Protein AF-0000000068883631 (afdb_homodimer)

Solvent-accessible surface area (backbone atoms only — not comparable to full-atom values): 21468 Å² total; per-residue (Å²): 57,40,29,24,23,26,37,25,71,42,68,72,72,50,25,39,72,24,76,51,63,51,57,53,36,76,66,10,47,52,36,10,32,51,35,22,53,52,46,44,67,75,34,75,86,62,63,57,90,81,27,34,32,16,14,74,43,48,29,15,42,51,21,35,37,50,30,71,41,68,81,42,45,74,36,71,40,41,39,39,51,38,33,9,38,40,44,74,31,30,58,64,57,46,13,63,74,67,74,45,92,62,43,66,87,82,56,28,26,66,68,52,62,75,84,50,42,49,73,52,75,46,71,43,96,89,63,51,73,37,68,38,71,16,47,62,47,41,50,67,65,57,47,34,53,35,21,42,50,40,51,59,70,48,40,67,50,44,76,72,70,45,57,46,40,40,22,22,31,57,65,30,51,31,25,29,48,17,47,63,55,70,50,61,52,74,56,22,73,34,51,48,60,52,67,25,19,34,29,32,62,46,74,54,98,89,34,44,24,44,46,27,34,40,86,57,39,30,25,21,27,38,25,71,41,69,71,72,49,26,38,73,24,79,52,63,52,56,54,36,75,67,10,47,52,36,10,32,52,34,23,52,52,47,43,68,75,35,75,87,63,61,57,91,80,27,35,32,16,15,72,43,48,28,15,43,49,20,35,36,50,29,71,40,68,81,45,45,75,37,72,41,41,38,38,50,40,33,10,39,39,43,73,31,30,58,65,58,47,13,63,77,66,74,44,92,63,41,66,87,81,54,27,27,66,67,54,62,73,85,51,41,50,73,50,74,45,70,44,96,90,63,51,72,38,67,39,72,17,48,62,47,41,50,68,64,56,47,36,52,37,22,43,49,40,50,58,69,48,41,66,50,44,74,71,70,45,59,47,40,41,21,22,31,58,64,29,51,30,25,30,48,18,47,63,56,70,50,62,54,73,56,21,74,34,50,49,60,52,65,25,20,34,29,32,62,45,76,54,98,89,33,45,23,45,44,27,34,39,85

Structure (mmCIF, N/CA/C/O backbone):
data_AF-0000000068883631-model_v1
#
loop_
_entity.id
_entity.type
_entity.pdbx_description
1 polymer 'Histidine phosphatase family protein'
#
loop_
_atom_site.group_PDB
_atom_site.id
_atom_site.type_symbol
_atom_site.label_atom_id
_atom_site.label_alt_id
_atom_site.label_comp_id
_atom_site.label_asym_id
_atom_site.label_entity_id
_atom_site.label_seq_id
_atom_site.pdbx_PDB_ins_code
_atom_site.Cartn_x
_atom_site.Cartn_y
_atom_site.Cartn_z
_atom_site.occupancy
_atom_site.B_iso_or_equiv
_atom_site.auth_seq_id
_atom_site.auth_comp_id
_atom_site.auth_asym_id
_atom_site.auth_atom_id
_atom_site.pdbx_PDB_model_num
ATOM 1 N N . MET A 1 1 ? -10.055 -8.008 1.669 1 97.94 1 MET A N 1
ATOM 2 C CA . MET A 1 1 ? -8.758 -8.445 2.17 1 97.94 1 MET A CA 1
ATOM 3 C C . MET A 1 1 ? -8.102 -9.422 1.2 1 97.94 1 MET A C 1
ATOM 5 O O . MET A 1 1 ? -8.781 -10.258 0.603 1 97.94 1 MET A O 1
ATOM 9 N N . LEU A 1 2 ? -6.895 -9.258 0.96 1 98.88 2 LEU A N 1
ATOM 10 C CA . LEU A 1 2 ? -6.094 -10.086 0.065 1 98.88 2 LEU A CA 1
ATOM 11 C C . LEU A 1 2 ? -5.035 -10.859 0.843 1 98.88 2 LEU A C 1
ATOM 13 O O . LEU A 1 2 ? -4.355 -10.297 1.705 1 98.88 2 LEU A O 1
ATOM 17 N N . LEU A 1 3 ? -4.91 -12.109 0.578 1 98.94 3 LEU A N 1
ATOM 18 C CA . LEU A 1 3 ? -3.857 -12.938 1.159 1 98.94 3 LEU A CA 1
ATOM 19 C C . LEU A 1 3 ? -3.107 -13.711 0.076 1 98.94 3 LEU A C 1
ATOM 21 O O . LEU A 1 3 ? -3.711 -14.484 -0.668 1 98.94 3 LEU A O 1
ATOM 25 N N . ARG A 1 4 ? -1.843 -13.438 -0.05 1 98.94 4 ARG A N 1
ATOM 26 C CA . ARG A 1 4 ? -1.034 -14.258 -0.945 1 98.94 4 ARG A CA 1
ATOM 27 C C . ARG A 1 4 ? -0.743 -15.617 -0.323 1 98.94 4 ARG A C 1
ATOM 29 O O . ARG A 1 4 ? -0.564 -15.727 0.891 1 98.94 4 ARG A O 1
ATOM 36 N N . HIS A 1 5 ? -0.635 -16.578 -1.104 1 98.94 5 HIS A N 1
ATOM 37 C CA . HIS A 1 5 ? -0.339 -17.922 -0.616 1 98.94 5 HIS A CA 1
ATOM 38 C C . HIS A 1 5 ? 1.03 -17.984 0.052 1 98.94 5 HIS A C 1
ATOM 40 O O . HIS A 1 5 ? 1.845 -17.078 -0.118 1 98.94 5 HIS A O 1
ATOM 46 N N . GLY A 1 6 ? 1.268 -19.062 0.8 1 98.88 6 GLY A N 1
ATOM 47 C CA . GLY A 1 6 ? 2.555 -19.297 1.434 1 98.88 6 GLY A CA 1
ATOM 48 C C . GLY A 1 6 ? 3.631 -19.734 0.457 1 98.88 6 GLY A C 1
ATOM 49 O O . GLY A 1 6 ? 3.367 -19.891 -0.739 1 98.88 6 GLY A O 1
ATOM 50 N N . GLN A 1 7 ? 4.758 -20.031 0.987 1 98.75 7 GLN A N 1
ATOM 51 C CA . GLN A 1 7 ? 5.945 -20.359 0.204 1 98.75 7 GLN A CA 1
ATOM 52 C C . GLN A 1 7 ? 5.766 -21.672 -0.544 1 98.75 7 GLN A C 1
ATOM 54 O O . GLN A 1 7 ? 5.238 -22.641 0.009 1 98.75 7 GLN A O 1
ATOM 59 N N . THR A 1 8 ? 6.133 -21.734 -1.75 1 98.62 8 THR A N 1
ATOM 60 C CA . THR A 1 8 ? 6.305 -22.938 -2.559 1 98.62 8 THR A CA 1
ATOM 61 C C . THR A 1 8 ? 7.766 -23.109 -2.959 1 98.62 8 THR A C 1
ATOM 63 O O . THR A 1 8 ? 8.578 -22.203 -2.773 1 98.62 8 THR A O 1
ATOM 66 N N . VAL A 1 9 ? 8.109 -24.234 -3.521 1 98.25 9 VAL A N 1
ATOM 67 C CA . VAL A 1 9 ? 9.484 -24.453 -3.957 1 98.25 9 VAL A CA 1
ATOM 68 C C . VAL A 1 9 ? 9.844 -23.469 -5.062 1 98.25 9 VAL A C 1
ATOM 70 O O . VAL A 1 9 ? 10.984 -23.016 -5.152 1 98.25 9 VAL A O 1
ATOM 73 N N . TRP A 1 10 ? 8.891 -23.031 -5.859 1 97.75 10 TRP A N 1
ATOM 74 C CA . TRP A 1 10 ? 9.172 -22.141 -6.977 1 97.75 10 TRP A CA 1
ATOM 75 C C . TRP A 1 10 ? 9.148 -20.672 -6.523 1 97.75 10 TRP A C 1
ATOM 77 O O . TRP A 1 10 ? 9.773 -19.812 -7.145 1 97.75 10 TRP A O 1
ATOM 87 N N . SER A 1 11 ? 8.336 -20.328 -5.449 1 95.88 11 SER A N 1
ATOM 88 C CA . SER A 1 11 ? 8.453 -18.984 -4.895 1 95.88 11 SER A CA 1
ATOM 89 C C . SER A 1 11 ? 9.82 -18.766 -4.254 1 95.88 11 SER A C 1
ATOM 91 O O . SER A 1 11 ? 10.312 -17.641 -4.199 1 95.88 11 SER A O 1
ATOM 93 N N . GLU A 1 12 ? 10.422 -19.797 -3.77 1 95.94 12 GLU A N 1
ATOM 94 C CA . GLU A 1 12 ? 11.758 -19.734 -3.18 1 95.94 12 GLU A CA 1
ATOM 95 C C . GLU A 1 12 ? 12.828 -19.594 -4.258 1 95.94 12 GLU A C 1
ATOM 97 O O . GLU A 1 12 ? 13.719 -18.75 -4.145 1 95.94 12 GLU A O 1
ATOM 102 N N . SER A 1 13 ? 12.695 -20.391 -5.297 1 95.94 13 SER A N 1
ATOM 103 C CA . SER A 1 13 ? 13.727 -20.406 -6.332 1 95.94 13 SER A CA 1
ATOM 104 C C . SER A 1 13 ? 13.57 -19.25 -7.301 1 95.94 13 SER A C 1
ATOM 106 O O . SER A 1 13 ? 14.477 -18.953 -8.078 1 95.94 13 SER A O 1
ATOM 108 N N . GLY A 1 14 ? 12.383 -18.594 -7.312 1 96 14 GLY A N 1
ATOM 109 C CA . GLY A 1 14 ? 12.148 -17.453 -8.172 1 96 14 GLY A CA 1
ATOM 110 C C . GLY A 1 14 ? 11.562 -17.812 -9.516 1 96 14 GLY A C 1
ATOM 111 O O . GLY A 1 14 ? 11.57 -17 -10.445 1 96 14 GLY A O 1
ATOM 112 N N . GLN A 1 15 ? 11.164 -19.047 -9.672 1 97.31 15 GLN A N 1
ATOM 113 C CA . GLN A 1 15 ? 10.5 -19.469 -10.898 1 97.31 15 GLN A CA 1
ATOM 114 C C . GLN A 1 15 ? 9.102 -18.859 -11.008 1 97.31 15 GLN A C 1
ATOM 116 O O . GLN A 1 15 ? 8.391 -18.766 -10 1 97.31 15 GLN A O 1
ATOM 121 N N . HIS A 1 16 ? 8.727 -18.5 -12.234 1 97.75 16 HIS A N 1
ATOM 122 C CA . HIS A 1 16 ? 7.355 -18.062 -12.492 1 97.75 16 HIS A CA 1
ATOM 123 C C . HIS A 1 16 ? 6.367 -19.203 -12.297 1 97.75 16 HIS A C 1
ATOM 125 O O . HIS A 1 16 ? 6.469 -20.25 -12.953 1 97.75 16 HIS A O 1
ATOM 131 N N . THR A 1 17 ? 5.484 -19.016 -11.422 1 97.81 17 THR A N 1
ATOM 132 C CA . THR A 1 17 ? 4.469 -20.016 -11.117 1 97.81 17 THR A CA 1
ATOM 133 C C . THR A 1 17 ? 3.07 -19.469 -11.391 1 97.81 17 THR A C 1
ATOM 135 O O . THR A 1 17 ? 2.42 -18.938 -10.492 1 97.81 17 THR A O 1
ATOM 138 N N . GLY A 1 18 ? 2.621 -19.672 -12.602 1 98.06 18 GLY A N 1
ATOM 139 C CA . GLY A 1 18 ? 1.304 -19.203 -13 1 98.06 18 GLY A CA 1
ATOM 140 C C . GLY A 1 18 ? 0.204 -20.219 -12.719 1 98.06 18 GLY A C 1
ATOM 141 O O . GLY A 1 18 ? -0.409 -20.203 -11.656 1 98.06 18 GLY A O 1
ATOM 142 N N . ARG A 1 19 ? 0.151 -21.219 -13.617 1 97.81 19 ARG A N 1
ATOM 143 C CA . ARG A 1 19 ? -0.991 -22.125 -13.578 1 97.81 19 ARG A CA 1
ATOM 144 C C . ARG A 1 19 ? -0.577 -23.5 -13.062 1 97.81 19 ARG A C 1
ATOM 146 O O . ARG A 1 19 ? -1.43 -24.328 -12.766 1 97.81 19 ARG A O 1
ATOM 153 N N . THR A 1 20 ? 0.697 -23.719 -12.883 1 98.12 20 THR A N 1
ATOM 154 C CA . THR A 1 20 ? 1.161 -25 -12.375 1 98.12 20 THR A CA 1
ATOM 155 C C . THR A 1 20 ? 0.715 -25.203 -10.93 1 98.12 20 THR A C 1
ATOM 157 O O . THR A 1 20 ? 0.852 -24.312 -10.102 1 98.12 20 THR A O 1
ATOM 160 N N . ASN A 1 21 ? 0.189 -26.328 -10.648 1 97.88 21 ASN A N 1
ATOM 161 C CA . ASN A 1 21 ? -0.375 -26.609 -9.328 1 97.88 21 ASN A CA 1
ATOM 162 C C . ASN A 1 21 ? 0.689 -27.141 -8.367 1 97.88 21 ASN A C 1
ATOM 164 O O . ASN A 1 21 ? 0.724 -28.328 -8.055 1 97.88 21 ASN A O 1
ATOM 168 N N . ILE A 1 22 ? 1.413 -26.266 -7.867 1 97.88 22 ILE A N 1
ATOM 169 C CA . ILE A 1 22 ? 2.492 -26.594 -6.938 1 97.88 22 ILE A CA 1
ATOM 170 C C . ILE A 1 22 ? 1.995 -26.438 -5.5 1 97.88 22 ILE A C 1
AT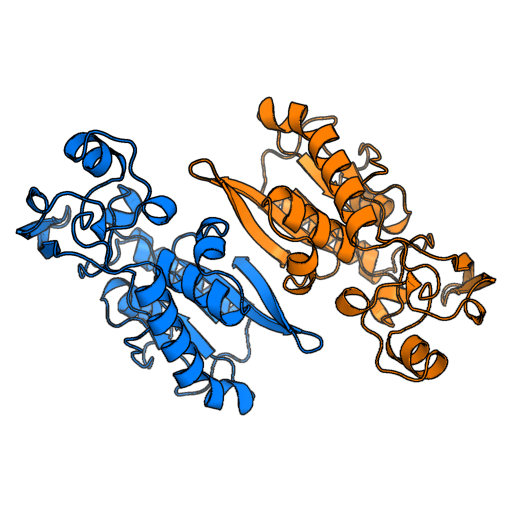OM 172 O O . ILE A 1 22 ? 1.31 -25.469 -5.172 1 97.88 22 ILE A O 1
ATOM 176 N N . PRO A 1 23 ? 2.33 -27.422 -4.625 1 98.31 23 PRO A N 1
ATOM 177 C CA . PRO A 1 23 ? 1.922 -27.312 -3.221 1 98.31 23 PRO A CA 1
ATOM 178 C C . PRO A 1 23 ? 2.812 -26.375 -2.414 1 98.31 23 PRO A C 1
ATOM 180 O O . PRO A 1 23 ? 3.875 -25.953 -2.891 1 98.31 23 PRO A O 1
ATOM 183 N N . LEU A 1 24 ? 2.375 -26.031 -1.225 1 98.69 24 LEU A N 1
ATOM 184 C CA . LEU A 1 24 ? 3.199 -25.297 -0.271 1 98.69 24 LEU A CA 1
ATOM 185 C C . LEU A 1 24 ? 4.355 -26.156 0.224 1 98.69 24 LEU A C 1
ATOM 187 O O . LEU A 1 24 ? 4.242 -27.391 0.291 1 98.69 24 LEU A O 1
ATOM 191 N N . THR A 1 25 ? 5.473 -25.531 0.571 1 98.44 25 THR A N 1
ATOM 192 C CA . THR A 1 25 ? 6.5 -26.188 1.376 1 98.44 25 THR A CA 1
ATOM 193 C C . THR A 1 25 ? 6.066 -26.281 2.836 1 98.44 25 THR A C 1
ATOM 195 O O . THR A 1 25 ? 5.039 -25.719 3.221 1 98.44 25 THR A O 1
ATOM 198 N N . ALA A 1 26 ? 6.844 -26.969 3.598 1 98.25 26 ALA A N 1
ATOM 199 C CA . ALA A 1 26 ? 6.574 -27 5.035 1 98.25 26 ALA A CA 1
ATOM 200 C C . ALA A 1 26 ? 6.629 -25.594 5.629 1 98.25 26 ALA A C 1
ATOM 202 O O . ALA A 1 26 ? 5.793 -25.234 6.465 1 98.25 26 ALA A O 1
ATOM 203 N N . VAL A 1 27 ? 7.574 -24.844 5.191 1 98.44 27 VAL A N 1
ATOM 204 C CA . VAL A 1 27 ? 7.695 -23.453 5.617 1 98.44 27 VAL A CA 1
ATOM 205 C C . VAL A 1 27 ? 6.453 -22.672 5.188 1 98.44 27 VAL A C 1
ATOM 207 O O . VAL A 1 27 ? 5.91 -21.891 5.961 1 98.44 27 VAL A O 1
ATOM 210 N N . GLY A 1 28 ? 6.004 -22.875 3.977 1 98.81 28 GLY A N 1
ATOM 211 C CA . GLY A 1 28 ? 4.809 -22.219 3.467 1 98.81 28 GLY A CA 1
ATOM 212 C C . GLY A 1 28 ? 3.562 -22.547 4.27 1 98.81 28 GLY A C 1
ATOM 213 O O . GLY A 1 28 ? 2.689 -21.703 4.445 1 98.81 28 GLY A O 1
ATOM 214 N N . GLU A 1 29 ? 3.508 -23.781 4.707 1 98.88 29 GLU A N 1
ATOM 215 C CA . GLU A 1 29 ? 2.379 -24.188 5.539 1 98.88 29 GLU A CA 1
ATOM 216 C C . GLU A 1 29 ? 2.377 -23.438 6.871 1 98.88 29 GLU A C 1
ATOM 218 O O . GLU A 1 29 ? 1.328 -22.984 7.332 1 98.88 29 GLU A O 1
ATOM 223 N N . GLN A 1 30 ? 3.545 -23.359 7.438 1 98.81 30 GLN A N 1
ATOM 224 C CA . GLN A 1 30 ? 3.658 -22.609 8.688 1 98.81 30 GLN A CA 1
ATOM 225 C C . GLN A 1 30 ? 3.342 -21.125 8.469 1 98.81 30 GLN A C 1
ATOM 227 O O . GLN A 1 30 ? 2.668 -20.5 9.289 1 98.81 30 GLN A O 1
ATOM 232 N N . GLN A 1 31 ? 3.812 -20.594 7.375 1 98.81 31 GLN A N 1
ATOM 233 C CA . GLN A 1 31 ? 3.516 -19.219 7.016 1 98.81 31 GLN A CA 1
ATOM 234 C C . GLN A 1 31 ? 2.012 -18.984 6.91 1 98.81 31 GLN A C 1
ATOM 236 O O . GLN A 1 31 ? 1.5 -17.969 7.383 1 98.81 31 GLN A O 1
ATOM 241 N N . ALA A 1 32 ? 1.354 -19.891 6.297 1 98.88 32 ALA A N 1
ATOM 242 C CA . ALA A 1 32 ? -0.091 -19.797 6.109 1 98.88 32 ALA A CA 1
ATOM 243 C C . ALA A 1 32 ? -0.819 -19.781 7.449 1 98.88 32 ALA A C 1
ATOM 245 O O . ALA A 1 32 ? -1.716 -18.953 7.664 1 98.88 32 ALA A O 1
ATOM 246 N N . ALA A 1 33 ? -0.423 -20.688 8.32 1 98.81 33 ALA A N 1
ATOM 247 C CA . ALA A 1 33 ? -1.017 -20.719 9.656 1 98.81 33 ALA A CA 1
ATOM 248 C C . ALA A 1 33 ? -0.785 -19.422 10.406 1 98.81 33 ALA A C 1
ATOM 250 O O . ALA A 1 33 ? -1.7 -18.891 11.039 1 98.81 33 ALA A O 1
ATOM 251 N N . ASP A 1 34 ? 0.43 -18.906 10.312 1 98.75 34 ASP A N 1
ATOM 252 C CA . ASP A 1 34 ? 0.775 -17.656 10.961 1 98.75 34 ASP A CA 1
ATOM 253 C C . ASP A 1 34 ? -0.036 -16.5 10.383 1 98.75 34 ASP A C 1
ATOM 255 O O . ASP A 1 34 ? -0.46 -15.602 11.117 1 98.75 34 ASP A O 1
ATOM 259 N N . ALA A 1 35 ? -0.196 -16.5 9.062 1 98.69 35 ALA A N 1
ATOM 260 C CA . ALA A 1 35 ? -1.005 -15.469 8.414 1 98.69 35 ALA A CA 1
ATOM 261 C C . ALA A 1 35 ? -2.441 -15.492 8.93 1 98.69 35 ALA A C 1
ATOM 263 O O . ALA A 1 35 ? -3.057 -14.445 9.133 1 98.69 35 ALA A O 1
ATOM 264 N N . GLY A 1 36 ? -2.953 -16.719 9.094 1 98.44 36 GLY A N 1
ATOM 265 C CA . GLY A 1 36 ? -4.277 -16.844 9.68 1 98.44 36 GLY A CA 1
ATOM 266 C C . GLY A 1 36 ? -4.395 -16.203 11.047 1 98.44 36 GLY A C 1
ATOM 267 O O . GLY A 1 36 ? -5.379 -15.523 11.336 1 98.44 36 GLY A O 1
ATOM 268 N N . ARG A 1 37 ? -3.42 -16.422 11.883 1 98.19 37 ARG A N 1
ATOM 269 C CA . ARG A 1 37 ? -3.402 -15.828 13.219 1 98.19 37 ARG A CA 1
ATOM 270 C C . ARG A 1 37 ? -3.387 -14.305 13.141 1 98.19 37 ARG A C 1
ATOM 272 O O . ARG A 1 37 ? -4.129 -13.633 13.867 1 98.19 37 ARG A O 1
ATOM 279 N N . ARG A 1 38 ? -2.553 -13.734 12.273 1 97.5 38 ARG A N 1
ATOM 280 C CA . ARG A 1 38 ? -2.465 -12.289 12.117 1 97.5 38 ARG A CA 1
ATOM 281 C C . ARG A 1 38 ? -3.793 -11.711 11.641 1 97.5 38 ARG A C 1
ATOM 283 O O . ARG A 1 38 ? -4.215 -10.648 12.102 1 97.5 38 ARG A O 1
ATOM 290 N N . LEU A 1 39 ? -4.434 -12.398 10.719 1 97.5 39 LEU A N 1
ATOM 291 C CA . LEU A 1 39 ? -5.715 -11.945 10.188 1 97.5 39 LEU A CA 1
ATOM 292 C C . LEU A 1 39 ? -6.777 -11.93 11.281 1 97.5 39 LEU A C 1
ATOM 294 O O . LEU A 1 39 ? -7.562 -10.984 11.383 1 97.5 39 LEU A O 1
ATOM 298 N N . ARG A 1 40 ? -6.793 -12.977 12.07 1 96 40 ARG A N 1
ATOM 299 C CA . ARG A 1 40 ? -7.777 -13.062 13.141 1 96 40 ARG A CA 1
ATOM 300 C C . ARG A 1 40 ? -7.543 -11.969 14.18 1 96 40 ARG A C 1
ATOM 302 O O . ARG A 1 40 ? -8.5 -11.453 14.766 1 96 40 ARG A O 1
ATOM 309 N N . GLU A 1 41 ? -6.297 -11.695 14.391 1 96.25 41 GLU A N 1
ATOM 310 C CA . GLU A 1 41 ? -5.977 -10.602 15.312 1 96.25 41 GLU A CA 1
ATOM 311 C C . GLU A 1 41 ? -6.414 -9.258 14.75 1 96.25 41 GLU A C 1
ATOM 313 O O . GLU A 1 41 ? -6.957 -8.422 15.477 1 96.25 41 GLU A O 1
ATOM 318 N N . ALA A 1 42 ? -6.223 -9.07 13.516 1 95.06 42 ALA A N 1
ATOM 319 C CA . ALA A 1 42 ? -6.523 -7.797 12.867 1 95.06 42 ALA A CA 1
ATOM 320 C C . ALA A 1 42 ? -8.023 -7.645 12.633 1 95.06 42 ALA A C 1
ATOM 322 O O . ALA A 1 42 ? -8.547 -6.527 12.633 1 95.06 42 ALA A O 1
ATOM 323 N N . PHE A 1 43 ? -8.617 -8.758 12.422 1 96.06 43 PHE A N 1
ATOM 324 C CA . PHE A 1 43 ? -10.047 -8.797 12.156 1 96.06 43 PHE A CA 1
ATOM 325 C C . PHE A 1 43 ? -10.75 -9.773 13.094 1 96.06 43 PHE A C 1
ATOM 327 O O . PHE A 1 43 ? -11.227 -10.82 12.656 1 96.06 43 PHE A O 1
ATOM 334 N N . PRO A 1 44 ? -10.992 -9.344 14.297 1 96.25 44 PRO A N 1
ATOM 335 C CA . PRO A 1 44 ? -11.516 -10.258 15.312 1 96.25 44 PRO A CA 1
ATOM 336 C C . PRO A 1 44 ? -12.938 -10.719 15.008 1 96.25 44 PRO A C 1
ATOM 338 O O . PRO A 1 44 ? -13.352 -11.797 15.453 1 96.25 44 PRO A O 1
ATOM 341 N N . GLU A 1 45 ? -13.695 -9.938 14.219 1 95.12 45 GLU A N 1
ATOM 342 C CA . GLU A 1 45 ? -15.07 -10.305 13.875 1 95.12 45 GLU A CA 1
ATOM 343 C C . GLU A 1 45 ? -15.094 -11.391 12.812 1 95.12 45 GLU A C 1
ATOM 345 O O . GLU A 1 45 ? -16.141 -12 12.562 1 95.12 45 GLU A O 1
ATOM 350 N N . GLY A 1 46 ? -13.977 -11.578 12.148 1 94.5 46 GLY A N 1
ATOM 351 C CA . GLY A 1 46 ? -13.859 -12.617 11.133 1 94.5 46 GLY A CA 1
ATOM 352 C C . GLY A 1 46 ? -14.586 -12.289 9.844 1 94.5 46 GLY A C 1
ATOM 353 O O . GLY A 1 46 ? -14.734 -11.117 9.492 1 94.5 46 GLY A O 1
ATOM 354 N N . PHE A 1 47 ? -14.836 -13.344 9.102 1 96.69 47 PHE A N 1
ATOM 355 C CA . PHE A 1 47 ? -15.531 -13.234 7.824 1 96.69 47 PHE A CA 1
ATOM 356 C C . PHE A 1 47 ? -16.812 -14.062 7.832 1 96.69 47 PHE A C 1
ATOM 358 O O . PHE A 1 47 ? -16.844 -15.172 8.375 1 96.69 47 PHE A O 1
ATOM 365 N N . SER A 1 48 ? -17.891 -13.547 7.273 1 96.62 48 SER A N 1
ATOM 366 C CA . SER A 1 48 ? -19.141 -14.273 7.164 1 96.62 48 SER A CA 1
ATOM 367 C C . SER A 1 48 ? -19 -15.492 6.262 1 96.62 48 SER A C 1
ATOM 369 O O . SER A 1 48 ? -18.109 -15.547 5.41 1 96.62 48 SER A O 1
ATOM 371 N N . GLN A 1 49 ? -19.953 -16.469 6.469 1 95.12 49 GLN A N 1
ATOM 372 C CA . GLN A 1 49 ? -19.984 -17.625 5.59 1 95.12 49 GLN A CA 1
ATOM 373 C C . GLN A 1 49 ? -20.156 -17.219 4.129 1 95.12 49 GLN A C 1
ATOM 375 O O . GLN A 1 49 ? -20.969 -16.344 3.814 1 95.12 49 GLN A O 1
ATOM 380 N N . GLY A 1 50 ? -19.312 -17.766 3.359 1 97.31 50 GLY A N 1
ATOM 381 C CA . GLY A 1 50 ? -19.438 -17.484 1.936 1 97.31 50 GLY A CA 1
ATOM 382 C C . GLY A 1 50 ? -18.641 -16.25 1.505 1 97.31 50 GLY A C 1
ATOM 383 O O . GLY A 1 50 ? -18.703 -15.844 0.345 1 97.31 50 GLY A O 1
ATOM 384 N N . CYS A 1 51 ? -17.812 -15.68 2.426 1 98.56 51 CYS A N 1
ATOM 385 C CA . CYS A 1 51 ? -17.094 -14.453 2.098 1 98.56 51 CYS A CA 1
ATOM 386 C C . CYS A 1 51 ? -15.594 -14.688 2.02 1 98.56 51 CYS A C 1
ATOM 388 O O . CYS A 1 51 ? -14.812 -13.734 2.002 1 98.56 51 CYS A O 1
ATOM 390 N N . VAL A 1 52 ? -15.203 -15.922 2.021 1 98.81 52 VAL A N 1
ATOM 391 C CA . VAL A 1 52 ? -13.805 -16.281 1.826 1 98.81 52 VAL A CA 1
ATOM 392 C C . VAL A 1 52 ? -13.664 -17.109 0.544 1 98.81 52 VAL A C 1
ATOM 394 O O . VAL A 1 52 ? -14.375 -18.078 0.341 1 98.81 52 VAL A O 1
ATOM 397 N N . PHE A 1 53 ? -12.758 -16.609 -0.304 1 98.94 53 PHE A N 1
ATOM 398 C CA . PHE A 1 53 ? -12.531 -17.297 -1.575 1 98.94 53 PHE A CA 1
ATOM 399 C C . PHE A 1 53 ? -11.047 -17.547 -1.798 1 98.94 53 PHE A C 1
ATOM 401 O O . PHE A 1 53 ? -10.203 -16.734 -1.388 1 98.94 53 PHE A O 1
ATOM 408 N N . SER A 1 54 ? -10.758 -18.609 -2.455 1 98.88 54 SER A N 1
ATOM 409 C CA . SER A 1 54 ? -9.391 -18.875 -2.891 1 98.88 54 SER A CA 1
ATOM 410 C C . SER A 1 54 ? -9.312 -19.031 -4.406 1 98.88 54 SER A C 1
ATOM 412 O O . SER A 1 54 ? -10.32 -19.312 -5.059 1 98.88 54 SER A O 1
ATOM 414 N N . SER A 1 55 ? -8.156 -18.734 -4.918 1 98.81 55 SER A N 1
ATOM 415 C CA . SER A 1 55 ? -7.797 -19.25 -6.238 1 98.81 55 SER A CA 1
ATOM 416 C C . SER A 1 55 ? -7.996 -20.75 -6.32 1 98.81 55 SER A C 1
ATOM 418 O O . SER A 1 55 ? -7.887 -21.453 -5.312 1 98.81 55 SER A O 1
ATOM 420 N N . PRO A 1 56 ? -8.281 -21.297 -7.535 1 98.69 56 PRO A N 1
ATOM 421 C CA . PRO A 1 56 ? -8.445 -22.75 -7.656 1 98.69 56 PRO A CA 1
ATOM 422 C C . PRO A 1 56 ? -7.133 -23.516 -7.504 1 98.69 56 PRO A C 1
ATOM 424 O O . PRO A 1 56 ? -7.133 -24.75 -7.406 1 98.69 56 PRO A O 1
ATOM 427 N N . LEU A 1 57 ? -6.035 -22.906 -7.508 1 98.75 57 LEU A N 1
ATOM 428 C CA . LEU A 1 57 ? -4.742 -23.578 -7.488 1 98.75 57 LEU A CA 1
ATOM 429 C C . LEU A 1 57 ? -4.406 -24.062 -6.086 1 98.75 57 LEU A C 1
ATOM 431 O O . LEU A 1 57 ? -4.691 -23.391 -5.098 1 98.75 57 LEU A O 1
ATOM 435 N N . LYS A 1 58 ? -3.701 -25.109 -6.008 1 98.44 58 LYS A N 1
ATOM 436 C CA . LYS A 1 58 ? -3.479 -25.891 -4.797 1 98.44 58 LYS A CA 1
ATOM 437 C C . LYS A 1 58 ? -2.828 -25.047 -3.707 1 98.44 58 LYS A C 1
ATOM 439 O O . LYS A 1 58 ? -3.238 -25.094 -2.545 1 98.44 58 LYS A O 1
ATOM 444 N N . ARG A 1 59 ? -1.853 -24.297 -4.016 1 98.81 59 ARG A N 1
ATOM 445 C CA . ARG A 1 59 ? -1.102 -23.531 -3.031 1 98.81 59 ARG A CA 1
ATOM 446 C C . ARG A 1 59 ? -1.992 -22.5 -2.348 1 98.81 59 ARG A C 1
ATOM 448 O O . ARG A 1 59 ? -1.831 -22.219 -1.157 1 98.81 59 ARG A O 1
ATOM 455 N N . ALA A 1 60 ? -2.924 -21.875 -3.062 1 98.88 60 ALA A N 1
ATOM 456 C CA . ALA A 1 60 ? -3.863 -20.922 -2.486 1 98.88 60 ALA A CA 1
ATOM 457 C C . ALA A 1 60 ? -4.906 -21.625 -1.624 1 98.88 60 ALA A C 1
ATOM 459 O O . ALA A 1 60 ? -5.234 -21.156 -0.53 1 98.88 60 ALA A O 1
ATOM 460 N N . CYS A 1 61 ? -5.414 -22.766 -2.098 1 98.88 61 CYS A N 1
ATOM 461 C CA . CYS A 1 61 ? -6.383 -23.547 -1.327 1 98.88 61 CYS A CA 1
ATOM 462 C C . CYS A 1 61 ? -5.781 -24 -0.006 1 98.88 61 CYS A C 1
ATOM 464 O O . CYS A 1 61 ? -6.395 -23.844 1.051 1 98.88 61 CYS A O 1
ATOM 466 N N . GLN A 1 62 ? -4.586 -24.547 -0.099 1 98.88 62 GLN A N 1
ATOM 467 C CA . GLN A 1 62 ? -3.896 -24.984 1.109 1 98.88 62 GLN A CA 1
ATOM 468 C C . GLN A 1 62 ? -3.709 -23.812 2.086 1 98.88 62 GLN A C 1
ATOM 470 O O . GLN A 1 62 ? -3.877 -23.984 3.295 1 98.88 62 GLN A O 1
ATOM 475 N N . THR A 1 63 ? -3.346 -22.656 1.537 1 98.94 63 THR A N 1
ATOM 476 C CA . THR A 1 63 ? -3.137 -21.484 2.377 1 98.94 63 THR A CA 1
ATOM 477 C C . THR A 1 63 ? -4.43 -21.094 3.084 1 98.94 63 THR A C 1
ATOM 479 O O . THR A 1 63 ? -4.426 -20.812 4.289 1 98.94 63 THR A O 1
ATOM 482 N N . ALA A 1 64 ? -5.527 -21.062 2.35 1 98.88 64 ALA A N 1
ATOM 483 C CA . ALA A 1 64 ? -6.812 -20.734 2.953 1 98.88 64 ALA A CA 1
ATOM 484 C C . ALA A 1 64 ? -7.164 -21.703 4.078 1 98.88 64 ALA A C 1
ATOM 486 O O . ALA A 1 64 ? -7.555 -21.281 5.168 1 98.88 64 ALA A O 1
ATOM 487 N N . GLU A 1 65 ? -6.977 -22.984 3.848 1 98.81 65 GLU A N 1
ATOM 488 C CA . GLU A 1 65 ? -7.297 -24.031 4.828 1 98.81 65 GLU A CA 1
ATOM 489 C C . GLU A 1 65 ? -6.445 -23.875 6.082 1 98.81 65 GLU A C 1
ATOM 491 O O . GLU A 1 65 ? -6.969 -23.875 7.199 1 98.81 65 GLU A O 1
ATOM 496 N N . LEU A 1 66 ? -5.129 -23.734 5.902 1 98.88 66 LEU A N 1
ATOM 497 C CA . LEU A 1 66 ? -4.188 -23.672 7.016 1 98.88 66 LEU A CA 1
ATOM 498 C C . LEU A 1 66 ? -4.328 -22.359 7.773 1 98.88 66 LEU A C 1
ATOM 500 O O . LEU A 1 66 ? -3.996 -22.281 8.961 1 98.88 66 LEU A O 1
ATOM 504 N N . ALA A 1 67 ? -4.844 -21.312 7.07 1 98.75 67 ALA A N 1
ATOM 505 C CA . ALA A 1 67 ? -5.094 -20.016 7.715 1 98.75 67 ALA A CA 1
ATOM 506 C C . ALA A 1 67 ? -6.367 -20.062 8.555 1 98.75 67 ALA A C 1
ATOM 508 O O . ALA A 1 67 ? -6.688 -19.109 9.266 1 98.75 67 ALA A O 1
ATOM 509 N N . GLY A 1 68 ? -7.141 -21.156 8.422 1 98.06 68 GLY A N 1
ATOM 510 C CA . GLY A 1 68 ? -8.305 -21.344 9.273 1 98.06 68 GLY A CA 1
ATOM 511 C C . GLY A 1 68 ? -9.617 -21.141 8.539 1 98.06 68 GLY A C 1
ATOM 512 O O . GLY A 1 68 ? -10.672 -20.984 9.164 1 98.06 68 GLY A O 1
ATOM 513 N N . PHE A 1 69 ? -9.539 -21.156 7.199 1 98.06 69 PHE A N 1
ATOM 514 C CA . PHE A 1 69 ? -10.734 -20.891 6.402 1 98.06 69 PHE A CA 1
ATOM 515 C C . PHE A 1 69 ? -11.023 -22.062 5.473 1 98.06 69 PHE A C 1
ATOM 517 O O . PHE A 1 69 ? -11.148 -21.891 4.258 1 98.06 69 PHE A O 1
ATOM 524 N N . ALA A 1 70 ? -11.25 -23.203 6.008 1 96.88 70 ALA A N 1
ATOM 525 C CA . ALA A 1 70 ? -11.422 -24.438 5.258 1 96.88 70 ALA A CA 1
ATOM 526 C C . ALA A 1 70 ? -12.695 -24.406 4.418 1 96.88 70 ALA A C 1
ATOM 528 O O . ALA A 1 70 ? -12.773 -25.047 3.365 1 96.88 70 ALA A O 1
ATOM 529 N N . ASP A 1 71 ? -13.695 -23.703 4.855 1 96.75 71 ASP A N 1
ATOM 530 C CA . ASP A 1 71 ? -14.953 -23.609 4.125 1 96.75 71 ASP A CA 1
ATOM 531 C C . ASP A 1 71 ? -14.93 -22.438 3.137 1 96.75 71 ASP A C 1
ATOM 533 O O . ASP A 1 71 ? -15.914 -21.703 3.012 1 96.75 71 ASP A O 1
ATOM 537 N N . HIS A 1 72 ? -13.852 -22.266 2.473 1 98.38 72 HIS A N 1
ATOM 538 C CA . HIS A 1 72 ? -13.734 -21.203 1.483 1 98.38 72 HIS A CA 1
ATOM 539 C C . HIS A 1 72 ? -14.305 -21.641 0.137 1 98.38 72 HIS A C 1
ATOM 541 O O . HIS A 1 72 ? -14.266 -22.828 -0.204 1 98.38 72 HIS A O 1
ATOM 547 N N . GLY A 1 73 ? -14.922 -20.703 -0.597 1 98.62 73 GLY A N 1
ATOM 548 C CA . GLY A 1 73 ? -15.266 -20.953 -1.987 1 98.62 73 GLY A CA 1
ATOM 549 C C . GLY A 1 73 ? -14.094 -20.781 -2.934 1 98.62 73 GLY A C 1
ATOM 550 O O . GLY A 1 73 ? -13 -20.391 -2.516 1 98.62 73 GLY A O 1
ATOM 551 N N . VAL A 1 74 ? -14.328 -21.156 -4.18 1 98.62 74 VAL A N 1
ATOM 552 C CA . VAL A 1 74 ? -13.305 -21 -5.207 1 98.62 74 VAL A CA 1
ATOM 553 C C . VAL A 1 74 ? -13.742 -19.906 -6.195 1 98.62 74 VAL A C 1
ATOM 555 O O . VAL A 1 74 ? -14.898 -19.875 -6.617 1 98.62 74 VAL A O 1
ATOM 558 N N . LEU A 1 75 ? -12.852 -19.016 -6.477 1 98.62 75 LEU A N 1
ATOM 559 C CA . LEU A 1 75 ? -13.062 -17.938 -7.441 1 98.62 75 LEU A CA 1
ATOM 560 C C . LEU A 1 75 ? -12.055 -18.031 -8.578 1 98.62 75 LEU A C 1
ATOM 562 O O . LEU A 1 75 ? -10.891 -17.656 -8.414 1 98.62 75 LEU A O 1
ATOM 566 N N . ASP A 1 76 ? -12.461 -18.422 -9.734 1 98.12 76 ASP A N 1
ATOM 567 C CA . ASP A 1 76 ? -11.57 -18.688 -10.859 1 98.12 76 ASP A CA 1
ATOM 568 C C . ASP A 1 76 ? -10.836 -17.422 -11.289 1 98.12 76 ASP A C 1
ATOM 570 O O . ASP A 1 76 ? -9.688 -17.469 -11.734 1 98.12 76 ASP A O 1
ATOM 574 N N . GLY A 1 77 ? -11.469 -16.312 -11.102 1 98.31 77 GLY A N 1
ATOM 575 C CA . GLY A 1 77 ? -10.953 -15.047 -11.602 1 98.31 77 GLY A CA 1
ATOM 576 C C . GLY A 1 77 ? -9.688 -14.594 -10.891 1 98.31 77 GLY A C 1
ATOM 577 O O . GLY A 1 77 ? -8.992 -13.695 -11.359 1 98.31 77 GLY A O 1
ATOM 578 N N . ILE A 1 78 ? -9.352 -15.305 -9.781 1 98.81 78 ILE A N 1
ATOM 579 C CA . ILE A 1 78 ? -8.172 -14.852 -9.047 1 98.81 78 ILE A CA 1
ATOM 580 C C . ILE A 1 78 ? -7.066 -15.906 -9.156 1 98.81 78 ILE A C 1
ATOM 582 O O . ILE A 1 78 ? -6.113 -15.898 -8.367 1 98.81 78 ILE A O 1
ATOM 586 N N . ALA A 1 79 ? -7.207 -16.797 -10.164 1 98.81 79 ALA A N 1
ATOM 587 C CA . ALA A 1 79 ? -6.051 -17.609 -10.516 1 98.81 79 ALA A CA 1
ATOM 588 C C . ALA A 1 79 ? -4.871 -16.734 -10.938 1 98.81 79 ALA A C 1
ATOM 590 O O . ALA A 1 79 ? -5.062 -15.633 -11.453 1 98.81 79 ALA A O 1
ATOM 591 N N . GLU A 1 80 ? -3.693 -17.234 -10.766 1 98.81 80 GLU A N 1
ATOM 592 C CA . GLU A 1 80 ? -2.508 -16.438 -11.07 1 98.81 80 GLU A CA 1
ATOM 593 C C . GLU A 1 80 ? -2.416 -16.156 -12.57 1 98.81 80 GLU A C 1
ATOM 595 O O . GLU A 1 80 ? -3.018 -16.844 -13.383 1 98.81 80 GLU A O 1
ATOM 600 N N . TRP A 1 81 ? -1.717 -15.031 -12.859 1 98.62 81 TRP A N 1
ATOM 601 C CA . TRP A 1 81 ? -1.339 -14.656 -14.219 1 98.62 81 TRP A CA 1
ATOM 602 C C . TRP A 1 81 ? -0.772 -15.852 -14.977 1 98.62 81 TRP A C 1
ATOM 604 O O . TRP A 1 81 ? 0.052 -16.594 -14.438 1 98.62 81 TRP A O 1
ATOM 614 N N . ASP A 1 82 ? -1.354 -16.141 -16.125 1 98.5 82 ASP A N 1
ATOM 615 C CA . ASP A 1 82 ? -0.785 -17.188 -16.969 1 98.5 82 ASP A CA 1
ATOM 616 C C . ASP A 1 82 ? 0.5 -16.703 -17.641 1 98.5 82 ASP A C 1
ATOM 618 O O . ASP A 1 82 ? 0.454 -15.992 -18.641 1 98.5 82 ASP A O 1
ATOM 622 N N . TYR A 1 83 ? 1.629 -17.172 -17.172 1 98.06 83 TYR A N 1
ATOM 623 C CA . TYR A 1 83 ? 2.924 -16.703 -17.656 1 98.06 83 TYR A CA 1
ATOM 624 C C . TYR A 1 83 ? 3.285 -17.359 -18.969 1 98.06 83 TYR A C 1
ATOM 626 O O . TYR A 1 83 ? 4.297 -17.031 -19.594 1 98.06 83 TYR A O 1
ATOM 634 N N . GLY A 1 84 ? 2.494 -18.391 -19.297 1 97.88 84 GLY A N 1
ATOM 635 C CA . GLY A 1 84 ? 2.75 -19.094 -20.547 1 97.88 84 GLY A CA 1
ATOM 636 C C . GLY A 1 84 ? 4.18 -19.578 -20.688 1 97.88 84 GLY A C 1
ATOM 637 O O . GLY A 1 84 ? 4.672 -20.312 -19.828 1 97.88 84 GLY A O 1
ATOM 638 N N . ARG A 1 85 ? 4.809 -19.047 -21.609 1 97.5 85 ARG A N 1
ATOM 639 C CA . ARG A 1 85 ? 6.129 -19.5 -22.047 1 97.5 85 ARG A CA 1
ATOM 640 C C . ARG A 1 85 ? 7.168 -19.266 -20.953 1 97.5 85 ARG A C 1
ATOM 642 O O . ARG A 1 85 ? 8.258 -19.828 -21 1 97.5 85 ARG A O 1
ATOM 649 N N . ALA A 1 86 ? 6.867 -18.5 -19.953 1 98.19 86 ALA A N 1
ATOM 650 C CA . ALA A 1 86 ? 7.781 -18.25 -18.844 1 98.19 86 ALA A CA 1
ATOM 651 C C . ALA A 1 86 ? 7.547 -19.234 -17.703 1 98.19 86 ALA A C 1
ATOM 653 O O . ALA A 1 86 ? 8.328 -19.281 -16.75 1 98.19 86 ALA A O 1
ATOM 654 N N . GLU A 1 87 ? 6.477 -20.047 -17.797 1 98.38 87 GLU A N 1
ATOM 655 C CA . GLU A 1 87 ? 6.078 -20.953 -16.703 1 98.38 87 GLU A CA 1
ATOM 656 C C . GLU A 1 87 ? 7.227 -21.859 -16.297 1 98.38 87 GLU A C 1
ATOM 658 O O . GLU A 1 87 ? 7.891 -22.453 -17.141 1 98.38 87 GLU A O 1
ATOM 663 N N . GLY A 1 88 ? 7.504 -21.875 -14.977 1 97.75 88 GLY A N 1
ATOM 664 C CA . GLY A 1 88 ? 8.492 -22.797 -14.43 1 97.75 88 GLY A CA 1
ATOM 665 C C . GLY A 1 88 ? 9.914 -22.297 -14.602 1 97.75 88 GLY A C 1
ATOM 666 O O . GLY A 1 88 ? 10.867 -22.984 -14.203 1 97.75 88 GLY A O 1
ATOM 667 N N . ARG A 1 89 ? 10.109 -21.125 -15.164 1 97.56 89 ARG A N 1
ATOM 668 C CA . ARG A 1 89 ? 11.438 -20.594 -15.43 1 97.56 89 ARG A CA 1
ATOM 669 C C . ARG A 1 89 ? 11.688 -19.328 -14.617 1 97.56 89 ARG A C 1
ATOM 671 O O . ARG A 1 89 ? 10.75 -18.578 -14.312 1 97.56 89 ARG A O 1
ATOM 678 N N . THR A 1 90 ? 12.883 -19.109 -14.266 1 97.12 90 THR A N 1
ATOM 679 C CA . THR A 1 90 ? 13.258 -17.859 -13.617 1 97.12 90 THR A CA 1
ATOM 680 C C . THR A 1 90 ? 13.383 -16.734 -14.648 1 97.12 90 THR A C 1
ATOM 682 O O . THR A 1 90 ? 13.469 -17 -15.852 1 97.12 90 THR A O 1
ATOM 685 N N . ARG A 1 91 ? 13.445 -15.57 -14.156 1 95.56 91 ARG A N 1
ATOM 686 C CA . ARG A 1 91 ? 13.648 -14.43 -15.039 1 95.56 91 ARG A CA 1
ATOM 687 C C . ARG A 1 91 ? 14.945 -14.57 -15.828 1 95.56 91 ARG A C 1
ATOM 689 O O . ARG A 1 91 ? 14.992 -14.266 -17.016 1 95.56 91 ARG A O 1
ATOM 696 N N . GLN A 1 92 ? 15.891 -14.992 -15.156 1 96.25 92 GLN A N 1
ATOM 697 C CA . GLN A 1 92 ? 17.188 -15.164 -15.789 1 96.25 92 GLN A CA 1
ATOM 698 C C . GLN A 1 92 ? 17.125 -16.203 -16.906 1 96.25 92 GLN A C 1
ATOM 700 O O . GLN A 1 92 ? 17.625 -15.953 -18.016 1 96.25 92 GLN A O 1
ATOM 705 N N . GLN A 1 93 ? 16.547 -17.328 -16.641 1 96.88 93 GLN A N 1
ATOM 706 C CA . GLN A 1 93 ? 16.406 -18.391 -17.641 1 96.88 93 GLN A CA 1
ATOM 707 C C . GLN A 1 93 ? 15.633 -17.891 -18.859 1 96.88 93 GLN A C 1
ATOM 709 O O . GLN A 1 93 ? 16.016 -18.172 -20 1 96.88 93 GLN A O 1
ATOM 714 N N . VAL A 1 94 ? 14.578 -17.156 -18.625 1 97.25 94 VAL A N 1
ATOM 715 C CA . VAL A 1 94 ? 13.742 -16.625 -19.688 1 97.25 94 VAL A CA 1
ATOM 716 C C . VAL A 1 94 ? 14.539 -15.633 -20.531 1 97.25 94 VAL A C 1
ATOM 718 O O . VAL A 1 94 ? 14.5 -15.68 -21.766 1 97.25 94 VAL A O 1
ATOM 721 N N . SER A 1 95 ? 15.281 -14.789 -19.875 1 96.25 95 SER A N 1
ATOM 722 C CA . SER A 1 95 ? 16.062 -13.773 -20.562 1 96.25 95 SER A CA 1
ATOM 723 C C . SER A 1 95 ? 17.156 -14.414 -21.422 1 96.25 95 SER A C 1
ATOM 725 O O . SER A 1 95 ? 17.375 -14 -22.562 1 96.25 95 SER A O 1
ATOM 727 N N . GLU A 1 96 ? 17.797 -15.398 -20.859 1 96.69 96 GLU A N 1
ATOM 728 C CA . GLU A 1 96 ? 18.828 -16.109 -21.609 1 96.69 96 GLU A CA 1
ATOM 729 C C . GLU A 1 96 ? 18.25 -16.797 -22.844 1 96.69 96 GLU A C 1
ATOM 731 O O . GLU A 1 96 ? 18.828 -16.703 -23.938 1 96.69 96 GLU A O 1
ATOM 736 N N . ALA A 1 97 ? 17.156 -17.422 -22.672 1 95.19 97 ALA A N 1
ATOM 737 C CA . ALA A 1 97 ? 16.516 -18.141 -23.766 1 95.19 97 ALA A CA 1
ATOM 738 C C . ALA A 1 97 ? 16.016 -17.172 -24.828 1 95.19 97 ALA A C 1
ATOM 740 O O . ALA A 1 97 ? 15.961 -17.516 -26.016 1 95.19 97 ALA A O 1
ATOM 741 N N . SER A 1 98 ? 15.695 -15.945 -24.453 1 93.94 98 SER A N 1
ATOM 742 C CA . SER A 1 98 ? 15.078 -14.984 -25.359 1 93.94 98 SER A CA 1
ATOM 743 C C . SER A 1 98 ? 16.125 -14.078 -26 1 93.94 98 SER A C 1
ATOM 745 O O . SER A 1 98 ? 15.852 -13.422 -27 1 93.94 98 SER A O 1
ATOM 747 N N . GLY A 1 99 ? 17.281 -13.945 -25.312 1 94.44 99 GLY A N 1
ATOM 748 C CA . GLY A 1 99 ? 18.344 -13.117 -25.844 1 94.44 99 GLY A CA 1
ATOM 749 C C . GLY A 1 99 ? 18.234 -11.664 -25.438 1 94.44 99 GLY A C 1
ATOM 750 O O . GLY A 1 99 ? 18.906 -10.797 -26.016 1 94.44 99 GLY A O 1
ATOM 751 N N . PHE A 1 100 ? 17.266 -11.336 -24.562 1 95.06 100 PHE A N 1
ATOM 752 C CA . PHE A 1 100 ? 17.125 -9.984 -24.031 1 95.06 100 PHE A CA 1
ATOM 753 C C . PHE A 1 100 ? 16.625 -10.023 -22.594 1 95.06 100 PHE A C 1
ATOM 755 O O . PHE A 1 100 ? 16.078 -11.031 -22.141 1 95.06 100 PHE A O 1
ATOM 762 N N . GLU A 1 101 ? 16.828 -8.953 -21.875 1 96.19 101 GLU A N 1
ATOM 763 C CA . GLU A 1 101 ? 16.344 -8.859 -20.5 1 96.19 101 GLU A CA 1
ATOM 764 C C . GLU A 1 101 ? 14.812 -8.766 -20.453 1 96.19 101 GLU A C 1
ATOM 766 O O . GLU A 1 101 ? 14.25 -7.676 -20.594 1 96.19 101 GLU A O 1
ATOM 771 N N . TRP A 1 102 ? 14.18 -9.836 -20.219 1 96.69 102 TRP A N 1
ATOM 772 C CA . TRP A 1 102 ? 12.727 -9.938 -20.25 1 96.69 102 TRP A CA 1
ATOM 773 C C . TRP A 1 102 ? 12.117 -9.516 -18.922 1 96.69 102 TRP A C 1
ATOM 775 O O . TRP A 1 102 ? 12.625 -9.875 -17.844 1 96.69 102 TRP A O 1
ATOM 785 N N . ASP A 1 103 ? 11.055 -8.781 -19.016 1 95.88 103 ASP A N 1
ATOM 786 C CA . ASP A 1 103 ? 10.273 -8.328 -17.859 1 95.88 103 ASP A CA 1
ATOM 787 C C . ASP A 1 103 ? 8.781 -8.578 -18.078 1 95.88 103 ASP A C 1
ATOM 789 O O . ASP A 1 103 ? 8.195 -8.094 -19.047 1 95.88 103 ASP A O 1
ATOM 793 N N . VAL A 1 104 ? 8.195 -9.289 -17.203 1 96.62 104 VAL A N 1
ATOM 794 C CA . VAL A 1 104 ? 6.828 -9.742 -17.422 1 96.62 104 VAL A CA 1
ATOM 795 C C . VAL A 1 104 ? 5.887 -8.547 -17.5 1 96.62 104 VAL A C 1
ATOM 797 O O . VAL A 1 104 ? 4.91 -8.562 -18.25 1 96.62 104 VAL A O 1
ATOM 800 N N . TRP A 1 105 ? 6.18 -7.504 -16.781 1 97.25 105 TRP A N 1
ATOM 801 C CA . TRP A 1 105 ? 5.316 -6.328 -16.75 1 97.25 105 TRP A CA 1
ATOM 802 C C . TRP A 1 105 ? 5.477 -5.512 -18.031 1 97.25 105 TRP A C 1
ATOM 804 O O . TRP A 1 105 ? 4.5 -4.965 -18.547 1 97.25 105 TRP A O 1
ATOM 814 N N . ARG A 1 106 ? 6.656 -5.457 -18.469 1 96 106 ARG A N 1
ATOM 815 C CA . ARG A 1 106 ? 6.973 -4.656 -19.641 1 96 106 ARG A CA 1
ATOM 816 C C . ARG A 1 106 ? 6.676 -5.43 -20.922 1 96 106 ARG A C 1
ATOM 818 O O . ARG A 1 106 ? 6.078 -4.891 -21.859 1 96 106 ARG A O 1
ATOM 825 N N . ASP A 1 107 ? 7.094 -6.703 -20.938 1 97.19 107 ASP A N 1
ATOM 826 C CA . ASP A 1 107 ? 7.102 -7.449 -22.188 1 97.19 107 ASP A CA 1
ATOM 827 C C . ASP A 1 107 ? 5.914 -8.406 -22.266 1 97.19 107 ASP A C 1
ATOM 829 O O . ASP A 1 107 ? 5.348 -8.617 -23.328 1 97.19 107 ASP A O 1
ATOM 833 N N . GLY A 1 108 ? 5.57 -8.945 -21.156 1 96.88 108 GLY A N 1
ATOM 834 C CA . GLY A 1 108 ? 4.48 -9.914 -21.125 1 96.88 108 GLY A CA 1
ATOM 835 C C . GLY A 1 108 ? 4.867 -11.273 -21.672 1 96.88 108 GLY A C 1
ATOM 836 O O . GLY A 1 108 ? 5.812 -11.383 -22.453 1 96.88 108 GLY A O 1
ATOM 837 N N . PRO A 1 109 ? 4.09 -12.227 -21.281 1 96.81 109 PRO A N 1
ATOM 838 C CA . PRO A 1 109 ? 4.426 -13.602 -21.672 1 96.81 109 PRO A CA 1
ATOM 839 C C . PRO A 1 109 ? 4.375 -13.805 -23.188 1 96.81 109 PRO A C 1
ATOM 841 O O . PRO A 1 109 ? 5.141 -14.609 -23.734 1 96.81 109 PRO A O 1
ATOM 844 N N . ARG A 1 110 ? 3.611 -13.125 -23.906 1 96.69 110 ARG A N 1
ATOM 845 C CA . ARG A 1 110 ? 3.385 -13.367 -25.328 1 96.69 110 ARG A CA 1
ATOM 846 C C . ARG A 1 110 ? 4.527 -12.805 -26.156 1 96.69 110 ARG A C 1
ATOM 848 O O . 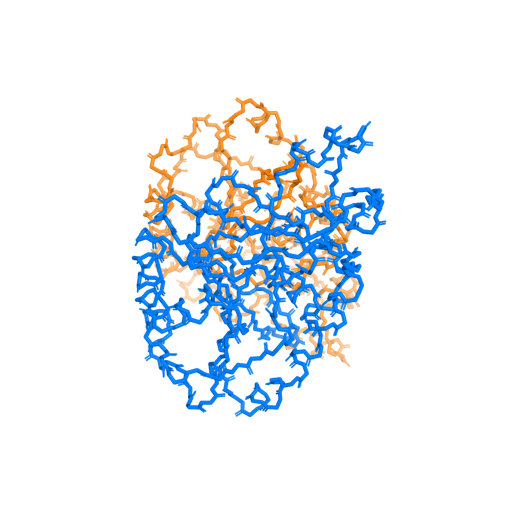ARG A 1 110 ? 4.617 -13.078 -27.359 1 96.69 110 ARG A O 1
ATOM 855 N N . SER A 1 111 ? 5.402 -12.078 -25.578 1 96.38 111 SER A N 1
ATOM 856 C CA . SER A 1 111 ? 6.574 -11.539 -26.266 1 96.38 111 SER A CA 1
ATOM 857 C C . SER A 1 111 ? 7.645 -12.617 -26.453 1 96.38 111 SER A C 1
ATOM 859 O O . SER A 1 111 ? 8.578 -12.438 -27.219 1 96.38 111 SER A O 1
ATOM 861 N N . LEU A 1 112 ? 7.52 -13.672 -25.719 1 97.25 112 LEU A N 1
ATOM 862 C CA . LEU A 1 112 ? 8.531 -14.719 -25.75 1 97.25 112 LEU A CA 1
ATOM 863 C C . LEU A 1 112 ? 8.359 -15.617 -26.969 1 97.25 112 LEU A C 1
ATOM 865 O O . LEU A 1 112 ? 7.238 -15.82 -27.438 1 97.25 112 LEU A O 1
ATOM 869 N N . THR A 1 113 ? 9.398 -16.172 -27.406 1 95.19 113 THR A N 1
ATOM 870 C CA . THR A 1 113 ? 9.414 -17 -28.609 1 95.19 113 THR A CA 1
ATOM 871 C C . THR A 1 113 ? 8.594 -18.266 -28.391 1 95.19 113 THR A C 1
ATOM 873 O O . THR A 1 113 ? 8.648 -18.875 -27.328 1 95.19 113 THR A O 1
ATOM 876 N N . PRO A 1 114 ? 7.902 -18.719 -29.406 1 95.69 114 PRO A N 1
ATOM 877 C CA . PRO A 1 114 ? 7.074 -19.922 -29.312 1 95.69 114 PRO A CA 1
ATOM 878 C C . PRO A 1 114 ? 7.891 -21.172 -29.016 1 95.69 114 PRO A C 1
ATOM 880 O O . PRO A 1 114 ? 7.332 -22.188 -28.578 1 95.69 114 PRO A O 1
ATOM 883 N N . THR A 1 115 ? 9.18 -21.141 -29.188 1 95.38 115 THR A N 1
ATOM 884 C CA . THR A 1 115 ? 10.031 -22.297 -28.969 1 95.38 115 THR A CA 1
ATOM 885 C C . THR A 1 115 ? 10.086 -22.656 -27.5 1 95.38 115 THR A C 1
ATOM 887 O O . THR A 1 115 ? 10.523 -23.75 -27.141 1 95.38 115 THR A O 1
ATOM 890 N N . LEU A 1 116 ? 9.586 -21.75 -26.688 1 96.31 116 LEU A N 1
ATOM 891 C CA . LEU A 1 116 ? 9.586 -22 -25.25 1 96.31 116 LEU A CA 1
ATOM 892 C C . LEU A 1 116 ? 8.289 -22.672 -24.812 1 96.31 116 LEU A C 1
ATOM 894 O O . LEU A 1 116 ? 8.117 -22.984 -23.641 1 96.31 116 LEU A O 1
ATOM 898 N N . GLU A 1 117 ? 7.395 -22.875 -25.75 1 97.25 117 GLU A N 1
ATOM 899 C CA . GLU A 1 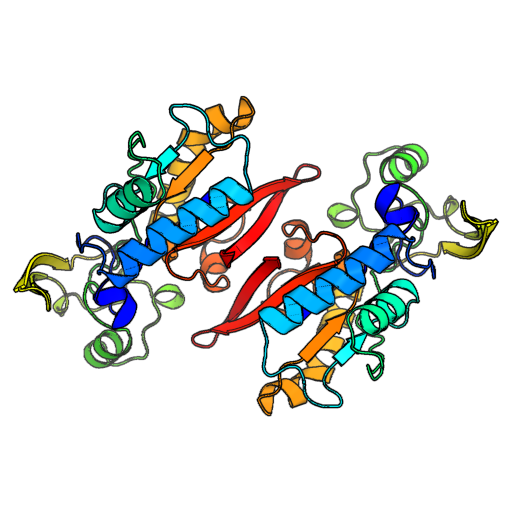117 ? 6.148 -23.562 -25.438 1 97.25 117 GLU A CA 1
ATOM 900 C C . GLU A 1 117 ? 6.363 -25.062 -25.297 1 97.25 117 GLU A C 1
ATOM 902 O O . GLU A 1 117 ? 7.301 -25.625 -25.859 1 97.25 117 GLU A O 1
ATOM 907 N N . GLY A 1 118 ? 5.473 -25.656 -24.484 1 97.25 118 GLY A N 1
ATOM 908 C CA . GLY A 1 118 ? 5.531 -27.094 -24.344 1 97.25 118 GLY A CA 1
ATOM 909 C C . GLY A 1 118 ? 5 -27.578 -23 1 97.25 118 GLY A C 1
ATOM 910 O O . GLY A 1 118 ? 4.645 -26.781 -22.141 1 97.25 118 GLY A O 1
ATOM 911 N N . ASP A 1 119 ? 4.902 -28.875 -22.953 1 98 119 ASP A N 1
ATOM 912 C CA . ASP A 1 119 ? 4.465 -29.547 -21.734 1 98 119 ASP A CA 1
ATOM 913 C C . ASP A 1 119 ? 5.551 -30.484 -21.203 1 98 119 ASP A C 1
ATOM 915 O O . ASP A 1 119 ? 6.258 -31.141 -21.969 1 98 119 ASP A O 1
ATOM 919 N N . TRP A 1 120 ? 5.734 -30.469 -19.906 1 98.06 120 TRP A N 1
ATOM 920 C CA . TRP A 1 120 ? 6.621 -31.438 -19.281 1 98.06 120 TRP A CA 1
ATOM 921 C C . TRP A 1 120 ? 6.168 -31.766 -17.859 1 98.06 120 TRP A C 1
ATOM 923 O O . TRP A 1 120 ? 5.23 -31.141 -17.344 1 98.06 120 TRP A O 1
ATOM 933 N N . VAL A 1 121 ? 6.672 -32.75 -17.312 1 98.25 121 VAL A N 1
ATOM 934 C CA . VAL A 1 121 ? 6.43 -33.094 -15.922 1 98.25 121 VAL A CA 1
ATOM 935 C C . VAL A 1 121 ? 7.637 -32.688 -15.07 1 98.25 121 VAL A C 1
ATOM 937 O O . VAL A 1 121 ? 8.758 -33.125 -15.336 1 98.25 121 VAL A O 1
ATOM 940 N N . GLU A 1 122 ? 7.383 -31.859 -14.109 1 97.19 122 GLU A N 1
ATOM 941 C CA . GLU A 1 122 ? 8.43 -31.406 -13.195 1 97.19 122 GLU A CA 1
ATOM 942 C C . GLU A 1 122 ? 8.445 -32.25 -11.922 1 97.19 122 GLU A C 1
ATOM 944 O O . GLU A 1 122 ? 7.391 -32.5 -11.336 1 97.19 122 GLU A O 1
ATOM 949 N N . THR A 1 123 ? 9.617 -32.688 -11.531 1 97.38 123 THR A N 1
ATOM 950 C CA . THR A 1 123 ? 9.766 -33.344 -10.242 1 97.38 123 THR A CA 1
ATOM 951 C C . THR A 1 123 ? 10.234 -32.375 -9.18 1 97.38 123 THR A C 1
ATOM 953 O O . THR A 1 123 ? 11.328 -31.797 -9.289 1 97.38 123 THR A O 1
ATOM 956 N N . LEU A 1 124 ? 9.414 -32.219 -8.203 1 96.19 124 LEU A N 1
ATOM 957 C CA . LEU A 1 124 ? 9.742 -31.297 -7.121 1 96.19 124 LEU A CA 1
ATOM 958 C C . LEU A 1 124 ? 10.766 -31.906 -6.168 1 96.19 124 LEU A C 1
ATOM 960 O O . LEU A 1 124 ? 11 -33.125 -6.203 1 96.19 124 LEU A O 1
ATOM 964 N N . PRO A 1 125 ? 11.391 -31.094 -5.336 1 94.81 125 PRO A N 1
ATOM 965 C CA . PRO A 1 125 ? 12.375 -31.625 -4.398 1 94.81 125 PRO A CA 1
ATOM 966 C C . PRO A 1 125 ? 11.805 -32.719 -3.496 1 94.81 125 PRO A C 1
ATOM 968 O O . PRO A 1 125 ? 12.531 -33.625 -3.098 1 94.81 125 PRO A O 1
ATOM 971 N N . SER A 1 126 ? 10.539 -32.719 -3.178 1 93.75 126 SER A N 1
ATOM 972 C CA . SER A 1 126 ? 9.867 -33.719 -2.33 1 93.75 126 SER A CA 1
ATOM 973 C C . SER A 1 126 ? 9.695 -35.031 -3.051 1 93.75 126 SER A C 1
ATOM 975 O O . SER A 1 126 ? 9.383 -36.062 -2.426 1 93.75 126 SER A O 1
ATOM 977 N N . GLY A 1 127 ? 9.891 -34.969 -4.344 1 95.75 127 GLY A N 1
ATOM 978 C CA . GLY A 1 127 ? 9.641 -36.125 -5.168 1 95.75 127 GLY A CA 1
ATOM 979 C C . GLY A 1 127 ? 8.305 -36.094 -5.883 1 95.75 127 GLY A C 1
ATOM 980 O O . GLY A 1 127 ? 8.062 -36.875 -6.809 1 95.75 127 GLY A O 1
ATOM 981 N N . GLU A 1 128 ? 7.527 -35.188 -5.484 1 95.69 128 GLU A N 1
ATOM 982 C CA . GLU A 1 128 ? 6.223 -35.031 -6.121 1 95.69 128 GLU A CA 1
ATOM 983 C C . GLU A 1 128 ? 6.367 -34.562 -7.566 1 95.69 128 GLU A C 1
ATOM 985 O O . GLU A 1 128 ? 7.211 -33.719 -7.871 1 95.69 128 GLU A O 1
ATOM 990 N N . GLN A 1 129 ? 5.535 -35.094 -8.406 1 97.62 129 GLN A N 1
ATOM 991 C CA . GLN A 1 129 ? 5.523 -34.719 -9.812 1 97.62 129 GLN A CA 1
ATOM 992 C C . GLN A 1 129 ? 4.316 -33.844 -10.141 1 97.62 129 GLN A C 1
ATOM 994 O O . GLN A 1 129 ? 3.201 -34.125 -9.695 1 97.62 129 GLN A O 1
ATOM 999 N N . VAL A 1 130 ? 4.598 -32.781 -10.906 1 97.62 130 VAL A N 1
ATOM 1000 C CA . VAL A 1 130 ? 3.512 -31.891 -11.289 1 97.62 130 VAL A CA 1
ATOM 1001 C C . VAL A 1 130 ? 3.58 -31.609 -12.789 1 97.62 130 VAL A C 1
ATOM 1003 O O . VAL A 1 130 ? 4.66 -31.391 -13.336 1 97.62 130 VAL A O 1
ATOM 1006 N N . PRO A 1 131 ? 2.479 -31.75 -13.484 1 98.06 131 PRO A N 1
ATOM 1007 C CA . PRO A 1 131 ? 2.477 -31.328 -14.891 1 98.06 131 PRO A CA 1
ATOM 1008 C C . PRO A 1 131 ? 2.652 -29.828 -15.062 1 98.06 131 PRO A C 1
ATOM 1010 O O . PRO A 1 131 ? 2.098 -29.047 -14.281 1 98.06 131 PRO A O 1
ATOM 1013 N N . VAL A 1 132 ? 3.496 -29.422 -16.031 1 98.25 132 VAL A N 1
ATOM 1014 C CA . VAL A 1 132 ? 3.719 -28.016 -16.375 1 98.25 132 VAL A CA 1
ATOM 1015 C C . VAL A 1 132 ? 3.293 -27.766 -17.828 1 98.25 132 VAL A C 1
ATOM 1017 O O . VAL A 1 132 ? 3.643 -28.547 -18.719 1 98.25 132 VAL A O 1
ATOM 1020 N N . HIS A 1 133 ? 2.514 -26.781 -18 1 97.88 133 HIS A N 1
ATOM 1021 C CA . HIS A 1 133 ? 2.072 -26.391 -19.344 1 97.88 133 HIS A CA 1
ATOM 1022 C C . HIS A 1 133 ? 2.512 -24.969 -19.656 1 97.88 133 HIS A C 1
ATOM 1024 O O . HIS A 1 133 ? 2.078 -24.016 -19.016 1 97.88 133 HIS A O 1
ATOM 1030 N N . ALA A 1 134 ? 3.389 -24.797 -20.641 1 97.75 134 ALA A N 1
ATOM 1031 C CA . ALA A 1 134 ? 3.818 -23.484 -21.125 1 97.75 134 ALA A CA 1
ATOM 1032 C C . ALA A 1 134 ? 3.146 -23.156 -22.453 1 97.75 134 ALA A C 1
ATOM 1034 O O . ALA A 1 134 ? 3.654 -23.516 -23.516 1 97.75 134 ALA A O 1
ATOM 1035 N N . GLY A 1 135 ? 2.043 -22.531 -22.422 1 97.75 135 GLY A N 1
ATOM 1036 C CA . GLY A 1 135 ? 1.355 -22.047 -23.609 1 97.75 135 GLY A CA 1
ATOM 1037 C C . GLY A 1 135 ? 1.675 -20.594 -23.938 1 97.75 135 GLY A C 1
ATOM 1038 O O . GLY A 1 135 ? 2.725 -20.078 -23.547 1 97.75 135 GLY A O 1
ATOM 1039 N N . PRO A 1 136 ? 0.872 -19.922 -24.672 1 97.19 136 PRO A N 1
ATOM 1040 C CA . PRO A 1 136 ? 1.132 -18.531 -25.062 1 97.19 136 PRO A CA 1
ATOM 1041 C C . PRO A 1 136 ? 1.051 -17.578 -23.875 1 97.19 136 PRO A C 1
ATOM 1043 O O . PRO A 1 136 ? 1.662 -16.5 -23.906 1 97.19 136 PRO A O 1
ATOM 1046 N N . GLY A 1 137 ? 0.24 -17.938 -22.922 1 97.81 137 GLY A N 1
ATOM 1047 C CA . GLY A 1 137 ? 0.041 -17.094 -21.766 1 97.81 137 GLY A CA 1
ATOM 1048 C C . GLY A 1 137 ? -1.038 -16.047 -21.969 1 97.81 137 GLY A C 1
ATOM 1049 O O . GLY A 1 137 ? -1.83 -16.125 -22.906 1 97.81 137 GLY A O 1
ATOM 1050 N N . GLU A 1 138 ? -1.138 -15.172 -21.047 1 97.5 138 GLU A N 1
ATOM 1051 C CA . GLU A 1 138 ? -2.094 -14.07 -21 1 97.5 138 GLU A CA 1
ATOM 1052 C C . GLU A 1 138 ? -1.384 -12.719 -21.031 1 97.5 138 GLU A C 1
ATOM 1054 O O . GLU A 1 138 ? -0.289 -12.578 -20.484 1 97.5 138 GLU A O 1
ATOM 1059 N N . THR A 1 139 ? -2.053 -11.773 -21.672 1 98.19 139 THR A N 1
ATOM 1060 C CA . THR A 1 139 ? -1.554 -10.406 -21.562 1 98.19 139 THR A CA 1
ATOM 1061 C C . THR A 1 139 ? -1.937 -9.789 -20.234 1 98.19 139 THR A C 1
ATOM 1063 O O . THR A 1 139 ? -2.811 -10.312 -19.531 1 98.19 139 THR A O 1
ATOM 1066 N N . LEU A 1 140 ? -1.271 -8.734 -19.922 1 98.56 140 LEU A N 1
ATOM 1067 C CA . LEU A 1 140 ? -1.627 -8.008 -18.719 1 98.56 140 LEU A CA 1
ATOM 1068 C C . LEU A 1 140 ? -3.08 -7.547 -18.766 1 98.56 140 LEU A C 1
ATOM 1070 O O . LEU A 1 140 ? -3.799 -7.641 -17.766 1 98.56 140 LEU A O 1
ATOM 1074 N N . GLU A 1 141 ? -3.525 -7.109 -19.891 1 98.5 141 GLU A N 1
ATOM 1075 C CA . GLU A 1 141 ? -4.891 -6.629 -20.062 1 98.5 141 GLU A CA 1
ATOM 1076 C C . GLU A 1 141 ? -5.906 -7.742 -19.828 1 98.5 141 GLU A C 1
ATOM 1078 O O . GLU A 1 141 ? -6.941 -7.523 -19.203 1 98.5 141 GLU A O 1
ATOM 1083 N N . GLU A 1 142 ? -5.609 -8.898 -20.344 1 98.69 142 GLU A N 1
ATOM 1084 C CA . GLU A 1 142 ? -6.496 -10.039 -20.156 1 98.69 142 GLU A CA 1
ATOM 1085 C C . GLU A 1 142 ? -6.594 -10.422 -18.688 1 98.69 142 GLU A C 1
ATOM 1087 O O . GLU A 1 142 ? -7.684 -10.703 -18.188 1 98.69 142 GLU A O 1
ATOM 1092 N N . ALA A 1 143 ? -5.445 -10.438 -18.047 1 98.75 143 ALA A N 1
ATOM 1093 C CA . ALA A 1 143 ? -5.434 -10.727 -16.609 1 98.75 143 ALA A CA 1
ATOM 1094 C C . ALA A 1 143 ? -6.211 -9.672 -15.836 1 98.75 143 ALA A C 1
ATOM 1096 O O . ALA A 1 143 ? -6.926 -9.992 -14.883 1 98.75 143 ALA A O 1
ATOM 1097 N N . ALA A 1 144 ? -6.051 -8.398 -16.25 1 98.81 144 ALA A N 1
ATOM 1098 C CA . ALA A 1 144 ? -6.754 -7.297 -15.602 1 98.81 144 ALA A CA 1
ATOM 1099 C C . ALA A 1 144 ? -8.266 -7.438 -15.758 1 98.81 144 ALA A C 1
ATOM 1101 O O . ALA A 1 144 ? -9.023 -7.207 -14.812 1 98.81 144 ALA A O 1
ATOM 1102 N N . VAL A 1 145 ? -8.703 -7.828 -16.938 1 98.69 145 VAL A N 1
ATOM 1103 C CA . VAL A 1 145 ? -10.125 -8.023 -17.203 1 98.69 145 VAL A CA 1
ATOM 1104 C C . VAL A 1 145 ? -10.664 -9.141 -16.312 1 98.69 145 VAL A C 1
ATOM 1106 O O . VAL A 1 145 ? -11.742 -9.008 -15.727 1 98.69 145 VAL A O 1
ATOM 1109 N N . ARG A 1 146 ? -9.906 -10.156 -16.219 1 98.5 146 ARG A N 1
ATOM 1110 C CA . ARG A 1 146 ? -10.305 -11.281 -15.383 1 98.5 146 ARG A CA 1
ATOM 1111 C C . ARG A 1 146 ? -10.344 -10.883 -13.914 1 98.5 146 ARG A C 1
ATOM 1113 O O . ARG A 1 146 ? -11.273 -11.242 -13.188 1 98.5 146 ARG A O 1
ATOM 1120 N N . ALA A 1 147 ? -9.398 -10.156 -13.469 1 98.62 147 ALA A N 1
ATOM 1121 C CA . ALA A 1 147 ? -9.367 -9.656 -12.094 1 98.62 147 ALA A CA 1
ATOM 1122 C C . ALA A 1 147 ? -10.562 -8.75 -11.82 1 98.62 147 ALA A C 1
ATOM 1124 O O . ALA A 1 147 ? -11.18 -8.82 -10.758 1 98.62 147 ALA A O 1
ATOM 1125 N N . LYS A 1 148 ? -10.836 -7.898 -12.75 1 98.62 148 LYS A N 1
ATOM 1126 C CA . LYS A 1 148 ? -11.984 -7.012 -12.609 1 98.62 148 LYS A CA 1
ATOM 1127 C C . LYS A 1 148 ? -13.281 -7.805 -12.492 1 98.62 148 LYS A C 1
ATOM 1129 O O . LYS A 1 148 ? -14.164 -7.461 -11.695 1 98.62 148 LYS A O 1
ATOM 1134 N N . SER A 1 149 ? -13.383 -8.859 -13.273 1 98.56 149 SER A N 1
ATOM 1135 C CA . SER A 1 149 ? -14.555 -9.727 -13.203 1 98.56 149 SER A CA 1
ATOM 1136 C C . SER A 1 149 ? -14.688 -10.367 -11.82 1 98.56 149 SER A C 1
ATOM 1138 O O . SER A 1 149 ? -15.797 -10.539 -11.312 1 98.56 149 SER A O 1
ATOM 1140 N N . ALA A 1 150 ? -13.609 -10.742 -11.25 1 98.69 150 ALA A N 1
ATOM 1141 C CA . ALA A 1 150 ? -13.617 -11.289 -9.898 1 98.69 150 ALA A CA 1
ATOM 1142 C C . ALA A 1 150 ? -14.125 -10.266 -8.891 1 98.69 150 ALA A C 1
ATOM 1144 O O . ALA A 1 150 ? -14.906 -10.602 -7.996 1 98.69 150 ALA A O 1
ATOM 1145 N N . ILE A 1 151 ? -13.656 -9.008 -9.008 1 98.75 151 ILE A N 1
ATOM 1146 C CA . ILE A 1 151 ? -14.141 -7.934 -8.148 1 98.75 151 ILE A CA 1
ATOM 1147 C C . ILE A 1 151 ? -15.648 -7.789 -8.305 1 98.75 151 ILE A C 1
ATOM 1149 O O . ILE A 1 151 ? -16.375 -7.691 -7.309 1 98.75 151 ILE A O 1
ATOM 1153 N N . ASP A 1 152 ? -16.109 -7.812 -9.539 1 98.56 152 ASP A N 1
ATOM 1154 C CA . ASP A 1 152 ? -17.547 -7.684 -9.812 1 98.56 152 ASP A CA 1
ATOM 1155 C C . ASP A 1 152 ? -18.328 -8.805 -9.148 1 98.56 152 ASP A C 1
ATOM 1157 O O . ASP A 1 152 ? -19.422 -8.578 -8.633 1 98.56 152 ASP A O 1
ATOM 1161 N N . GLU A 1 153 ? -17.766 -9.961 -9.195 1 98.38 153 GLU A N 1
ATOM 1162 C CA . GLU A 1 153 ? -18.438 -11.133 -8.633 1 98.38 153 GLU A CA 1
ATOM 1163 C C . GLU A 1 153 ? -18.641 -10.992 -7.129 1 98.38 153 GLU A C 1
ATOM 1165 O O . GLU A 1 153 ? -19.641 -11.445 -6.582 1 98.38 153 GLU A O 1
ATOM 1170 N N . ILE A 1 154 ? -17.75 -10.305 -6.438 1 98.38 154 ILE A N 1
ATOM 1171 C CA . ILE A 1 154 ? -17.844 -10.258 -4.98 1 98.38 154 ILE A CA 1
ATOM 1172 C C . ILE A 1 154 ? -18.453 -8.922 -4.551 1 98.38 154 ILE A C 1
ATOM 1174 O O . ILE A 1 154 ? -18.75 -8.727 -3.369 1 98.38 154 ILE A O 1
ATOM 1178 N N . THR A 1 155 ? -18.641 -8 -5.406 1 98.06 155 THR A N 1
ATOM 1179 C CA . THR A 1 155 ? -19.094 -6.645 -5.121 1 98.06 155 THR A CA 1
ATOM 1180 C C . THR A 1 155 ? -20.438 -6.664 -4.387 1 98.06 155 THR A C 1
ATOM 1182 O O . THR A 1 155 ? -20.656 -5.871 -3.471 1 98.06 155 THR A O 1
ATOM 1185 N N . PRO A 1 156 ? -21.422 -7.613 -4.777 1 98.19 156 PRO A N 1
ATOM 1186 C CA . PRO A 1 156 ? -22.672 -7.656 -4.023 1 98.19 156 PRO A CA 1
ATOM 1187 C C . PRO A 1 156 ? -22.453 -7.949 -2.537 1 98.19 156 PRO A C 1
ATOM 1189 O O . PRO A 1 156 ? -23.156 -7.383 -1.688 1 98.19 156 PRO A O 1
ATOM 1192 N N . LEU A 1 157 ? -21.484 -8.805 -2.189 1 98.31 157 LEU A N 1
ATOM 1193 C CA . LEU A 1 157 ? -21.172 -9.094 -0.796 1 98.31 157 LEU A CA 1
ATOM 1194 C C . LEU A 1 157 ? -20.641 -7.859 -0.084 1 98.31 157 LEU A C 1
ATOM 1196 O O . LEU A 1 157 ? -21.016 -7.578 1.054 1 98.31 157 LEU A O 1
ATOM 1200 N N . LEU A 1 158 ? -19.812 -7.098 -0.753 1 97.88 158 LEU A N 1
ATOM 1201 C CA . LEU A 1 158 ? -19.234 -5.875 -0.196 1 97.88 158 LEU A CA 1
ATOM 1202 C C . LEU A 1 158 ? -20.328 -4.824 0.029 1 97.88 158 LEU A C 1
ATOM 1204 O O . LEU A 1 158 ? -20.344 -4.16 1.068 1 97.88 158 LEU A O 1
ATOM 1208 N N . LYS A 1 159 ? -21.172 -4.66 -0.936 1 96.75 159 LYS A N 1
ATOM 1209 C CA . LYS A 1 159 ? -22.25 -3.682 -0.85 1 96.75 159 LYS A CA 1
ATOM 1210 C C . LYS A 1 159 ? -23.203 -4.012 0.296 1 96.75 159 LYS A C 1
ATOM 1212 O O . LYS A 1 159 ? -23.812 -3.113 0.889 1 96.75 159 LYS A O 1
ATOM 1217 N N . ASP A 1 160 ? -23.281 -5.297 0.594 1 97.38 160 ASP A N 1
ATOM 1218 C CA . ASP A 1 160 ? -24.125 -5.742 1.693 1 97.38 160 ASP A CA 1
ATOM 1219 C C . ASP A 1 160 ? -23.438 -5.543 3.039 1 97.38 160 ASP A C 1
ATOM 1221 O O . ASP A 1 160 ? -23.984 -5.895 4.086 1 97.38 160 ASP A O 1
ATOM 1225 N N . GLY A 1 161 ? -22.219 -5.078 3.037 1 96.31 161 GLY A N 1
ATOM 1226 C CA . GLY A 1 161 ? -21.516 -4.727 4.262 1 96.31 161 GLY A CA 1
ATOM 1227 C C . GLY A 1 161 ? -20.578 -5.812 4.742 1 96.31 161 GLY A C 1
ATOM 1228 O O . GLY A 1 161 ? -20.016 -5.715 5.84 1 96.31 161 GLY A O 1
ATOM 1229 N N . HIS A 1 162 ? -20.328 -6.848 3.875 1 97.56 162 HIS A N 1
ATOM 1230 C CA . HIS A 1 162 ? -19.453 -7.941 4.297 1 97.56 162 HIS A CA 1
ATOM 1231 C C . HIS A 1 162 ? -18 -7.668 3.93 1 97.56 162 HIS A C 1
ATOM 1233 O O . HIS A 1 162 ? -17.719 -7.02 2.92 1 97.56 162 HIS A O 1
ATOM 1239 N N . ASN A 1 163 ? -17.141 -8.164 4.789 1 97.81 163 ASN A N 1
ATOM 1240 C CA . ASN A 1 163 ? -15.742 -8.281 4.43 1 97.81 163 ASN A CA 1
ATOM 1241 C C . ASN A 1 163 ? -15.469 -9.562 3.645 1 97.81 163 ASN A C 1
ATOM 1243 O O . ASN A 1 163 ? -16.016 -10.617 3.957 1 97.81 163 ASN A O 1
ATOM 1247 N N . VAL A 1 164 ? -14.68 -9.383 2.615 1 98.69 164 VAL A N 1
ATOM 1248 C CA . VAL A 1 164 ? -14.375 -10.547 1.782 1 98.69 164 VAL A CA 1
ATOM 1249 C C . VAL A 1 164 ? -12.875 -10.805 1.799 1 98.69 164 VAL A C 1
ATOM 1251 O O . VAL A 1 164 ? -12.07 -9.875 1.693 1 98.69 164 VAL A O 1
ATOM 1254 N N . LEU A 1 165 ? -12.492 -12.078 2.01 1 98.88 165 LEU A N 1
ATOM 1255 C CA . LEU A 1 165 ? -11.102 -12.492 1.941 1 98.88 165 LEU A CA 1
ATOM 1256 C C . LEU A 1 165 ? -10.82 -13.258 0.65 1 98.88 165 LEU A C 1
ATOM 1258 O O . LEU A 1 165 ? -11.523 -14.227 0.334 1 98.88 165 LEU A O 1
ATOM 1262 N N . LEU A 1 166 ? -9.891 -12.773 -0.116 1 98.94 166 LEU A N 1
ATOM 1263 C CA . LEU A 1 166 ? -9.414 -13.453 -1.311 1 98.94 166 LEU A CA 1
ATOM 1264 C C . LEU A 1 166 ? -8.008 -14.008 -1.092 1 98.94 166 LEU A C 1
ATOM 1266 O O . LEU A 1 166 ? -7.078 -13.258 -0.792 1 98.94 166 LEU A O 1
ATOM 1270 N N . VAL A 1 167 ? -7.816 -15.305 -1.207 1 98.94 167 VAL A N 1
ATOM 1271 C CA . VAL A 1 167 ? -6.523 -15.969 -1.076 1 98.94 167 VAL A CA 1
ATOM 1272 C C . VAL A 1 167 ? -6.004 -16.359 -2.455 1 98.94 167 VAL A C 1
ATOM 1274 O O . VAL A 1 167 ? -6.617 -17.172 -3.146 1 98.94 167 VAL A O 1
ATOM 1277 N N . ALA A 1 168 ? -4.883 -15.797 -2.812 1 98.94 168 ALA A N 1
ATOM 1278 C CA . ALA A 1 168 ? -4.445 -16 -4.191 1 98.94 168 ALA A CA 1
ATOM 1279 C C . ALA A 1 168 ? -2.938 -15.812 -4.324 1 98.94 168 ALA A C 1
ATOM 1281 O O . ALA A 1 168 ? -2.164 -16.406 -3.574 1 98.94 168 ALA A O 1
ATOM 1282 N N . HIS A 1 169 ? -2.549 -15.07 -5.328 1 98.88 169 HIS A N 1
ATOM 1283 C CA . HIS A 1 169 ? -1.15 -15.094 -5.738 1 98.88 169 HIS A CA 1
ATOM 1284 C C . HIS A 1 169 ? -0.589 -13.688 -5.887 1 98.88 169 HIS A C 1
ATOM 1286 O O . HIS A 1 169 ? -1.326 -12.703 -5.77 1 98.88 169 HIS A O 1
ATOM 1292 N N . ALA A 1 170 ? 0.716 -13.633 -6.09 1 98.44 170 ALA A N 1
ATOM 1293 C CA . ALA A 1 170 ? 1.43 -12.359 -6.035 1 98.44 170 ALA A CA 1
ATOM 1294 C C . ALA A 1 170 ? 0.963 -11.422 -7.145 1 98.44 170 ALA A C 1
ATOM 1296 O O . ALA A 1 170 ? 0.442 -10.336 -6.871 1 98.44 170 ALA A O 1
ATOM 1297 N N . HIS A 1 171 ? 1.04 -11.844 -8.383 1 98.69 171 HIS A N 1
ATOM 1298 C CA . HIS A 1 171 ? 0.809 -10.906 -9.484 1 98.69 171 HIS A CA 1
ATOM 1299 C C . HIS A 1 171 ? -0.678 -10.625 -9.656 1 98.69 171 HIS A C 1
ATOM 1301 O O . HIS A 1 171 ? -1.071 -9.477 -9.875 1 98.69 171 HIS A O 1
ATOM 1307 N N . ILE A 1 172 ? -1.531 -11.625 -9.508 1 98.94 1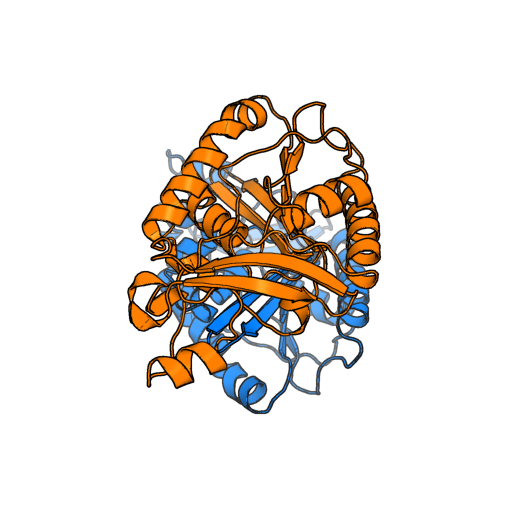72 ILE A N 1
ATOM 1308 C CA . ILE A 1 172 ? -2.947 -11.406 -9.781 1 98.94 172 ILE A CA 1
ATOM 1309 C C . ILE A 1 172 ? -3.543 -10.5 -8.703 1 98.94 172 ILE A C 1
ATOM 1311 O O . ILE A 1 172 ? -4.418 -9.68 -8.992 1 98.94 172 ILE A O 1
ATOM 1315 N N . LEU A 1 173 ? -3.094 -10.633 -7.457 1 98.94 173 LEU A N 1
ATOM 1316 C CA . LEU A 1 173 ? -3.617 -9.781 -6.395 1 98.94 173 LEU A CA 1
ATOM 1317 C C . LEU A 1 173 ? -3.168 -8.336 -6.59 1 98.94 173 LEU A C 1
ATOM 1319 O O . LEU A 1 173 ? -3.912 -7.402 -6.277 1 98.94 173 LEU A O 1
ATOM 1323 N N . ARG A 1 174 ? -1.944 -8.156 -7.09 1 98.94 174 ARG A N 1
ATOM 1324 C CA . ARG A 1 174 ? -1.458 -6.82 -7.418 1 98.94 174 ARG A CA 1
ATOM 1325 C C . ARG A 1 174 ? -2.248 -6.219 -8.578 1 98.94 174 ARG A C 1
ATOM 1327 O O . ARG A 1 174 ? -2.611 -5.043 -8.539 1 98.94 174 ARG A O 1
ATOM 1334 N N . ILE A 1 175 ? -2.543 -7.043 -9.57 1 98.94 175 ILE A N 1
ATOM 1335 C CA . ILE A 1 175 ? -3.348 -6.605 -10.703 1 98.94 175 ILE A CA 1
ATOM 1336 C C . ILE A 1 175 ? -4.766 -6.289 -10.234 1 98.94 175 ILE A C 1
ATOM 1338 O O . ILE A 1 175 ? -5.336 -5.266 -10.617 1 98.94 175 ILE A O 1
ATOM 1342 N N . LEU A 1 176 ? -5.332 -7.184 -9.414 1 98.94 176 LEU A N 1
ATOM 1343 C CA . LEU A 1 176 ? -6.652 -6.957 -8.844 1 98.94 176 LEU A CA 1
ATOM 1344 C C . LEU A 1 176 ? -6.703 -5.621 -8.109 1 98.94 176 LEU A C 1
ATOM 1346 O O . LEU A 1 176 ? -7.688 -4.887 -8.219 1 98.94 176 LEU A O 1
ATOM 1350 N N . THR A 1 177 ? -5.66 -5.266 -7.418 1 98.94 177 THR A N 1
ATOM 1351 C CA . THR A 1 177 ? -5.582 -4.008 -6.684 1 98.94 177 THR A CA 1
ATOM 1352 C C . THR A 1 177 ? -5.648 -2.818 -7.641 1 98.94 177 THR A C 1
ATOM 1354 O O . THR A 1 177 ? -6.352 -1.843 -7.379 1 98.94 177 THR A O 1
ATOM 1357 N N . SER A 1 178 ? -4.891 -2.92 -8.766 1 98.88 178 SER A N 1
ATOM 1358 C CA . SER A 1 178 ? -4.957 -1.847 -9.75 1 98.88 178 SER A CA 1
ATOM 1359 C C . SER A 1 178 ? -6.383 -1.647 -10.258 1 98.88 178 SER A C 1
ATOM 1361 O O . SER A 1 178 ? -6.832 -0.513 -10.43 1 98.88 178 SER A O 1
ATOM 1363 N N . GLN A 1 179 ? -7.117 -2.734 -10.445 1 98.88 179 GLN A N 1
ATOM 1364 C CA . GLN A 1 179 ? -8.492 -2.66 -10.938 1 98.88 179 GLN A CA 1
ATOM 1365 C C . GLN A 1 179 ? -9.43 -2.125 -9.867 1 98.88 179 GLN A C 1
ATOM 1367 O O . GLN A 1 179 ? -10.344 -1.353 -10.164 1 98.88 179 GLN A O 1
ATOM 1372 N N . TRP A 1 180 ? -9.219 -2.549 -8.641 1 98.81 180 TRP A N 1
ATOM 1373 C CA . TRP A 1 180 ? -9.984 -2.016 -7.52 1 98.81 180 TRP A CA 1
ATOM 1374 C C . TRP A 1 180 ? -9.859 -0.497 -7.449 1 98.81 180 TRP A C 1
ATOM 1376 O O . TRP A 1 180 ? -10.859 0.205 -7.277 1 98.81 180 TRP A O 1
ATOM 1386 N N . LEU A 1 181 ? -8.68 -0.023 -7.637 1 98.75 181 LEU A N 1
ATOM 1387 C CA . LEU A 1 181 ? -8.375 1.399 -7.516 1 98.75 181 LEU A CA 1
ATOM 1388 C C . LEU A 1 181 ? -8.836 2.162 -8.75 1 98.75 181 LEU A C 1
ATOM 1390 O O . LEU A 1 181 ? -8.938 3.391 -8.734 1 98.75 181 LEU A O 1
ATOM 1394 N N . GLY A 1 182 ? -9.078 1.464 -9.867 1 98.19 182 GLY A N 1
ATOM 1395 C CA . GLY A 1 182 ? -9.461 2.1 -11.117 1 98.19 182 GLY A CA 1
ATOM 1396 C C . GLY A 1 182 ? -8.297 2.75 -11.844 1 98.19 182 GLY A C 1
ATOM 1397 O O . GLY A 1 182 ? -8.461 3.797 -12.469 1 98.19 182 GLY A O 1
ATOM 1398 N N . VAL A 1 183 ? -7.105 2.17 -11.727 1 98.5 183 VAL A N 1
ATOM 1399 C CA . VAL A 1 183 ? -5.922 2.73 -12.375 1 98.5 183 VAL A CA 1
ATOM 1400 C C . VAL A 1 183 ? -5.383 1.745 -13.406 1 98.5 183 VAL A C 1
ATOM 1402 O O . VAL A 1 183 ? -5.871 0.618 -13.516 1 98.5 183 VAL A O 1
ATOM 1405 N N . ASP A 1 184 ? -4.395 2.152 -14.203 1 98.19 184 ASP A N 1
ATOM 1406 C CA . ASP A 1 184 ? -3.725 1.329 -15.203 1 98.19 184 ASP A CA 1
ATOM 1407 C C . ASP A 1 184 ? -3.164 0.052 -14.578 1 98.19 184 ASP A C 1
ATOM 1409 O O . ASP A 1 184 ? -2.531 0.095 -13.523 1 98.19 184 ASP A O 1
ATOM 1413 N N . PRO A 1 185 ? -3.441 -1.099 -15.234 1 98.44 185 PRO A N 1
ATOM 1414 C CA . PRO A 1 185 ? -2.973 -2.367 -14.672 1 98.44 185 PRO A CA 1
ATOM 1415 C C . PRO A 1 185 ? -1.459 -2.4 -14.477 1 98.44 185 PRO A C 1
ATOM 1417 O O . PRO A 1 185 ? -0.962 -3.135 -13.617 1 98.44 185 PRO A O 1
ATOM 1420 N N . HIS A 1 186 ? -0.681 -1.614 -15.227 1 98.19 186 HIS A N 1
ATOM 1421 C CA . HIS A 1 186 ? 0.771 -1.592 -15.094 1 98.19 186 HIS A CA 1
ATOM 1422 C C . HIS A 1 186 ? 1.191 -1.059 -13.727 1 98.19 186 HIS A C 1
ATOM 1424 O O . HIS A 1 186 ? 2.334 -1.248 -13.305 1 98.19 186 HIS A O 1
ATOM 1430 N N . PHE A 1 187 ? 0.279 -0.345 -13.047 1 98.44 187 PHE A N 1
ATOM 1431 C CA . PHE A 1 187 ? 0.543 0.121 -11.688 1 98.44 187 PHE A CA 1
ATOM 1432 C C . PHE A 1 187 ? 0.918 -1.042 -10.781 1 98.44 187 PHE A C 1
ATOM 1434 O O . PHE A 1 187 ? 1.712 -0.88 -9.852 1 98.44 187 PHE A O 1
ATOM 1441 N N . ALA A 1 188 ? 0.398 -2.234 -11.062 1 98.69 188 ALA A N 1
ATOM 1442 C CA . ALA A 1 188 ? 0.589 -3.424 -10.242 1 98.69 188 ALA A CA 1
ATOM 1443 C C . ALA A 1 188 ? 2.072 -3.732 -10.055 1 98.69 188 ALA A C 1
ATOM 1445 O O . ALA A 1 188 ? 2.477 -4.281 -9.031 1 98.69 188 ALA A O 1
ATOM 1446 N N . ARG A 1 189 ? 2.869 -3.338 -11.039 1 98.38 189 ARG A N 1
ATOM 1447 C CA . ARG A 1 189 ? 4.312 -3.549 -11.016 1 98.38 189 ARG A CA 1
ATOM 1448 C C . ARG A 1 189 ? 4.949 -2.822 -9.836 1 98.38 189 ARG A C 1
ATOM 1450 O O . ARG A 1 189 ? 6.043 -3.188 -9.391 1 98.38 189 ARG A O 1
ATOM 1457 N N . LEU A 1 190 ? 4.277 -1.841 -9.242 1 98.81 190 LEU A N 1
ATOM 1458 C CA . LEU A 1 190 ? 4.848 -0.939 -8.25 1 98.81 190 LEU A CA 1
ATOM 1459 C C . LEU A 1 190 ? 4.473 -1.381 -6.836 1 98.81 190 LEU A C 1
ATOM 1461 O O . LEU A 1 190 ? 4.754 -0.673 -5.867 1 98.81 190 LEU A O 1
ATOM 1465 N N . LEU A 1 191 ? 3.838 -2.52 -6.684 1 98.81 191 LEU A N 1
ATOM 1466 C CA . LEU A 1 191 ? 3.455 -3.104 -5.406 1 98.81 191 LEU A CA 1
ATOM 1467 C C . LEU A 1 191 ? 4.219 -4.398 -5.148 1 98.81 191 LEU A C 1
ATOM 1469 O O . LEU A 1 191 ? 4.23 -5.297 -5.992 1 98.81 191 LEU A O 1
ATOM 1473 N N . ARG A 1 192 ? 4.879 -4.453 -4.043 1 98.69 192 ARG A N 1
ATOM 1474 C CA . ARG A 1 192 ? 5.477 -5.715 -3.619 1 98.69 192 ARG A CA 1
ATOM 1475 C C . ARG A 1 192 ? 4.527 -6.496 -2.719 1 98.69 192 ARG A C 1
ATOM 1477 O O . ARG A 1 192 ? 3.844 -5.914 -1.875 1 98.69 192 ARG A O 1
ATOM 1484 N N . 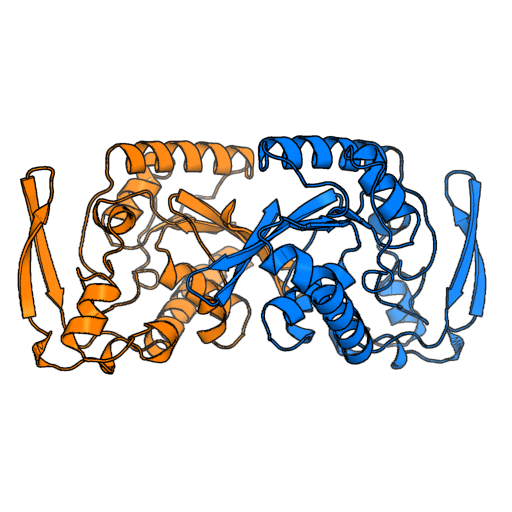LEU A 1 193 ? 4.422 -7.773 -2.885 1 98.62 193 LEU A N 1
ATOM 1485 C CA . LEU A 1 193 ? 3.568 -8.609 -2.049 1 98.62 193 LEU A CA 1
ATOM 1486 C C . LEU A 1 193 ? 4.266 -9.922 -1.702 1 98.62 193 LEU A C 1
ATOM 1488 O O . LEU A 1 193 ? 4.488 -10.758 -2.578 1 98.62 193 LEU A O 1
ATOM 1492 N N . ASP A 1 194 ? 4.586 -10.086 -0.446 1 98.44 194 ASP A N 1
ATOM 1493 C CA . ASP A 1 194 ? 5.352 -11.242 0.008 1 98.44 194 ASP A CA 1
ATOM 1494 C C . ASP A 1 194 ? 4.438 -12.438 0.263 1 98.44 194 ASP A C 1
ATOM 1496 O O . ASP A 1 194 ? 3.232 -12.273 0.458 1 98.44 194 ASP A O 1
ATOM 1500 N N . THR A 1 195 ? 4.996 -13.633 0.271 1 98.69 195 THR A N 1
ATOM 1501 C CA . THR A 1 195 ? 4.238 -14.844 0.562 1 98.69 195 THR A CA 1
ATOM 1502 C C . THR A 1 195 ? 3.613 -14.773 1.953 1 98.69 195 THR A C 1
ATOM 1504 O O . THR A 1 195 ? 4.238 -14.273 2.895 1 98.69 195 THR A O 1
ATOM 1507 N N . ALA A 1 196 ? 2.375 -15.156 2.027 1 98.75 196 ALA A N 1
ATOM 1508 C CA . ALA A 1 196 ? 1.605 -15.297 3.26 1 98.75 196 ALA A CA 1
ATOM 1509 C C . ALA A 1 196 ? 1.434 -13.953 3.957 1 98.75 196 ALA A C 1
ATOM 1511 O O . ALA A 1 196 ? 1.319 -13.891 5.184 1 98.75 196 ALA A O 1
ATOM 1512 N N . HIS A 1 197 ? 1.523 -12.914 3.277 1 98.69 197 HIS A N 1
ATOM 1513 C CA . HIS A 1 197 ? 1.184 -11.594 3.783 1 98.69 197 HIS A CA 1
ATOM 1514 C C . HIS A 1 197 ? -0.174 -11.133 3.26 1 98.69 197 HIS A C 1
ATOM 1516 O O . HIS A 1 197 ? -0.584 -11.516 2.164 1 98.69 197 HIS A O 1
ATOM 1522 N N . TYR A 1 198 ? -0.86 -10.328 4.047 1 98.62 198 TYR A N 1
ATOM 1523 C CA . TYR A 1 198 ? -2.191 -9.891 3.645 1 98.62 198 TYR A CA 1
ATOM 1524 C C . TYR A 1 198 ? -2.221 -8.391 3.4 1 98.62 198 TYR A C 1
ATOM 1526 O O . TYR A 1 198 ? -1.333 -7.66 3.854 1 98.62 198 TYR A O 1
ATOM 1534 N N . SER A 1 199 ? -3.084 -7.922 2.656 1 98.88 199 SER A N 1
ATOM 1535 C CA . SER A 1 199 ? -3.385 -6.523 2.359 1 98.88 199 SER A CA 1
ATOM 1536 C C . SER A 1 199 ? -4.871 -6.234 2.516 1 98.88 199 SER A C 1
ATOM 1538 O O . SER A 1 199 ? -5.699 -7.148 2.465 1 98.88 199 SER A O 1
ATOM 1540 N N . VAL A 1 200 ? -5.164 -5.004 2.766 1 98.81 200 VAL A N 1
ATOM 1541 C CA . VAL A 1 200 ? -6.555 -4.594 2.951 1 98.81 200 VAL A CA 1
ATOM 1542 C C . VAL A 1 200 ? -6.902 -3.488 1.959 1 98.81 200 VAL A C 1
ATOM 1544 O O . VAL A 1 200 ? -6.258 -2.438 1.938 1 98.81 200 VAL A O 1
ATOM 1547 N N . LEU A 1 201 ? -7.816 -3.746 1.099 1 98.81 201 LEU A N 1
ATOM 1548 C CA . LEU A 1 201 ? -8.469 -2.762 0.24 1 98.81 201 LEU A CA 1
ATOM 1549 C C . LEU A 1 201 ? -9.82 -2.35 0.813 1 98.81 201 LEU A C 1
ATOM 1551 O O . LEU A 1 201 ? -10.586 -3.197 1.272 1 98.81 201 LEU A O 1
ATOM 1555 N N . SER A 1 202 ? -10.109 -1.091 0.862 1 98.31 202 SER A N 1
ATOM 1556 C CA . SER A 1 202 ? -11.352 -0.616 1.457 1 98.31 202 SER A CA 1
ATOM 1557 C C . SER A 1 202 ? -11.875 0.622 0.734 1 98.31 202 SER A C 1
ATOM 1559 O O . SER A 1 202 ? -11.359 0.994 -0.322 1 98.31 202 SER A O 1
ATOM 1561 N N . VAL A 1 203 ? -12.977 1.089 1.163 1 97.25 203 VAL A N 1
ATOM 1562 C CA . VAL A 1 203 ? -13.531 2.363 0.717 1 97.25 203 VAL A CA 1
ATOM 1563 C C . VAL A 1 203 ? -13.312 3.426 1.793 1 97.25 203 VAL A C 1
ATOM 1565 O O . VAL A 1 203 ? -13.633 3.205 2.965 1 97.25 203 VAL A O 1
ATOM 1568 N N . TYR A 1 204 ? -12.719 4.488 1.404 1 94.69 204 TYR A N 1
ATOM 1569 C CA . TYR A 1 204 ? -12.391 5.582 2.309 1 94.69 204 TYR A CA 1
ATOM 1570 C C . TYR A 1 204 ? -12.805 6.926 1.712 1 94.69 204 TYR A C 1
ATOM 1572 O O . TYR A 1 204 ? -12.266 7.344 0.683 1 94.69 204 TYR A O 1
ATOM 1580 N N . LYS A 1 205 ? -13.75 7.621 2.346 1 90.38 205 LYS A N 1
ATOM 1581 C CA . LYS A 1 205 ? -14.273 8.914 1.916 1 90.38 205 LYS A CA 1
ATOM 1582 C C . LYS A 1 205 ? -14.68 8.883 0.447 1 90.38 205 LYS A C 1
ATOM 1584 O O . LYS A 1 205 ? -14.336 9.789 -0.32 1 90.38 205 LYS A O 1
ATOM 1589 N N . GLY A 1 206 ? -15.266 7.73 0.033 1 92.19 206 GLY A N 1
ATOM 1590 C CA . GLY A 1 206 ? -15.867 7.602 -1.285 1 92.19 206 GLY A CA 1
ATOM 1591 C C . GLY A 1 206 ? -14.922 7.02 -2.318 1 92.19 206 GLY A C 1
ATOM 1592 O O . GLY A 1 206 ? -15.328 6.719 -3.441 1 92.19 206 GLY A O 1
ATOM 1593 N N . ASP A 1 207 ? -13.648 6.859 -1.943 1 96.56 207 ASP A N 1
ATOM 1594 C CA . ASP A 1 207 ? -12.664 6.312 -2.873 1 96.56 207 ASP A CA 1
ATOM 1595 C C . ASP A 1 207 ? -12.305 4.875 -2.508 1 96.56 207 ASP A C 1
ATOM 1597 O O . ASP A 1 207 ? -12.25 4.523 -1.327 1 96.56 207 ASP A O 1
ATOM 1601 N N . ASN A 1 208 ? -12.156 4.023 -3.527 1 98.44 208 ASN A N 1
ATOM 1602 C CA . ASN A 1 208 ? -11.477 2.752 -3.311 1 98.44 208 ASN A CA 1
ATOM 1603 C C . ASN A 1 208 ? -9.992 2.955 -3.018 1 98.44 208 ASN A C 1
ATOM 1605 O O . ASN A 1 208 ? -9.289 3.604 -3.791 1 98.44 208 ASN A O 1
ATOM 1609 N N . VAL A 1 209 ? -9.492 2.406 -1.856 1 98.88 209 VAL A N 1
ATOM 1610 C CA . VAL A 1 209 ? -8.133 2.754 -1.452 1 98.88 209 VAL A CA 1
ATOM 1611 C C . VAL A 1 209 ? -7.383 1.493 -1.034 1 98.88 209 VAL A C 1
ATOM 1613 O O . VAL A 1 209 ? -7.992 0.451 -0.784 1 98.88 209 VAL A O 1
ATOM 1616 N N . ILE A 1 210 ? -6.078 1.589 -1.062 1 98.94 210 ILE A N 1
ATOM 1617 C CA . ILE A 1 210 ? -5.238 0.684 -0.286 1 98.94 210 ILE A CA 1
ATOM 1618 C C . ILE A 1 210 ? -5.199 1.135 1.172 1 98.94 210 ILE A C 1
ATOM 1620 O O . ILE A 1 210 ? -4.715 2.227 1.479 1 98.94 210 ILE A O 1
ATOM 1624 N N . GLU A 1 211 ? -5.695 0.363 2.025 1 98.75 211 GLU A N 1
ATOM 1625 C CA . GLU A 1 211 ? -5.703 0.69 3.447 1 98.75 211 GLU A CA 1
ATOM 1626 C C . GLU A 1 211 ? -4.465 0.138 4.148 1 98.75 211 GLU A C 1
ATOM 1628 O O . GLU A 1 211 ? -3.873 0.811 4.992 1 98.75 211 GLU A O 1
ATOM 1633 N N . ARG A 1 212 ? -4.141 -1.024 3.803 1 98.75 212 ARG A N 1
ATOM 1634 C CA . ARG A 1 212 ? -2.941 -1.706 4.281 1 98.75 212 ARG A CA 1
ATOM 1635 C C . ARG A 1 212 ? -2.318 -2.557 3.178 1 98.75 212 ARG A C 1
ATOM 1637 O O . ARG A 1 212 ? -3.033 -3.195 2.4 1 98.75 212 ARG A O 1
ATOM 1644 N N . TRP A 1 213 ? -1.05 -2.646 3.141 1 98.88 213 TRP A N 1
ATOM 1645 C CA . TRP A 1 213 ? -0.416 -3.443 2.096 1 98.88 213 TRP A CA 1
ATOM 1646 C C . TRP A 1 213 ? 0.732 -4.27 2.662 1 98.88 213 TRP A C 1
ATOM 1648 O O . TRP A 1 213 ? 1.606 -3.74 3.352 1 98.88 213 TRP A O 1
ATOM 1658 N N . ASN A 1 214 ? 0.687 -5.566 2.404 1 98.62 214 ASN A N 1
ATOM 1659 C CA . ASN A 1 214 ? 1.797 -6.484 2.633 1 98.62 214 ASN A CA 1
ATOM 1660 C C . ASN A 1 214 ? 2.146 -6.586 4.113 1 98.62 214 ASN A C 1
ATOM 1662 O O . ASN A 1 214 ? 3.316 -6.473 4.488 1 98.62 214 ASN A O 1
ATOM 1666 N N . ALA A 1 215 ? 1.113 -6.688 4.984 1 95.5 215 ALA A N 1
ATOM 1667 C CA . ALA A 1 215 ? 1.242 -6.824 6.434 1 95.5 215 ALA A CA 1
ATOM 1668 C C . ALA A 1 215 ? 1.499 -8.273 6.828 1 95.5 215 ALA A C 1
ATOM 1670 O O . ALA A 1 215 ? 1.088 -9.195 6.121 1 95.5 215 ALA A O 1
ATOM 1671 N N . MET B 1 1 ? 11.391 4.801 4.648 1 97.94 1 MET B N 1
ATOM 1672 C CA . MET B 1 1 ? 10.297 4.559 5.586 1 97.94 1 MET B CA 1
ATOM 1673 C C . MET B 1 1 ? 9.547 5.848 5.895 1 97.94 1 MET B C 1
ATOM 1675 O O . MET B 1 1 ? 10.156 6.914 6.016 1 97.94 1 MET B O 1
ATOM 1679 N N . LEU B 1 2 ? 8.305 5.797 5.906 1 98.88 2 LEU B N 1
ATOM 1680 C CA . LEU B 1 2 ? 7.414 6.918 6.18 1 98.88 2 LEU B CA 1
ATOM 1681 C C . LEU B 1 2 ? 6.656 6.707 7.484 1 98.88 2 LEU B C 1
ATOM 1683 O O . LEU B 1 2 ? 6.137 5.617 7.738 1 98.88 2 LEU B O 1
ATOM 1687 N N . LEU B 1 3 ? 6.617 7.703 8.305 1 98.94 3 LEU B N 1
ATOM 1688 C CA . LEU B 1 3 ? 5.824 7.676 9.531 1 98.94 3 LEU B CA 1
ATOM 1689 C C . LEU B 1 3 ? 4.934 8.906 9.633 1 98.94 3 LEU B C 1
ATOM 1691 O O . LEU B 1 3 ? 5.43 10.039 9.633 1 98.94 3 LEU B O 1
ATOM 1695 N N . ARG B 1 4 ? 3.648 8.688 9.641 1 98.94 4 ARG B N 1
ATOM 1696 C CA . ARG B 1 4 ? 2.748 9.797 9.914 1 98.94 4 ARG B CA 1
ATOM 1697 C C . ARG B 1 4 ? 2.762 10.164 11.398 1 98.94 4 ARG B C 1
ATOM 1699 O O . ARG B 1 4 ? 2.887 9.289 12.258 1 98.94 4 ARG B O 1
ATOM 1706 N N . HIS B 1 5 ? 2.588 11.367 11.688 1 98.94 5 HIS B N 1
ATOM 1707 C CA . HIS B 1 5 ? 2.564 11.82 13.07 1 98.94 5 HIS B CA 1
ATOM 1708 C C . HIS B 1 5 ? 1.402 11.195 13.836 1 98.94 5 HIS B C 1
ATOM 1710 O O . HIS B 1 5 ? 0.475 10.656 13.227 1 98.94 5 HIS B O 1
ATOM 1716 N N . GLY B 1 6 ? 1.469 11.297 15.164 1 98.88 6 GLY B N 1
ATOM 1717 C CA . GLY B 1 6 ? 0.397 10.82 16.031 1 98.88 6 GLY B CA 1
ATOM 1718 C C . GLY B 1 6 ? -0.82 11.727 16.016 1 98.88 6 GLY B C 1
ATOM 1719 O O . GLY B 1 6 ? -0.827 12.758 15.352 1 98.88 6 GLY B O 1
ATOM 1720 N N . GLN B 1 7 ? -1.76 11.383 16.828 1 98.75 7 GLN B N 1
ATOM 1721 C CA . GLN B 1 7 ? -3.051 12.055 16.891 1 98.75 7 GLN B CA 1
ATOM 1722 C C . GLN B 1 7 ? -2.904 13.492 17.391 1 98.75 7 GLN B C 1
ATOM 1724 O O . GLN B 1 7 ? -2.154 13.75 18.328 1 98.75 7 GLN B O 1
ATOM 1729 N N . THR B 1 8 ? -3.543 14.406 16.781 1 98.62 8 THR B N 1
ATOM 1730 C CA . THR B 1 8 ? -3.766 15.773 17.25 1 98.62 8 THR B CA 1
ATOM 1731 C C . THR B 1 8 ? -5.254 16.031 17.469 1 98.62 8 THR B C 1
ATOM 1733 O O . THR B 1 8 ? -6.094 15.219 17.078 1 98.62 8 THR B O 1
ATOM 1736 N N . VAL B 1 9 ? -5.586 17.141 18.062 1 98.31 9 VAL B N 1
ATOM 1737 C CA . VAL B 1 9 ? -6.988 17.469 18.281 1 98.31 9 VAL B CA 1
ATOM 1738 C C . VAL B 1 9 ? -7.699 17.625 16.938 1 98.31 9 VAL B C 1
ATOM 1740 O O . VAL B 1 9 ? -8.875 17.297 16.812 1 98.31 9 VAL B O 1
ATOM 1743 N N . TRP B 1 10 ? -7.008 18.062 15.906 1 97.88 10 TRP B N 1
ATOM 1744 C CA . TRP B 1 10 ? -7.637 18.312 14.609 1 97.88 10 TRP B CA 1
ATOM 1745 C C . TRP B 1 10 ? -7.664 17.031 13.773 1 97.88 10 TRP B C 1
ATOM 1747 O O . TRP B 1 10 ? -8.5 16.891 12.875 1 97.88 10 TRP B O 1
ATOM 1757 N N . SER B 1 11 ? -6.672 16.094 13.969 1 96 11 SER B N 1
ATOM 1758 C CA . SER B 1 11 ? -6.801 14.789 13.312 1 96 11 SER B CA 1
ATOM 1759 C C . SER B 1 11 ? -7.996 14.016 13.844 1 96 11 SER B C 1
ATOM 1761 O O . SER B 1 11 ? -8.578 13.188 13.133 1 96 11 SER B O 1
ATOM 1763 N N . GLU B 1 12 ? -8.367 14.25 15.07 1 96 12 GLU B N 1
ATOM 1764 C CA . GLU B 1 12 ? -9.531 13.617 15.68 1 96 12 GLU B CA 1
ATOM 1765 C C . GLU B 1 12 ? -10.828 14.234 15.164 1 96 12 GLU B C 1
ATOM 1767 O O . GLU B 1 12 ? -11.758 13.508 14.789 1 96 12 GLU B O 1
ATOM 1772 N N . SER B 1 13 ? -10.859 15.547 15.109 1 96.06 13 SER B N 1
ATOM 1773 C CA . SER B 1 13 ? -12.086 16.25 14.742 1 96.06 13 SER B CA 1
ATOM 1774 C C . SER B 1 13 ? -12.289 16.25 13.234 1 96.06 13 SER B C 1
ATOM 1776 O O . SER B 1 13 ? -13.375 16.562 12.742 1 96.06 13 SER B O 1
ATOM 1778 N N . GLY B 1 14 ? -11.203 15.977 12.461 1 96.12 14 GLY B N 1
ATOM 1779 C CA . GLY B 1 14 ? -11.297 15.922 11.008 1 96.12 14 GLY B CA 1
ATOM 1780 C C . GLY B 1 14 ? -11.008 17.25 10.336 1 96.12 14 GLY B C 1
ATOM 1781 O O . GLY B 1 14 ? -11.312 17.422 9.156 1 96.12 14 GLY B O 1
ATOM 1782 N N . GLN B 1 15 ? -10.516 18.203 11.094 1 97.38 15 GLN B N 1
ATOM 1783 C CA . GLN B 1 15 ? -10.117 19.469 10.508 1 97.38 15 GLN B CA 1
ATOM 1784 C C . GLN B 1 15 ? -8.852 19.312 9.664 1 97.38 15 GLN B C 1
ATOM 1786 O O . GLN B 1 15 ? -7.945 18.578 10.031 1 97.38 15 GLN B O 1
ATOM 1791 N N . HIS B 1 16 ? -8.82 20.047 8.547 1 97.75 16 HIS B N 1
ATOM 1792 C CA . HIS B 1 16 ? -7.605 20.125 7.742 1 97.75 16 HIS B CA 1
ATOM 1793 C C . HIS B 1 16 ? -6.48 20.812 8.508 1 97.75 16 HIS B C 1
ATOM 1795 O O . HIS B 1 16 ? -6.613 21.969 8.914 1 97.75 16 HIS B O 1
ATOM 1801 N N . THR B 1 17 ? -5.438 20.109 8.688 1 97.94 17 THR B N 1
ATOM 1802 C CA . THR B 1 17 ? -4.273 20.641 9.398 1 97.94 17 THR B CA 1
ATOM 1803 C C . THR B 1 17 ? -3.045 20.641 8.492 1 97.94 17 THR B C 1
ATOM 1805 O O . THR B 1 17 ? -2.266 19.688 8.484 1 97.94 17 THR B O 1
ATOM 1808 N N . GLY B 1 18 ? -2.879 21.75 7.82 1 98.12 18 GLY B N 1
ATOM 1809 C CA . GLY B 1 18 ? -1.746 21.891 6.918 1 98.12 18 GLY B CA 1
ATOM 1810 C C . GLY B 1 18 ? -0.509 22.438 7.602 1 98.12 18 GLY B C 1
ATOM 1811 O O . GLY B 1 18 ? 0.332 21.688 8.086 1 98.12 18 GLY B O 1
ATOM 1812 N N . ARG B 1 19 ? -0.551 23.781 7.809 1 97.81 19 ARG B N 1
ATOM 1813 C CA . ARG B 1 19 ? 0.661 24.453 8.266 1 97.81 19 ARG B CA 1
ATOM 1814 C C . ARG B 1 19 ? 0.528 24.891 9.719 1 97.81 19 ARG B C 1
ATOM 1816 O O . ARG B 1 19 ? 1.513 25.281 10.352 1 97.81 19 ARG B O 1
ATOM 1823 N N . THR B 1 20 ? -0.636 24.75 10.289 1 98.12 20 THR B N 1
ATOM 1824 C CA . THR B 1 20 ? -0.828 25.141 11.68 1 98.12 20 THR B CA 1
ATOM 1825 C C . THR B 1 20 ? -0.043 24.219 12.609 1 98.12 20 THR B C 1
ATOM 1827 O O . THR B 1 20 ? -0.08 22.984 12.461 1 98.12 20 THR B O 1
ATOM 1830 N N . ASN B 1 21 ? 0.648 24.766 13.516 1 97.94 21 ASN B N 1
ATOM 1831 C CA . ASN B 1 21 ? 1.53 24 14.398 1 97.94 21 ASN B CA 1
ATOM 1832 C C . ASN B 1 21 ? 0.784 23.484 15.625 1 97.94 21 ASN B C 1
ATOM 1834 O O . ASN B 1 21 ? 0.957 24 16.734 1 97.94 21 ASN B O 1
ATOM 1838 N N . ILE B 1 22 ? 0.105 22.484 15.438 1 97.88 22 ILE B N 1
ATOM 1839 C CA . ILE B 1 22 ? -0.687 21.859 16.484 1 97.88 22 ILE B CA 1
ATOM 1840 C C . ILE B 1 22 ? 0.109 20.719 17.125 1 97.88 22 ILE B C 1
ATOM 1842 O O . ILE B 1 22 ? 0.733 19.922 16.422 1 97.88 22 ILE B O 1
ATOM 1846 N N . PRO B 1 23 ? 0.096 20.641 18.484 1 98.31 23 PRO B N 1
ATOM 1847 C CA . PRO B 1 23 ? 0.807 19.547 19.156 1 98.31 23 PRO B CA 1
ATOM 1848 C C . PRO B 1 23 ? 0.029 18.234 19.141 1 98.31 23 PRO B C 1
ATOM 1850 O O . PRO B 1 23 ? -1.151 18.219 18.781 1 98.31 23 PRO B O 1
ATOM 1853 N N . LEU B 1 24 ? 0.693 17.156 19.516 1 98.69 24 LEU B N 1
ATOM 1854 C CA . LEU B 1 24 ? 0.037 15.875 19.719 1 98.69 24 LEU B CA 1
ATOM 1855 C C . LEU B 1 24 ? -0.876 15.922 20.938 1 98.69 24 LEU B C 1
ATOM 1857 O O . LEU B 1 24 ? -0.617 16.672 21.891 1 98.69 24 LEU B O 1
ATOM 1861 N N . THR B 1 25 ? -1.936 15.141 20.922 1 98.44 25 THR B N 1
ATOM 1862 C CA . THR B 1 25 ? -2.672 14.836 22.141 1 98.44 25 THR B CA 1
ATOM 1863 C C . THR B 1 25 ? -1.907 13.828 23 1 98.44 25 THR B C 1
ATOM 1865 O O . THR B 1 25 ? -0.889 13.281 22.562 1 98.44 25 THR B O 1
ATOM 1868 N N . ALA B 1 26 ? -2.418 13.594 24.172 1 98.25 26 ALA B N 1
ATOM 1869 C CA . ALA B 1 26 ? -1.826 12.547 25 1 98.25 26 ALA B CA 1
ATOM 1870 C C . ALA B 1 26 ? -1.894 11.195 24.297 1 98.25 26 ALA B C 1
ATOM 1872 O O . ALA B 1 26 ? -0.936 10.414 24.344 1 98.25 26 ALA B O 1
ATOM 1873 N N . VAL B 1 27 ? -2.98 10.953 23.688 1 98.5 27 VAL B N 1
ATOM 1874 C CA . VAL B 1 27 ? -3.15 9.727 22.906 1 98.5 27 VAL B CA 1
ATOM 1875 C C . VAL B 1 27 ? -2.131 9.695 21.766 1 98.5 27 VAL B C 1
ATOM 1877 O O . VAL B 1 27 ? -1.515 8.656 21.516 1 98.5 27 VAL B O 1
ATOM 1880 N N . GLY B 1 28 ? -1.957 10.789 21.078 1 98.81 28 GLY B N 1
ATOM 1881 C CA . GLY B 1 28 ? -0.985 10.898 20 1 98.81 28 GLY B CA 1
ATOM 1882 C C . GLY B 1 28 ? 0.438 10.633 20.453 1 98.81 28 GLY B C 1
ATOM 1883 O O . GLY B 1 28 ? 1.232 10.047 19.703 1 98.81 28 GLY B O 1
ATOM 1884 N N . GLU B 1 29 ? 0.723 11.078 21.641 1 98.88 29 GLU B N 1
ATOM 1885 C CA . GLU B 1 29 ? 2.049 10.828 22.203 1 98.88 29 GLU B CA 1
ATOM 1886 C C . GLU B 1 29 ? 2.275 9.336 22.438 1 98.88 29 GLU B C 1
ATOM 1888 O O . GLU B 1 29 ? 3.346 8.805 22.125 1 98.88 29 GLU B O 1
ATOM 1893 N N . GLN B 1 30 ? 1.266 8.734 22.969 1 98.81 30 GLN B N 1
ATOM 1894 C CA . GLN B 1 30 ? 1.36 7.289 23.188 1 98.81 30 GLN B CA 1
ATOM 1895 C C . GLN B 1 30 ? 1.454 6.547 21.859 1 98.81 30 GLN B C 1
ATOM 1897 O O . GLN B 1 30 ? 2.227 5.594 21.719 1 98.81 30 GLN B O 1
ATOM 1902 N N . GLN B 1 31 ? 0.696 6.988 20.891 1 98.81 31 GLN B N 1
ATOM 1903 C CA . GLN B 1 31 ? 0.749 6.41 19.562 1 98.81 31 GLN B CA 1
ATOM 1904 C C . GLN B 1 31 ? 2.154 6.504 18.969 1 98.81 31 GLN B C 1
ATOM 1906 O O . GLN B 1 31 ? 2.646 5.551 18.359 1 98.81 31 GLN B O 1
ATOM 1911 N N . ALA B 1 32 ? 2.754 7.625 19.141 1 98.88 32 ALA B N 1
ATOM 1912 C CA . ALA B 1 32 ? 4.098 7.859 18.625 1 98.88 32 ALA B CA 1
ATOM 1913 C C . ALA B 1 32 ? 5.105 6.902 19.25 1 98.88 32 ALA B C 1
ATOM 1915 O O . ALA B 1 32 ? 5.934 6.312 18.547 1 98.88 32 ALA B O 1
ATOM 1916 N N . ALA B 1 33 ? 5.02 6.773 20.562 1 98.81 33 ALA B N 1
ATOM 1917 C CA . ALA B 1 33 ? 5.902 5.852 21.266 1 98.81 33 ALA B CA 1
ATOM 1918 C C . ALA B 1 33 ? 5.707 4.418 20.781 1 98.81 33 ALA B C 1
ATOM 1920 O O . ALA B 1 33 ? 6.68 3.695 20.547 1 98.81 33 ALA B O 1
ATOM 1921 N N . ASP B 1 34 ? 4.457 4.035 20.625 1 98.75 34 ASP B N 1
ATOM 1922 C CA . ASP B 1 34 ? 4.133 2.699 20.141 1 98.75 34 ASP B CA 1
ATOM 1923 C C . ASP B 1 34 ? 4.66 2.488 18.719 1 98.75 34 ASP B C 1
ATOM 1925 O O . ASP B 1 34 ? 5.137 1.402 18.391 1 98.75 34 ASP B O 1
ATOM 1929 N N . ALA B 1 35 ? 4.516 3.508 17.875 1 98.69 35 ALA B N 1
ATOM 1930 C CA . ALA B 1 35 ? 5.039 3.43 16.516 1 98.69 35 ALA B CA 1
ATOM 1931 C C . ALA B 1 35 ? 6.547 3.211 16.516 1 98.69 35 ALA B C 1
ATOM 1933 O O . ALA B 1 35 ? 7.074 2.453 15.703 1 98.69 35 ALA B O 1
ATOM 1934 N N . GLY B 1 36 ? 7.211 3.93 17.422 1 98.44 36 GLY B N 1
ATOM 1935 C CA . GLY B 1 36 ? 8.641 3.717 17.578 1 98.44 36 GLY B CA 1
ATOM 1936 C C . GLY B 1 36 ? 9 2.277 17.891 1 98.44 36 GLY B C 1
ATOM 1937 O O . GLY B 1 36 ? 9.945 1.727 17.328 1 98.44 36 GLY B O 1
ATOM 1938 N N . ARG B 1 37 ? 8.266 1.663 18.781 1 98.19 37 ARG B N 1
ATOM 1939 C CA . ARG B 1 37 ? 8.492 0.268 19.141 1 98.19 37 ARG B CA 1
ATOM 1940 C C . ARG B 1 37 ? 8.297 -0.649 17.938 1 98.19 37 ARG B C 1
ATOM 1942 O O . ARG B 1 37 ? 9.109 -1.545 17.703 1 98.19 37 ARG B O 1
ATOM 1949 N N . ARG B 1 38 ? 7.23 -0.44 17.188 1 97.56 38 ARG B N 1
ATOM 1950 C CA . ARG B 1 38 ? 6.949 -1.255 16 1 97.56 38 ARG B CA 1
ATOM 1951 C C . ARG B 1 38 ? 8.062 -1.116 14.969 1 97.56 38 ARG B C 1
ATOM 1953 O O . ARG B 1 38 ? 8.461 -2.1 14.344 1 97.56 38 ARG B O 1
ATOM 1960 N N . LEU B 1 39 ? 8.547 0.101 14.781 1 97.44 39 LEU B N 1
ATOM 1961 C CA . LEU B 1 39 ? 9.609 0.35 13.812 1 97.44 39 LEU B CA 1
ATOM 1962 C C . LEU B 1 39 ? 10.891 -0.37 14.227 1 97.44 39 LEU B C 1
ATOM 1964 O O . LEU B 1 39 ? 11.57 -0.964 13.383 1 97.44 39 LEU B O 1
ATOM 1968 N N . ARG B 1 40 ? 11.195 -0.306 15.5 1 96 40 ARG B N 1
ATOM 1969 C CA . ARG B 1 40 ? 12.398 -0.966 15.984 1 96 40 ARG B CA 1
ATOM 1970 C C . ARG B 1 40 ? 12.297 -2.479 15.828 1 96 40 ARG B C 1
ATOM 1972 O O . ARG B 1 40 ? 13.297 -3.152 15.57 1 96 40 ARG B O 1
ATOM 1979 N N . GLU B 1 41 ? 11.117 -2.953 16.047 1 96.19 41 GLU B N 1
ATOM 1980 C CA . GLU B 1 41 ? 10.898 -4.383 15.844 1 96.19 41 GLU B CA 1
ATOM 1981 C C . GLU B 1 41 ? 11.047 -4.766 14.367 1 96.19 41 GLU B C 1
ATOM 1983 O O . GLU B 1 41 ? 11.648 -5.789 14.047 1 96.19 41 GLU B O 1
ATOM 1988 N N . ALA B 1 42 ? 10.547 -3.971 13.523 1 95.06 42 ALA B N 1
ATOM 1989 C CA . ALA B 1 42 ? 10.547 -4.254 12.094 1 95.06 42 ALA B CA 1
ATOM 1990 C C . ALA B 1 42 ? 11.922 -4 11.484 1 95.06 42 ALA B C 1
ATOM 1992 O O . ALA B 1 42 ? 12.305 -4.656 10.508 1 95.06 42 ALA B O 1
ATOM 1993 N N . PHE B 1 43 ? 12.578 -3.059 12.07 1 96 43 PHE B N 1
ATOM 1994 C CA . PHE B 1 43 ? 13.906 -2.678 11.602 1 96 43 PHE B CA 1
ATOM 1995 C C . PHE B 1 43 ? 14.906 -2.689 12.75 1 96 43 PHE B C 1
ATOM 1997 O O . PHE B 1 43 ? 15.391 -1.635 13.172 1 96 43 PHE B O 1
ATOM 2004 N N . PRO B 1 44 ? 15.375 -3.85 13.086 1 96.31 44 PRO B N 1
ATOM 2005 C CA . PRO B 1 44 ? 16.219 -3.982 14.273 1 96.31 44 PRO B CA 1
ATOM 2006 C C . PRO B 1 44 ? 17.578 -3.297 14.109 1 96.31 44 PRO B C 1
ATOM 2008 O O . PRO B 1 44 ? 18.188 -2.906 15.109 1 96.31 44 PRO B O 1
ATOM 2011 N N . GLU B 1 45 ? 18.031 -3.121 12.867 1 95.12 45 GLU B N 1
ATOM 2012 C CA . GLU B 1 45 ? 19.312 -2.473 12.625 1 95.12 45 GLU B CA 1
ATOM 2013 C C . GLU B 1 45 ? 19.203 -0.961 12.805 1 95.12 45 GLU B C 1
ATOM 2015 O O . GLU B 1 45 ? 20.234 -0.27 12.883 1 95.12 45 GLU B O 1
ATOM 2020 N N . GLY B 1 46 ? 18 -0.459 12.805 1 94.5 46 GLY B N 1
ATOM 2021 C CA . GLY B 1 46 ? 17.75 0.96 13.008 1 94.5 46 GLY B CA 1
ATOM 2022 C C . GLY B 1 46 ? 18.125 1.809 11.805 1 94.5 46 GLY B C 1
ATOM 2023 O O . GLY B 1 46 ? 18.062 1.345 10.664 1 94.5 46 GLY B O 1
ATOM 2024 N N . PHE B 1 47 ? 18.312 3.086 12.102 1 96.69 47 PHE B N 1
ATOM 2025 C CA . PHE B 1 47 ? 18.688 4.066 11.086 1 96.69 47 PHE B CA 1
ATOM 2026 C C . PHE B 1 47 ? 20.016 4.727 11.43 1 96.69 47 PHE B C 1
ATOM 2028 O O . PHE B 1 47 ? 20.281 5.027 12.594 1 96.69 47 PHE B O 1
ATOM 2035 N N . SER B 1 48 ? 20.859 4.93 10.453 1 96.56 48 SER B N 1
ATOM 2036 C CA . SER B 1 48 ? 22.141 5.617 10.648 1 96.56 48 SER B CA 1
ATOM 2037 C 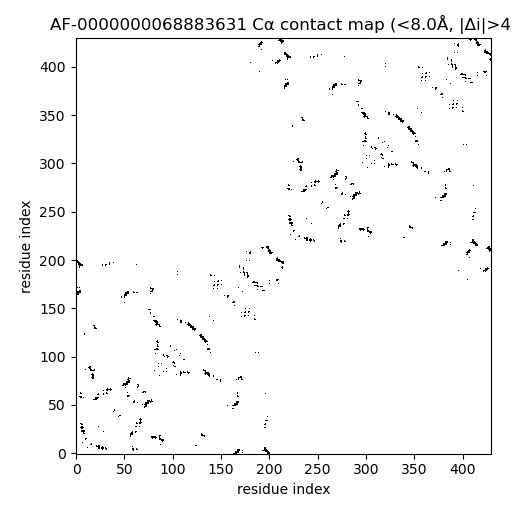C . SER B 1 48 ? 21.922 7.07 11.062 1 96.56 48 SER B C 1
ATOM 2039 O O . SER B 1 48 ? 20.875 7.652 10.789 1 96.56 48 SER B O 1
ATOM 2041 N N . GLN B 1 49 ? 22.984 7.637 11.695 1 95.06 49 GLN B N 1
ATOM 2042 C CA . GLN B 1 49 ? 22.953 9.055 12.039 1 95.06 49 GLN B CA 1
ATOM 2043 C C . GLN B 1 49 ? 22.719 9.914 10.805 1 95.06 49 GLN B C 1
ATOM 2045 O O . GLN B 1 49 ? 23.344 9.695 9.766 1 95.06 49 GLN B O 1
ATOM 2050 N N . GLY B 1 50 ? 21.797 10.758 10.945 1 97.25 50 GLY B N 1
ATOM 2051 C CA . GLY B 1 50 ? 21.547 11.672 9.844 1 97.25 50 GLY B CA 1
ATOM 2052 C C . GLY B 1 50 ? 20.562 11.133 8.836 1 97.25 50 GLY B C 1
ATOM 2053 O O . GLY B 1 50 ? 20.312 11.766 7.805 1 97.25 50 GLY B O 1
ATOM 2054 N N . CYS B 1 51 ? 19.891 9.984 9.148 1 98.56 51 CYS B N 1
ATOM 2055 C CA . CYS B 1 51 ? 19 9.367 8.18 1 98.56 51 CYS B CA 1
ATOM 2056 C C . CYS B 1 51 ? 17.562 9.414 8.656 1 98.56 51 CYS B C 1
ATOM 2058 O O . CYS B 1 51 ? 16.688 8.734 8.102 1 98.56 51 CYS B O 1
ATOM 2060 N N . VAL B 1 52 ? 17.328 10.164 9.695 1 98.81 52 VAL B N 1
ATOM 2061 C CA . VAL B 1 52 ? 15.969 10.391 10.18 1 98.81 52 VAL B CA 1
ATOM 2062 C C . VAL B 1 52 ? 15.617 11.875 10.055 1 98.81 52 VAL B C 1
ATOM 2064 O O . VAL B 1 52 ? 16.375 12.734 10.516 1 98.81 52 VAL B O 1
ATOM 2067 N N . PHE B 1 53 ? 14.492 12.109 9.375 1 98.94 53 PHE B N 1
ATOM 2068 C CA . PHE B 1 53 ? 14.055 13.484 9.18 1 98.94 53 PHE B CA 1
ATOM 2069 C C . PHE B 1 53 ? 12.594 13.648 9.586 1 98.94 53 PHE B C 1
ATOM 2071 O O . PHE B 1 53 ? 11.789 12.734 9.406 1 98.94 53 PHE B O 1
ATOM 2078 N N . SER B 1 54 ? 12.273 14.789 10.062 1 98.88 54 SER B N 1
ATOM 2079 C CA . SER B 1 54 ? 10.883 15.141 10.312 1 98.88 54 SER B CA 1
ATOM 2080 C C . SER B 1 54 ? 10.477 16.391 9.531 1 98.88 54 SER B C 1
ATOM 2082 O O . SER B 1 54 ? 11.336 17.172 9.117 1 98.88 54 SER B O 1
ATOM 2084 N N . SER B 1 55 ? 9.203 16.469 9.266 1 98.81 55 SER B N 1
ATOM 2085 C CA . SER B 1 55 ? 8.609 17.766 8.938 1 98.81 55 SER B CA 1
ATOM 2086 C C . SER B 1 55 ? 8.953 18.812 9.992 1 98.81 55 SER B C 1
ATOM 2088 O O . SER B 1 55 ? 9.156 18.484 11.164 1 98.81 55 SER B O 1
ATOM 2090 N N . PRO B 1 56 ? 9.008 20.125 9.609 1 98.69 56 PRO B N 1
ATOM 2091 C CA . PRO B 1 56 ? 9.297 21.156 10.602 1 98.69 56 PRO B CA 1
ATOM 2092 C C . PRO B 1 56 ? 8.148 21.391 11.578 1 98.69 56 PRO B C 1
ATOM 2094 O O . PRO B 1 56 ? 8.312 22.094 12.578 1 98.69 56 PRO B O 1
ATOM 2097 N N . LEU B 1 57 ? 7.02 20.875 11.367 1 98.75 57 LEU B N 1
ATOM 2098 C CA . LEU B 1 57 ? 5.852 21.141 12.195 1 98.75 57 LEU B CA 1
ATOM 2099 C C . LEU B 1 57 ? 5.906 20.344 13.492 1 98.75 57 LEU B C 1
ATOM 2101 O O . LEU B 1 57 ? 6.332 19.188 13.5 1 98.75 57 LEU B O 1
ATOM 2105 N N . LYS B 1 58 ? 5.355 20.875 14.5 1 98.44 58 LYS B N 1
ATOM 2106 C CA . LYS B 1 58 ? 5.504 20.422 15.883 1 98.44 58 LYS B CA 1
ATOM 2107 C C . LYS B 1 58 ? 5.035 18.984 16.047 1 98.44 58 LYS B C 1
ATOM 2109 O O . LYS B 1 58 ? 5.703 18.172 16.688 1 98.44 58 LYS B O 1
ATOM 2114 N N . ARG B 1 59 ? 3.947 18.641 15.516 1 98.81 59 ARG B N 1
ATOM 2115 C CA . ARG B 1 59 ? 3.363 17.312 15.695 1 98.81 59 ARG B CA 1
ATOM 2116 C C . ARG B 1 59 ? 4.27 16.234 15.117 1 98.81 59 ARG B C 1
ATOM 2118 O O . ARG B 1 59 ? 4.359 15.133 15.664 1 98.81 59 ARG B O 1
ATOM 2125 N N . ALA B 1 60 ? 4.938 16.484 13.992 1 98.88 60 ALA B N 1
ATOM 2126 C CA . ALA B 1 60 ? 5.871 15.531 13.398 1 98.88 60 ALA B CA 1
ATOM 2127 C C . ALA B 1 60 ? 7.156 15.445 14.211 1 98.88 60 ALA B C 1
ATOM 2129 O O . ALA B 1 60 ? 7.676 14.344 14.445 1 98.88 60 ALA B O 1
ATOM 2130 N N . CYS B 1 61 ? 7.664 16.594 14.68 1 98.88 61 CYS B N 1
ATOM 2131 C CA . CYS B 1 61 ? 8.859 16.609 15.516 1 98.88 61 CYS B CA 1
ATOM 2132 C C . CYS B 1 61 ? 8.641 15.836 16.812 1 98.88 61 CYS B C 1
ATOM 2134 O O . CYS B 1 61 ? 9.453 14.992 17.188 1 98.88 61 CYS B O 1
ATOM 2136 N N . GLN B 1 62 ? 7.52 16.109 17.438 1 98.88 62 GLN B N 1
ATOM 2137 C CA . GLN B 1 62 ? 7.18 15.391 18.656 1 98.88 62 GLN B CA 1
ATOM 2138 C C . GLN B 1 62 ? 7.094 13.891 18.406 1 98.88 62 GLN B C 1
ATOM 2140 O O . GLN B 1 62 ? 7.559 13.094 19.234 1 98.88 62 GLN B O 1
ATOM 2145 N N . THR B 1 63 ? 6.492 13.523 17.281 1 98.94 63 THR B N 1
ATOM 2146 C CA . THR B 1 63 ? 6.355 12.117 16.938 1 98.94 63 THR B CA 1
ATOM 2147 C C . THR B 1 63 ? 7.723 11.461 16.766 1 98.94 63 THR B C 1
ATOM 2149 O O . THR B 1 63 ? 7.969 10.375 17.297 1 98.94 63 THR B O 1
ATOM 2152 N N . ALA B 1 64 ? 8.617 12.125 16.047 1 98.88 64 ALA B N 1
ATOM 2153 C CA . ALA B 1 64 ? 9.961 11.594 15.859 1 98.88 64 ALA B CA 1
ATOM 2154 C C . ALA B 1 64 ? 10.664 11.391 17.203 1 98.88 64 ALA B C 1
ATOM 2156 O O . ALA B 1 64 ? 11.25 10.328 17.453 1 98.88 64 ALA B O 1
ATOM 2157 N N . GLU B 1 65 ? 10.57 12.367 18.094 1 98.81 65 GLU B N 1
ATOM 2158 C CA . GLU B 1 65 ? 11.227 12.312 19.391 1 98.81 65 GLU B CA 1
ATOM 2159 C C . GLU B 1 65 ? 10.672 11.18 20.25 1 98.81 65 GLU B C 1
ATOM 2161 O O . GLU B 1 65 ? 11.438 10.375 20.781 1 98.81 65 GLU B O 1
ATOM 2166 N N . LEU B 1 66 ? 9.344 11.086 20.328 1 98.88 66 LEU B N 1
ATOM 2167 C CA . LEU B 1 66 ? 8.68 10.094 21.172 1 98.88 66 LEU B CA 1
ATOM 2168 C C . LEU B 1 66 ? 8.852 8.695 20.594 1 98.88 66 LEU B C 1
ATOM 2170 O O . LEU B 1 66 ? 8.789 7.703 21.328 1 98.88 66 LEU B O 1
ATOM 2174 N N . ALA B 1 67 ? 9.07 8.609 19.25 1 98.75 67 ALA B N 1
ATOM 2175 C CA . ALA B 1 67 ? 9.32 7.328 18.609 1 98.75 67 ALA B CA 1
ATOM 2176 C C . ALA B 1 67 ? 10.75 6.855 18.844 1 98.75 67 ALA B C 1
ATOM 2178 O O . ALA B 1 67 ? 11.117 5.742 18.469 1 98.75 67 ALA B O 1
ATOM 2179 N N . GLY B 1 68 ? 11.586 7.738 19.406 1 98.06 68 GLY B N 1
ATOM 2180 C CA . GLY B 1 68 ? 12.93 7.336 19.797 1 98.06 68 GLY B CA 1
ATOM 2181 C C . GLY B 1 68 ? 14.008 7.914 18.891 1 98.06 68 GLY B C 1
ATOM 2182 O O . GLY B 1 68 ? 15.148 7.453 18.906 1 98.06 68 GLY B O 1
ATOM 2183 N N . PHE B 1 69 ? 13.625 8.93 18.125 1 98.06 69 PHE B N 1
ATOM 2184 C CA . PHE B 1 69 ? 14.57 9.508 17.172 1 98.06 69 PHE B CA 1
ATOM 2185 C C . PHE B 1 69 ? 14.758 10.992 17.438 1 98.06 69 PHE B C 1
ATOM 2187 O O . PHE B 1 69 ? 14.562 11.82 16.531 1 98.06 69 PHE B O 1
ATOM 2194 N N . ALA B 1 70 ? 15.234 11.336 18.562 1 96.88 70 ALA B N 1
ATOM 2195 C CA . ALA B 1 70 ? 15.367 12.719 19.016 1 96.88 70 ALA B CA 1
ATOM 2196 C C . ALA B 1 70 ? 16.391 13.484 18.188 1 96.88 70 ALA B C 1
ATOM 2198 O O . ALA B 1 70 ? 16.281 14.695 18.016 1 96.88 70 ALA B O 1
ATOM 2199 N N . ASP B 1 71 ? 17.375 12.797 17.672 1 96.69 71 ASP B N 1
ATOM 2200 C CA . ASP B 1 71 ? 18.406 13.43 16.875 1 96.69 71 ASP B CA 1
ATOM 2201 C C . ASP B 1 71 ? 18.031 13.438 15.391 1 96.69 71 ASP B C 1
ATOM 2203 O O . ASP B 1 71 ? 18.875 13.164 14.523 1 96.69 71 ASP B O 1
ATOM 2207 N N . HIS B 1 72 ? 16.812 13.734 15.109 1 98.38 72 HIS B N 1
ATOM 2208 C CA . HIS B 1 72 ? 16.359 13.789 13.727 1 98.38 72 HIS B CA 1
ATOM 2209 C C . HIS B 1 72 ? 16.641 15.156 13.109 1 98.38 72 HIS B C 1
ATOM 2211 O O . HIS B 1 72 ? 16.656 16.172 13.812 1 98.38 72 HIS B O 1
ATOM 2217 N N . GLY B 1 73 ? 16.969 15.172 11.805 1 98.62 73 GLY B N 1
ATOM 2218 C CA . GLY B 1 73 ? 17 16.422 11.07 1 98.62 73 GLY B CA 1
ATOM 2219 C C . GLY B 1 73 ? 15.625 16.922 10.648 1 98.62 73 GLY B C 1
ATOM 2220 O O . GLY B 1 73 ? 14.633 16.219 10.844 1 98.62 73 GLY B O 1
ATOM 2221 N N . VAL B 1 74 ? 15.609 18.125 10.117 1 98.62 74 VAL B N 1
ATOM 2222 C CA . VAL B 1 74 ? 14.367 18.688 9.602 1 98.62 74 VAL B CA 1
ATOM 2223 C C . VAL B 1 74 ? 14.438 18.797 8.078 1 98.62 74 VAL B C 1
ATOM 2225 O O . VAL B 1 74 ? 15.453 19.219 7.523 1 98.62 74 VAL B O 1
ATOM 2228 N N . LEU B 1 75 ? 13.414 18.328 7.441 1 98.62 75 LEU B N 1
ATOM 2229 C CA . LEU B 1 75 ? 13.273 18.406 5.988 1 98.62 75 LEU B CA 1
ATOM 2230 C C . LEU B 1 75 ? 12.047 19.219 5.602 1 98.62 75 LEU B C 1
ATOM 2232 O O . LEU B 1 75 ? 10.914 18.734 5.695 1 98.62 75 LEU B O 1
ATOM 2236 N N . ASP B 1 76 ? 12.219 20.391 5.098 1 98.12 76 ASP B N 1
ATOM 2237 C CA . ASP B 1 76 ? 11.125 21.328 4.828 1 98.12 76 ASP B CA 1
ATOM 2238 C C . ASP B 1 76 ? 10.18 20.766 3.771 1 98.12 76 ASP B C 1
ATOM 2240 O O . ASP B 1 76 ? 8.969 21.016 3.814 1 98.12 76 ASP B O 1
ATOM 2244 N N . GLY B 1 77 ? 10.711 19.984 2.895 1 98.31 77 GLY B N 1
ATOM 2245 C CA . GLY B 1 77 ? 9.953 19.5 1.752 1 98.31 77 GLY B CA 1
ATOM 2246 C C . GLY B 1 77 ? 8.844 18.531 2.135 1 98.31 77 GLY B C 1
ATOM 2247 O O . GLY B 1 77 ? 7.965 18.234 1.325 1 98.31 77 GLY B O 1
ATOM 2248 N N . ILE B 1 78 ? 8.859 18.094 3.426 1 98.81 78 ILE B N 1
ATOM 2249 C CA . ILE B 1 78 ? 7.836 17.125 3.801 1 98.81 78 ILE B CA 1
ATOM 2250 C C . ILE B 1 78 ? 6.859 17.766 4.789 1 98.81 78 ILE B C 1
ATOM 2252 O O . ILE B 1 78 ? 6.121 17.062 5.48 1 98.81 78 ILE B O 1
ATOM 2256 N N . ALA B 1 79 ? 6.863 19.109 4.824 1 98.81 79 ALA B N 1
ATOM 2257 C CA . ALA B 1 79 ? 5.754 19.766 5.504 1 98.81 79 ALA B CA 1
ATOM 2258 C C . ALA B 1 79 ? 4.422 19.422 4.852 1 98.81 79 ALA B C 1
ATOM 2260 O O . ALA B 1 79 ? 4.363 19.125 3.652 1 98.81 79 ALA B O 1
ATOM 2261 N N . GLU B 1 80 ? 3.379 19.484 5.602 1 98.81 80 GLU B N 1
ATOM 2262 C CA . GLU B 1 80 ? 2.074 19.078 5.082 1 98.81 80 GLU B CA 1
ATOM 2263 C C . GLU B 1 80 ? 1.604 20.016 3.979 1 98.81 80 GLU B C 1
ATOM 2265 O O . GLU B 1 80 ? 2.074 21.156 3.883 1 98.81 80 GLU B O 1
ATOM 2270 N N . TRP B 1 81 ? 0.738 19.438 3.113 1 98.69 81 TRP B N 1
ATOM 2271 C CA . TRP B 1 81 ? 0.017 20.203 2.094 1 98.69 81 TRP B CA 1
ATOM 2272 C C . TRP B 1 81 ? -0.574 21.469 2.678 1 98.69 81 TRP B C 1
ATOM 2274 O O . TRP B 1 81 ? -1.166 21.453 3.758 1 98.69 81 TRP B O 1
ATOM 2284 N N . ASP B 1 82 ? -0.238 22.594 2.066 1 98.5 82 ASP B N 1
ATOM 2285 C CA . ASP B 1 82 ? -0.869 23.844 2.477 1 98.5 82 ASP B CA 1
ATOM 2286 C C . ASP B 1 82 ? -2.318 23.906 2.004 1 98.5 82 ASP B C 1
ATOM 2288 O O . ASP B 1 82 ? -2.584 24.219 0.838 1 98.5 82 ASP B O 1
ATOM 2292 N N . TYR B 1 83 ? -3.246 23.734 2.908 1 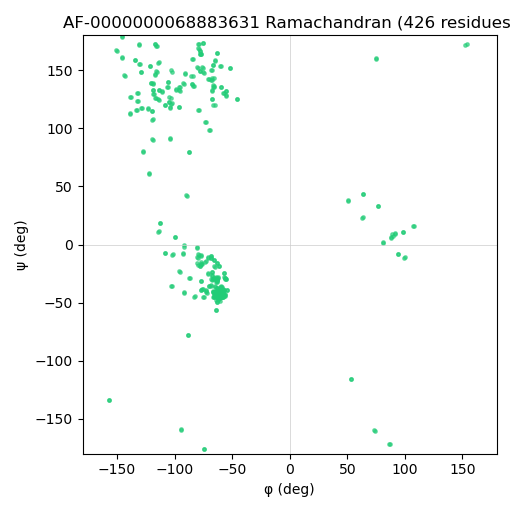98.06 83 TYR B N 1
ATOM 2293 C CA . TYR B 1 83 ? -4.66 23.656 2.561 1 98.06 83 TYR B CA 1
ATOM 2294 C C . TYR B 1 83 ? -5.242 25.047 2.35 1 98.06 83 TYR B C 1
ATOM 2296 O O . TYR B 1 83 ? -6.398 25.203 1.947 1 98.06 83 TYR B O 1
ATOM 2304 N N . GLY B 1 84 ? -4.438 26.047 2.742 1 97.81 84 GLY B N 1
ATOM 2305 C CA . GLY B 1 84 ? -4.898 27.422 2.57 1 97.81 84 GLY B CA 1
ATOM 2306 C C . GLY B 1 84 ? -6.258 27.672 3.195 1 97.81 84 GLY B C 1
ATOM 2307 O O . GLY B 1 84 ? -6.449 27.438 4.391 1 97.81 84 GLY B O 1
ATOM 2308 N N . ARG B 1 85 ? -7.145 27.969 2.387 1 97.44 85 ARG B N 1
ATOM 2309 C CA . ARG B 1 85 ? -8.469 28.438 2.775 1 97.44 85 ARG B CA 1
ATOM 2310 C C . ARG B 1 85 ? -9.25 27.344 3.496 1 97.44 85 ARG B C 1
ATOM 2312 O O . ARG B 1 85 ? -10.25 27.609 4.152 1 97.44 85 ARG B O 1
ATOM 2319 N N . ALA B 1 86 ? -8.805 26.125 3.445 1 98.19 86 ALA B N 1
ATOM 2320 C CA . ALA B 1 86 ? -9.461 25.016 4.133 1 98.19 86 ALA B CA 1
ATOM 2321 C C . ALA B 1 86 ? -8.859 24.797 5.52 1 98.19 86 ALA B C 1
ATOM 2323 O O . ALA B 1 86 ? -9.391 24.016 6.312 1 98.19 86 ALA B O 1
ATOM 2324 N N . GLU B 1 87 ? -7.758 25.516 5.852 1 98.38 87 GLU B N 1
ATOM 2325 C CA . GLU B 1 87 ? -7.027 25.312 7.098 1 98.38 87 GLU B CA 1
ATOM 2326 C C . GLU B 1 87 ? -7.945 25.453 8.305 1 98.38 87 GLU B C 1
ATOM 2328 O O . GLU B 1 87 ? -8.719 26.406 8.391 1 98.38 87 GLU B O 1
ATOM 2333 N N . GLY B 1 88 ? -7.91 24.422 9.18 1 97.81 88 GLY B N 1
ATOM 2334 C CA . GLY B 1 88 ? -8.641 24.484 10.43 1 97.81 88 GLY B CA 1
ATOM 2335 C C . GLY B 1 88 ? -10.117 24.141 10.281 1 97.81 88 GLY B C 1
ATOM 2336 O O . GLY B 1 88 ? -10.867 24.172 11.258 1 97.81 88 GLY B O 1
ATOM 2337 N N . ARG B 1 89 ? -10.555 23.812 9.094 1 97.56 89 ARG B N 1
ATOM 2338 C CA . ARG B 1 89 ? -11.953 23.516 8.82 1 97.56 89 ARG B CA 1
ATOM 2339 C C . ARG B 1 89 ? -12.141 22.062 8.406 1 97.56 89 ARG B C 1
ATOM 2341 O O . ARG B 1 89 ? -11.242 21.453 7.816 1 97.56 89 ARG B O 1
ATOM 2348 N N . THR B 1 90 ? -13.242 21.531 8.734 1 97.12 90 THR B N 1
ATOM 2349 C CA . THR B 1 90 ? -13.594 20.188 8.258 1 97.12 90 THR B CA 1
ATOM 2350 C C . THR B 1 90 ? -14.07 20.25 6.809 1 97.12 90 THR B C 1
ATOM 2352 O O . THR B 1 90 ? -14.398 21.328 6.297 1 97.12 90 THR B O 1
ATOM 2355 N N . ARG B 1 91 ? -14.141 19.141 6.234 1 95.5 91 ARG B N 1
ATOM 2356 C CA . ARG B 1 91 ? -14.672 19.047 4.879 1 95.5 91 ARG B CA 1
ATOM 2357 C C . ARG B 1 91 ? -16.094 19.594 4.809 1 95.5 91 ARG B C 1
ATOM 2359 O O . ARG B 1 91 ? -16.438 20.312 3.867 1 95.5 91 ARG B O 1
ATOM 2366 N N . GLN B 1 92 ? -16.797 19.266 5.754 1 96.19 92 GLN B N 1
ATOM 2367 C CA . GLN B 1 92 ? -18.188 19.703 5.809 1 96.19 92 GLN B CA 1
ATOM 2368 C C . GLN B 1 92 ? -18.266 21.234 5.898 1 96.19 92 GLN B C 1
ATOM 2370 O O . GLN B 1 92 ? -19.031 21.859 5.164 1 96.19 92 GLN B O 1
ATOM 2375 N N . GLN B 1 93 ? -17.531 21.812 6.793 1 96.94 93 GLN B N 1
ATOM 2376 C CA . GLN B 1 93 ? -17.5 23.25 6.957 1 96.94 93 GLN B CA 1
ATOM 2377 C C . GLN B 1 93 ? -17.094 23.953 5.664 1 96.94 93 GLN B C 1
ATOM 2379 O O . GLN B 1 93 ? -17.688 24.953 5.27 1 96.94 93 GLN B O 1
ATOM 2384 N N . VAL B 1 94 ? -16.094 23.406 5.008 1 97.31 94 VAL B N 1
ATOM 2385 C CA . VAL B 1 94 ? -15.594 23.984 3.76 1 97.31 94 VAL B CA 1
ATOM 2386 C C . VAL B 1 94 ? -16.672 23.891 2.684 1 97.31 94 VAL B C 1
ATOM 2388 O O . VAL B 1 94 ? -16.922 24.875 1.963 1 97.31 94 VAL B O 1
ATOM 2391 N N . SER B 1 95 ? -17.328 22.781 2.605 1 96.19 95 SER B N 1
ATOM 2392 C CA . SER B 1 95 ? -18.359 22.578 1.6 1 96.19 95 SER B CA 1
ATOM 2393 C C . SER B 1 95 ? -19.547 23.516 1.82 1 96.19 95 SER B C 1
ATOM 2395 O O . SER B 1 95 ? -20.062 24.109 0.868 1 96.19 95 SER B O 1
ATOM 2397 N N . GLU B 1 96 ? -19.922 23.656 3.061 1 96.62 96 GLU B N 1
ATOM 2398 C CA . GLU B 1 96 ? -21.016 24.562 3.395 1 96.62 96 GLU B CA 1
ATOM 2399 C C . GLU B 1 96 ? -20.656 26 3.025 1 96.62 96 GLU B C 1
ATOM 2401 O O . GLU B 1 96 ? -21.469 26.719 2.434 1 96.62 96 GLU B O 1
ATOM 2406 N N . ALA B 1 97 ? -19.484 26.391 3.354 1 95.06 97 ALA B N 1
ATOM 2407 C CA . ALA B 1 97 ? -19.047 27.75 3.082 1 95.06 97 ALA B CA 1
ATOM 2408 C C . ALA B 1 97 ? -18.906 28 1.583 1 95.06 97 ALA B C 1
ATOM 2410 O O . ALA B 1 97 ? -19.094 29.125 1.113 1 95.06 97 ALA B O 1
ATOM 2411 N N . SER B 1 98 ? -18.656 26.938 0.801 1 93.81 98 SER B N 1
ATOM 2412 C CA . SER B 1 98 ? -18.375 27.094 -0.625 1 93.81 98 SER B CA 1
ATOM 2413 C C . SER B 1 98 ? -19.641 26.875 -1.454 1 93.81 98 SER B C 1
ATOM 2415 O O . SER B 1 98 ? -19.688 27.25 -2.627 1 93.81 98 SER B O 1
ATOM 2417 N N . GLY B 1 99 ? -20.609 26.156 -0.888 1 94.38 99 GLY B N 1
ATOM 2418 C CA . GLY B 1 99 ? -21.859 25.906 -1.583 1 94.38 99 GLY B CA 1
ATOM 2419 C C . GLY B 1 99 ? -21.828 24.672 -2.467 1 94.38 99 GLY B C 1
ATOM 2420 O O . GLY B 1 99 ? -22.703 24.484 -3.311 1 94.38 99 GLY B O 1
ATOM 2421 N N . PHE B 1 100 ? -20.719 23.906 -2.402 1 94.94 100 PHE B N 1
ATOM 2422 C CA . PHE B 1 100 ? -20.609 22.641 -3.131 1 94.94 100 PHE B CA 1
ATOM 2423 C C . PHE B 1 100 ? -19.797 21.625 -2.348 1 94.94 100 PHE B C 1
ATOM 2425 O O . PHE B 1 100 ? -19.062 22 -1.431 1 94.94 100 PHE B O 1
ATOM 2432 N N . GLU B 1 101 ? -19.938 20.391 -2.682 1 96.12 101 GLU B N 1
ATOM 2433 C CA . GLU B 1 101 ? -19.156 19.328 -2.031 1 96.12 101 GLU B CA 1
ATOM 2434 C C . GLU B 1 101 ? -17.688 19.406 -2.432 1 96.12 101 GLU B C 1
ATOM 2436 O O . GLU B 1 101 ? -17.297 18.875 -3.471 1 96.12 101 GLU B O 1
ATOM 2441 N N . TRP B 1 102 ? -16.906 19.984 -1.603 1 96.69 102 TRP B N 1
ATOM 2442 C CA . TRP B 1 102 ? -15.492 20.234 -1.882 1 96.69 102 TRP B CA 1
ATOM 2443 C C . TRP B 1 102 ? -14.641 19.016 -1.536 1 96.69 102 TRP B C 1
ATOM 2445 O O . TRP B 1 102 ? -14.852 18.375 -0.501 1 96.69 102 TRP B O 1
ATOM 2455 N N . ASP B 1 103 ? -13.711 18.734 -2.398 1 95.88 103 ASP B N 1
ATOM 2456 C CA . ASP B 1 103 ? -12.742 17.656 -2.23 1 95.88 103 ASP B CA 1
ATOM 2457 C C . ASP B 1 103 ? -11.32 18.141 -2.521 1 95.88 103 ASP B C 1
ATOM 2459 O O . ASP B 1 103 ? -11.039 18.625 -3.617 1 95.88 103 ASP B O 1
ATOM 2463 N N . VAL B 1 104 ? -10.469 17.984 -1.581 1 96.62 104 VAL B N 1
ATOM 2464 C CA . VAL B 1 104 ? -9.148 18.594 -1.689 1 96.62 104 VAL B CA 1
ATOM 2465 C C . VAL B 1 104 ? -8.391 17.984 -2.865 1 96.62 104 VAL B C 1
ATOM 2467 O O . VAL B 1 104 ? -7.617 18.672 -3.539 1 96.62 104 VAL B O 1
ATOM 2470 N N . TRP B 1 105 ? -8.625 16.734 -3.152 1 97.25 105 TRP B N 1
ATOM 2471 C CA . TRP B 1 105 ? -7.918 16.062 -4.234 1 97.25 105 TRP B CA 1
ATOM 2472 C C . TRP B 1 105 ? -8.453 16.5 -5.594 1 97.25 105 TRP B C 1
ATOM 2474 O O . TRP B 1 105 ? -7.695 16.656 -6.551 1 97.25 105 TRP B O 1
ATOM 2484 N N . ARG B 1 106 ? -9.703 16.656 -5.621 1 96 106 ARG B N 1
ATOM 2485 C CA . ARG B 1 106 ? -10.367 17.016 -6.867 1 96 106 ARG B CA 1
ATOM 2486 C C . ARG B 1 106 ? -10.297 18.516 -7.129 1 96 106 ARG B C 1
ATOM 2488 O O . ARG B 1 106 ? -9.992 18.938 -8.242 1 96 106 ARG B O 1
ATOM 2495 N N . ASP B 1 107 ? -10.555 19.297 -6.062 1 97.19 107 ASP B N 1
ATOM 2496 C CA . ASP B 1 107 ? -10.766 20.719 -6.258 1 97.19 107 ASP B CA 1
ATOM 2497 C C . ASP B 1 107 ? -9.531 21.516 -5.852 1 97.19 107 ASP B C 1
ATOM 2499 O O . ASP B 1 107 ? -9.203 22.531 -6.477 1 97.19 107 ASP B O 1
ATOM 2503 N N . GLY B 1 108 ? -8.883 21.062 -4.859 1 96.94 108 GLY B N 1
ATOM 2504 C CA . GLY B 1 108 ? -7.719 21.766 -4.355 1 96.94 108 GLY B CA 1
ATOM 2505 C C . GLY B 1 108 ? -8.07 23.016 -3.561 1 96.94 108 GLY B C 1
ATOM 2506 O O . GLY B 1 108 ? -9.156 23.578 -3.729 1 96.94 108 GLY B O 1
ATOM 2507 N N . PRO B 1 109 ? -7.133 23.422 -2.787 1 96.81 109 PRO B N 1
ATOM 2508 C CA . PRO B 1 109 ? -7.402 24.562 -1.903 1 96.81 109 PRO B CA 1
ATOM 2509 C C . PRO B 1 109 ? -7.68 25.844 -2.672 1 96.81 109 PRO B C 1
ATOM 2511 O O . PRO B 1 109 ? -8.461 26.688 -2.213 1 96.81 109 PRO B O 1
ATOM 2514 N N . ARG B 1 110 ? -7.188 26.031 -3.801 1 96.62 110 ARG B N 1
ATOM 2515 C CA . ARG B 1 110 ? -7.27 27.297 -4.527 1 96.62 110 ARG B CA 1
ATOM 2516 C C . ARG B 1 110 ? -8.625 27.453 -5.203 1 96.62 110 ARG B C 1
ATOM 2518 O O . ARG B 1 110 ? -8.961 28.531 -5.703 1 96.62 110 ARG B O 1
ATOM 2525 N N . SER B 1 111 ? -9.414 26.438 -5.199 1 96.25 111 SER B N 1
ATOM 2526 C CA . SER B 1 111 ? -10.766 26.5 -5.75 1 96.25 111 SER B CA 1
ATOM 2527 C C . SER B 1 111 ? -11.719 27.203 -4.801 1 96.25 111 SER B C 1
ATOM 2529 O O . SER B 1 111 ? -12.828 27.578 -5.195 1 96.25 111 SER B O 1
ATOM 2531 N N . LEU B 1 112 ? -11.312 27.359 -3.59 1 97.25 112 LEU B N 1
ATOM 2532 C CA . LEU B 1 112 ? -12.18 27.938 -2.576 1 97.25 112 LEU B CA 1
ATOM 2533 C C . LEU B 1 112 ? -12.195 29.453 -2.682 1 97.25 112 LEU B C 1
ATOM 2535 O O . LEU B 1 112 ? -11.195 30.062 -3.074 1 97.25 112 LEU B O 1
ATOM 2539 N N . THR B 1 113 ? -13.234 30.031 -2.279 1 95.19 113 THR B N 1
ATOM 2540 C CA . THR B 1 113 ? -13.43 31.469 -2.387 1 95.19 113 THR B CA 1
ATOM 2541 C C . THR B 1 113 ? -12.453 32.219 -1.481 1 95.19 113 THR B C 1
ATOM 2543 O O . THR B 1 113 ? -12.188 31.797 -0.356 1 95.19 113 THR B O 1
ATOM 2546 N N . PRO B 1 114 ? -11.969 33.344 -1.913 1 95.69 114 PRO B N 1
ATOM 2547 C CA . PRO B 1 114 ? -11.008 34.125 -1.128 1 95.69 114 PRO B CA 1
ATOM 2548 C C . PRO B 1 114 ? -11.594 34.625 0.195 1 95.69 114 PRO B C 1
ATOM 2550 O O . PRO B 1 114 ? -10.844 35 1.096 1 95.69 114 PRO B O 1
ATOM 2553 N N . THR B 1 115 ? -12.883 34.594 0.344 1 95.38 115 THR B N 1
ATOM 2554 C CA . THR B 1 115 ? -13.531 35.094 1.554 1 95.38 115 THR B CA 1
ATOM 2555 C C . THR B 1 115 ? -13.203 34.188 2.746 1 95.38 115 THR B C 1
ATOM 2557 O O . THR B 1 115 ? -13.422 34.562 3.896 1 95.38 115 THR B O 1
ATOM 2560 N N . LEU B 1 116 ? -12.633 33.031 2.422 1 96.31 116 LEU B N 1
ATOM 2561 C CA . LEU B 1 116 ? -12.281 32.125 3.488 1 96.31 116 LEU B CA 1
ATOM 2562 C C . LEU B 1 116 ? -10.852 32.344 3.969 1 96.31 116 LEU B C 1
ATOM 2564 O O . LEU B 1 116 ? -10.391 31.672 4.895 1 96.31 116 LEU B O 1
ATOM 2568 N N . GLU B 1 117 ? -10.172 33.281 3.363 1 97.25 117 GLU B N 1
ATOM 2569 C CA . GLU B 1 117 ? -8.82 33.625 3.789 1 97.25 117 GLU B CA 1
ATOM 2570 C C . GLU B 1 117 ? -8.836 34.438 5.07 1 97.25 117 GLU B C 1
ATOM 2572 O O . GLU B 1 117 ? -9.812 35.125 5.355 1 97.25 117 GLU B O 1
ATOM 2577 N N . GLY B 1 118 ? -7.727 34.281 5.801 1 97.25 118 GLY B N 1
ATOM 2578 C CA . GLY B 1 118 ? -7.59 35.094 7.004 1 97.25 118 GLY B CA 1
ATOM 2579 C C . GLY B 1 118 ? -6.715 34.469 8.062 1 97.25 118 GLY B C 1
ATOM 2580 O O . GLY B 1 118 ? -6.254 33.344 7.891 1 97.25 118 GLY B O 1
ATOM 2581 N N . ASP B 1 119 ? -6.48 35.281 9.062 1 98 119 ASP B N 1
ATOM 2582 C CA . ASP B 1 119 ? -5.699 34.812 10.211 1 98 119 ASP B CA 1
ATOM 2583 C C . ASP B 1 119 ? -6.523 34.875 11.5 1 98 119 ASP B C 1
ATOM 2585 O O . ASP B 1 119 ? -7.32 35.812 11.688 1 98 119 ASP B O 1
ATOM 2589 N N . TRP B 1 120 ? -6.395 33.875 12.32 1 98.06 120 TRP B N 1
ATOM 2590 C CA . TRP B 1 120 ? -7 33.938 13.648 1 98.06 120 TRP B CA 1
ATOM 2591 C C . TRP B 1 120 ? -6.191 33.094 14.641 1 98.06 120 TRP B C 1
ATOM 2593 O O . TRP B 1 120 ? -5.238 32.406 14.266 1 98.06 120 TRP B O 1
ATOM 2603 N N . VAL B 1 121 ? -6.449 33.25 15.836 1 98.25 121 VAL B N 1
ATOM 2604 C CA . VAL B 1 121 ? -5.855 32.438 16.906 1 98.25 121 VAL B CA 1
ATOM 2605 C C . VAL B 1 121 ? -6.867 31.406 17.391 1 98.25 121 VAL B C 1
ATOM 2607 O O . VAL B 1 121 ? -7.973 31.766 17.812 1 98.25 121 VAL B O 1
ATOM 2610 N N . GLU B 1 122 ? -6.488 30.172 17.281 1 97.25 122 GLU B N 1
ATOM 2611 C CA . GLU B 1 122 ? -7.34 29.078 17.75 1 97.25 122 GLU B CA 1
ATOM 2612 C C . GLU B 1 122 ? -6.957 28.641 19.156 1 97.25 122 GLU B C 1
ATOM 2614 O O . GLU B 1 122 ? -5.773 28.469 19.469 1 97.25 122 GLU B O 1
ATOM 2619 N N . THR B 1 123 ? -7.953 28.5 20 1 97.44 123 THR B N 1
ATOM 2620 C CA . THR B 1 123 ? -7.727 27.922 21.328 1 97.44 123 THR B CA 1
ATOM 2621 C C . THR B 1 123 ? -8.047 26.438 21.328 1 97.44 123 THR B C 1
ATOM 2623 O O . THR B 1 123 ? -9.188 26.031 21.094 1 97.44 123 THR B O 1
ATOM 2626 N N . LEU B 1 124 ? -7.047 25.672 21.609 1 96.19 124 LEU B N 1
ATOM 2627 C CA . LEU B 1 124 ? -7.219 24.219 21.641 1 96.19 124 LEU B CA 1
ATOM 2628 C C . LEU B 1 124 ? -7.91 23.781 22.922 1 96.19 124 LEU B C 1
ATOM 2630 O O . LEU B 1 124 ? -8.008 24.562 23.875 1 96.19 124 LEU B O 1
ATOM 2634 N N . PRO B 1 125 ? -8.406 22.578 22.953 1 94.88 125 PRO B N 1
ATOM 2635 C CA . PRO B 1 125 ? -9.086 22.094 24.156 1 94.88 125 PRO B CA 1
ATOM 2636 C C . PRO B 1 125 ? -8.203 22.172 25.406 1 94.88 125 PRO B C 1
ATOM 2638 O O . PRO B 1 125 ? -8.703 22.391 26.516 1 94.88 125 PRO B O 1
ATOM 2641 N N . SER B 1 126 ? -6.91 22.078 25.297 1 93.88 126 SER B N 1
ATOM 2642 C CA . SER B 1 126 ? -5.953 22.125 26.391 1 93.88 126 SER B CA 1
ATOM 2643 C C . SER B 1 126 ? -5.805 23.547 26.938 1 93.88 126 SER B C 1
ATOM 2645 O O . SER B 1 126 ? -5.234 23.75 28.016 1 93.88 126 SER B O 1
ATOM 2647 N N . GLY B 1 127 ? -6.297 24.469 26.141 1 95.81 127 GLY B N 1
ATOM 2648 C CA . GLY B 1 127 ? -6.117 25.875 26.469 1 95.81 127 GLY B CA 1
ATOM 2649 C C . GLY B 1 127 ? -4.996 26.531 25.688 1 95.81 127 GLY B C 1
ATOM 2650 O O . GLY B 1 127 ? -4.887 27.766 25.672 1 95.81 127 GLY B O 1
ATOM 2651 N N . GLU B 1 128 ? -4.266 25.719 25.047 1 95.81 128 GLU B N 1
ATOM 2652 C CA . GLU B 1 128 ? -3.17 26.25 24.25 1 95.81 128 GLU B CA 1
ATOM 2653 C C . GLU B 1 128 ? -3.693 27.047 23.047 1 95.81 128 GLU B C 1
ATOM 2655 O O . GLU B 1 128 ? -4.672 26.641 22.406 1 95.81 128 GLU B O 1
ATOM 2660 N N . GLN B 1 129 ? -3.027 28.1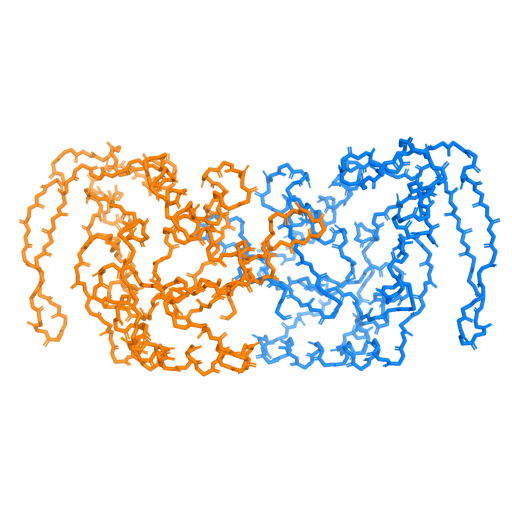09 22.766 1 97.69 129 GLN B N 1
ATOM 2661 C CA . GLN B 1 129 ? -3.387 28.938 21.625 1 97.69 129 GLN B CA 1
ATOM 2662 C C . GLN B 1 129 ? -2.391 28.766 20.469 1 97.69 129 GLN B C 1
ATOM 2664 O O . GLN B 1 129 ? -1.179 28.75 20.703 1 97.69 129 GLN B O 1
ATOM 2669 N N . VAL B 1 130 ? -2.953 28.641 19.266 1 97.62 130 VAL B N 1
ATOM 2670 C CA . VAL B 1 130 ? -2.092 28.469 18.109 1 97.62 130 VAL B CA 1
ATOM 2671 C C . VAL B 1 130 ? -2.537 29.422 17 1 97.62 130 VAL B C 1
ATOM 2673 O O . VAL B 1 130 ? -3.734 29.578 16.75 1 97.62 130 VAL B O 1
ATOM 2676 N N . PRO B 1 131 ? -1.627 30.156 16.422 1 98.06 131 PRO B N 1
ATOM 2677 C CA . PRO B 1 131 ? -2 30.953 15.258 1 98.06 131 PRO B CA 1
ATOM 2678 C C . PRO B 1 131 ? -2.375 30.109 14.047 1 98.06 131 PRO B C 1
ATOM 2680 O O . PRO B 1 131 ? -1.749 29.078 13.797 1 98.06 131 PRO B O 1
ATOM 2683 N N . VAL B 1 132 ? -3.457 30.5 13.328 1 98.25 132 VAL B N 1
ATOM 2684 C CA . VAL B 1 132 ? -3.908 29.844 12.109 1 98.25 132 VAL B CA 1
ATOM 2685 C C . VAL B 1 132 ? -3.859 30.828 10.945 1 98.25 132 VAL B C 1
ATOM 2687 O O . VAL B 1 132 ? -4.328 31.969 11.062 1 98.25 132 VAL B O 1
ATOM 2690 N N . HIS B 1 133 ? -3.258 30.422 9.914 1 97.88 133 HIS B N 1
ATOM 2691 C CA . HIS B 1 133 ? -3.18 31.234 8.695 1 97.88 133 HIS B CA 1
ATOM 2692 C C . HIS B 1 133 ? -3.834 30.516 7.52 1 97.88 133 HIS B C 1
ATOM 2694 O O . HIS B 1 133 ? -3.365 29.453 7.09 1 97.88 133 HIS B O 1
ATOM 2700 N N . ALA B 1 134 ? -4.922 31.062 6.992 1 97.69 134 ALA B N 1
ATOM 2701 C CA . ALA B 1 134 ? -5.59 30.547 5.801 1 97.69 134 ALA B CA 1
ATOM 2702 C C . ALA B 1 134 ? -5.281 31.422 4.586 1 97.69 134 ALA B C 1
ATOM 2704 O O . ALA B 1 134 ? -5.98 32.406 4.32 1 97.69 134 ALA B O 1
ATOM 2705 N N . GLY B 1 135 ? -4.285 31.109 3.875 1 97.75 135 GLY B N 1
ATOM 2706 C CA . GLY B 1 135 ? -3.941 31.766 2.629 1 97.75 135 GLY B CA 1
ATOM 2707 C C . GLY B 1 135 ? -4.484 31.062 1.402 1 97.75 135 GLY B C 1
ATOM 2708 O O . GLY B 1 135 ? -5.465 30.328 1.491 1 97.75 135 GLY B O 1
ATOM 2709 N N . PRO B 1 136 ? -3.955 31.281 0.266 1 97.25 136 PRO B N 1
ATOM 2710 C CA . PRO B 1 136 ? -4.445 30.656 -0.964 1 97.25 136 PRO B CA 1
ATOM 2711 C C . PRO B 1 136 ? -4.207 29.141 -0.998 1 97.25 136 PRO B C 1
ATOM 2713 O O . PRO B 1 136 ? -4.93 28.406 -1.68 1 97.25 136 PRO B O 1
ATOM 2716 N N . GLY B 1 137 ? -3.148 28.75 -0.339 1 97.81 137 GLY B N 1
ATOM 2717 C CA . GLY B 1 137 ? -2.783 27.344 -0.324 1 97.81 137 GLY B CA 1
ATOM 2718 C C . GLY B 1 137 ? -1.905 26.938 -1.494 1 97.81 137 GLY B C 1
ATOM 2719 O O . GLY B 1 137 ? -1.354 27.797 -2.186 1 97.81 137 GLY B O 1
ATOM 2720 N N . GLU B 1 138 ? -1.694 25.688 -1.609 1 97.56 138 GLU B N 1
ATOM 2721 C CA . GLU B 1 138 ? -0.884 25.062 -2.646 1 97.56 138 GLU B CA 1
ATOM 2722 C C . GLU B 1 138 ? -1.728 24.141 -3.521 1 97.56 138 GLU B C 1
ATOM 2724 O O . GLU B 1 138 ? -2.676 23.516 -3.039 1 97.56 138 GLU B O 1
ATOM 2729 N N . THR B 1 139 ? -1.322 24.094 -4.789 1 98.19 139 THR B N 1
ATOM 2730 C CA . THR B 1 139 ? -1.933 23.078 -5.648 1 98.19 139 THR B CA 1
ATOM 2731 C C . THR B 1 139 ? -1.321 21.719 -5.387 1 98.19 139 THR B C 1
ATOM 2733 O O . THR B 1 139 ? -0.26 21.609 -4.77 1 98.19 139 THR B O 1
ATOM 2736 N N . LEU B 1 140 ? -2.02 20.734 -5.863 1 98.62 140 LEU B N 1
ATOM 2737 C CA . LEU B 1 140 ? -1.476 19.391 -5.762 1 98.62 140 LEU B CA 1
ATOM 2738 C C . LEU B 1 140 ? -0.133 19.281 -6.477 1 98.62 140 LEU B C 1
ATOM 2740 O O . LEU B 1 140 ? 0.803 18.656 -5.969 1 98.62 140 LEU B O 1
ATOM 2744 N N . GLU B 1 141 ? -0.005 19.906 -7.586 1 98.5 141 GLU B N 1
ATOM 2745 C CA . GLU B 1 141 ? 1.22 19.891 -8.383 1 98.5 141 GLU B CA 1
ATOM 2746 C C . GLU B 1 141 ? 2.379 20.531 -7.625 1 98.5 141 GLU B C 1
ATOM 2748 O O . GLU B 1 141 ? 3.502 20.031 -7.652 1 98.5 141 GLU B O 1
ATOM 2753 N N . GLU B 1 142 ? 2.098 21.641 -6.984 1 98.69 142 GLU B N 1
ATOM 2754 C CA . GLU B 1 142 ? 3.127 22.312 -6.207 1 98.69 142 GLU B CA 1
ATOM 2755 C C . GLU B 1 142 ? 3.604 21.453 -5.047 1 98.69 142 GLU B C 1
ATOM 2757 O O . GLU B 1 142 ? 4.805 21.359 -4.777 1 98.69 142 GLU B O 1
ATOM 2762 N N . ALA B 1 143 ? 2.648 20.844 -4.383 1 98.75 143 ALA B N 1
ATOM 2763 C CA . ALA B 1 143 ? 2.998 19.938 -3.295 1 98.75 143 ALA B CA 1
ATOM 2764 C C . ALA B 1 143 ? 3.816 18.75 -3.809 1 98.75 143 ALA B C 1
ATOM 2766 O O . ALA B 1 143 ? 4.762 18.312 -3.152 1 98.75 143 ALA B O 1
ATOM 2767 N N . ALA B 1 144 ? 3.42 18.234 -5 1 98.81 144 ALA B N 1
ATOM 2768 C CA . ALA B 1 144 ? 4.129 17.109 -5.605 1 98.81 144 ALA B CA 1
ATOM 2769 C C . ALA B 1 144 ? 5.566 17.5 -5.945 1 98.81 144 ALA B C 1
ATOM 2771 O O . ALA B 1 144 ? 6.492 16.703 -5.719 1 98.81 144 ALA B O 1
ATOM 2772 N N . VAL B 1 145 ? 5.762 18.688 -6.449 1 98.75 145 VAL B N 1
ATOM 2773 C CA . VAL B 1 145 ? 7.094 19.172 -6.793 1 98.75 145 VAL B CA 1
ATOM 2774 C C . VAL B 1 145 ? 7.949 19.266 -5.531 1 98.75 145 VAL B C 1
ATOM 2776 O O . VAL B 1 145 ? 9.109 18.844 -5.527 1 98.75 145 VAL B O 1
ATOM 2779 N N . ARG B 1 146 ? 7.352 19.766 -4.531 1 98.5 146 ARG B N 1
ATOM 2780 C CA . ARG B 1 146 ? 8.055 19.891 -3.256 1 98.5 146 ARG B CA 1
ATOM 2781 C C . ARG B 1 146 ? 8.391 18.516 -2.682 1 98.5 146 ARG B C 1
ATOM 2783 O O . ARG B 1 146 ? 9.492 18.312 -2.182 1 98.5 146 ARG B O 1
ATOM 2790 N N . ALA B 1 147 ? 7.5 17.625 -2.744 1 98.62 147 ALA B N 1
ATOM 2791 C CA . ALA B 1 147 ? 7.73 16.25 -2.287 1 98.62 147 ALA B CA 1
ATOM 2792 C C . ALA B 1 147 ? 8.852 15.586 -3.09 1 98.62 147 ALA B C 1
ATOM 2794 O O . ALA B 1 147 ? 9.695 14.891 -2.527 1 98.62 147 ALA B O 1
ATOM 2795 N N . LYS B 1 148 ? 8.805 15.781 -4.363 1 98.62 148 LYS B N 1
ATOM 2796 C CA . LYS B 1 148 ? 9.852 15.234 -5.219 1 98.62 148 LYS B CA 1
ATOM 2797 C C . LYS B 1 148 ? 11.219 15.797 -4.84 1 98.62 148 LYS B C 1
ATOM 2799 O O . LYS B 1 148 ? 12.211 15.07 -4.824 1 98.62 148 LYS B O 1
ATOM 2804 N N . SER B 1 149 ? 11.258 17.078 -4.531 1 98.56 149 SER B N 1
ATOM 2805 C CA . SER B 1 149 ? 12.5 17.703 -4.102 1 98.56 149 SER B CA 1
ATOM 2806 C C . SER B 1 149 ? 13.008 17.078 -2.807 1 98.56 149 SER B C 1
ATOM 2808 O O . SER B 1 149 ? 14.219 16.938 -2.621 1 98.56 149 SER B O 1
ATOM 2810 N N . ALA B 1 150 ? 12.141 16.766 -1.933 1 98.69 150 ALA B N 1
ATOM 2811 C CA . ALA B 1 150 ? 12.516 16.094 -0.692 1 98.69 150 ALA B CA 1
ATOM 2812 C C . ALA B 1 150 ? 13.125 14.727 -0.976 1 98.69 150 ALA B C 1
ATOM 2814 O O . ALA B 1 150 ? 14.133 14.344 -0.363 1 98.69 150 ALA B O 1
ATOM 2815 N N . ILE B 1 151 ? 12.508 13.961 -1.897 1 98.75 151 ILE B N 1
ATOM 2816 C CA . ILE B 1 151 ? 13.055 12.672 -2.303 1 98.75 151 ILE B CA 1
ATOM 2817 C C . ILE B 1 151 ? 14.469 12.859 -2.854 1 98.75 151 ILE B C 1
ATOM 2819 O O . ILE B 1 151 ? 15.383 12.125 -2.49 1 98.75 151 ILE B O 1
ATOM 2823 N N . ASP B 1 152 ? 14.633 13.867 -3.691 1 98.56 152 ASP B N 1
ATOM 2824 C CA . ASP B 1 152 ? 15.93 14.148 -4.285 1 98.56 152 ASP B CA 1
ATOM 2825 C C . ASP B 1 152 ? 16.969 14.445 -3.209 1 98.56 152 ASP B C 1
ATOM 2827 O O . ASP B 1 152 ? 18.125 14.039 -3.322 1 98.56 152 ASP B O 1
ATOM 2831 N N . GLU B 1 153 ? 16.547 15.164 -2.223 1 98.38 153 GLU B N 1
ATOM 2832 C CA . GLU B 1 153 ? 17.453 15.562 -1.147 1 98.38 153 GLU B CA 1
ATOM 2833 C C . GLU B 1 153 ? 17.984 14.344 -0.387 1 98.38 153 GLU B C 1
ATOM 2835 O O . GLU B 1 153 ? 19.125 14.336 0.054 1 98.38 153 GLU B O 1
ATOM 2840 N N . ILE B 1 154 ? 17.219 13.281 -0.293 1 98.38 154 ILE B N 1
ATOM 2841 C CA . ILE B 1 154 ? 17.641 12.156 0.529 1 98.38 154 ILE B CA 1
ATOM 2842 C C . ILE B 1 154 ? 18.188 11.039 -0.364 1 98.38 154 ILE B C 1
ATOM 2844 O O . ILE B 1 154 ? 18.719 10.039 0.13 1 98.38 154 ILE B O 1
ATOM 2848 N N . THR B 1 155 ? 18.062 11.117 -1.642 1 98.06 155 THR B N 1
ATOM 2849 C CA . THR B 1 155 ? 18.406 10.086 -2.611 1 98.06 155 THR B CA 1
ATOM 2850 C C . THR B 1 155 ? 19.875 9.688 -2.461 1 98.06 155 THR B C 1
ATOM 2852 O O . THR B 1 155 ? 20.219 8.5 -2.561 1 98.06 155 THR B O 1
ATOM 2855 N N . PRO B 1 156 ? 20.828 10.703 -2.189 1 98.19 156 PRO B N 1
ATOM 2856 C CA . PRO B 1 156 ? 22.234 10.297 -1.991 1 98.19 156 PRO B CA 1
ATOM 2857 C C . PRO B 1 156 ? 22.406 9.328 -0.821 1 98.19 156 PRO B C 1
ATOM 2859 O O . PRO B 1 156 ? 23.203 8.398 -0.897 1 98.19 156 PRO B O 1
ATOM 2862 N N . LEU B 1 157 ? 21.625 9.5 0.264 1 98.31 157 LEU B N 1
ATOM 2863 C CA . LEU B 1 157 ? 21.688 8.594 1.406 1 98.31 157 LEU B CA 1
ATOM 2864 C C . LEU B 1 157 ? 21.203 7.203 1.021 1 98.31 157 LEU B C 1
ATOM 2866 O O . LEU B 1 157 ? 21.797 6.199 1.407 1 98.31 157 LEU B O 1
ATOM 2870 N N . LEU B 1 158 ? 20.156 7.137 0.234 1 97.88 158 LEU B N 1
ATOM 2871 C CA . LEU B 1 158 ? 19.609 5.871 -0.224 1 97.88 158 LEU B CA 1
ATOM 2872 C C . LEU B 1 158 ? 20.578 5.145 -1.139 1 97.88 158 LEU B C 1
ATOM 2874 O O . LEU B 1 158 ? 20.766 3.93 -1.019 1 97.88 158 LEU B O 1
ATOM 2878 N N . LYS B 1 159 ? 21.172 5.863 -2.055 1 96.75 159 LYS B N 1
ATOM 2879 C CA . LYS B 1 159 ? 22.125 5.289 -2.998 1 96.75 159 LYS B CA 1
ATOM 2880 C C . LYS B 1 159 ? 23.344 4.727 -2.273 1 96.75 159 LYS B C 1
ATOM 2882 O O . LYS B 1 159 ? 23.969 3.768 -2.738 1 96.75 159 LYS B O 1
ATOM 2887 N N . ASP B 1 160 ? 23.625 5.324 -1.125 1 97.31 160 ASP B N 1
ATOM 2888 C CA . ASP B 1 160 ? 24.734 4.863 -0.317 1 97.31 160 ASP B CA 1
ATOM 2889 C C . ASP B 1 160 ? 24.359 3.641 0.511 1 97.31 160 ASP B C 1
ATOM 2891 O O . ASP B 1 160 ? 25.172 3.131 1.288 1 97.31 160 ASP B O 1
ATOM 2895 N N . GLY B 1 161 ? 23.141 3.215 0.437 1 96.31 161 GLY B N 1
ATOM 2896 C CA . GLY B 1 161 ? 22.703 1.982 1.072 1 96.31 161 GLY B CA 1
ATOM 2897 C C . GLY B 1 161 ? 22.016 2.207 2.41 1 96.31 161 GLY B C 1
ATOM 2898 O O . GLY B 1 161 ? 21.734 1.253 3.133 1 96.31 161 GLY B O 1
ATOM 2899 N N . HIS B 1 162 ? 21.688 3.502 2.727 1 97.56 162 HIS B N 1
ATOM 2900 C CA . HIS B 1 162 ? 21.078 3.789 4.016 1 97.56 162 HIS B CA 1
ATOM 2901 C C . HIS B 1 162 ? 19.547 3.736 3.926 1 97.56 162 HIS B C 1
ATOM 2903 O O . HIS B 1 162 ? 18.969 4.062 2.885 1 97.56 162 HIS B O 1
ATOM 2909 N N . ASN B 1 163 ? 18.984 3.297 5.016 1 97.81 163 ASN B N 1
ATOM 2910 C CA . ASN B 1 163 ? 17.547 3.494 5.215 1 97.81 163 ASN B CA 1
ATOM 2911 C C . ASN B 1 163 ? 17.25 4.883 5.777 1 97.81 163 ASN B C 1
ATOM 2913 O O . ASN B 1 163 ? 17.969 5.379 6.641 1 97.81 163 ASN B O 1
ATOM 2917 N N . VAL B 1 164 ? 16.234 5.477 5.199 1 98.69 164 VAL B N 1
ATOM 2918 C CA . VAL B 1 164 ? 15.867 6.816 5.645 1 98.69 164 VAL B CA 1
ATOM 2919 C C . VAL B 1 164 ? 14.445 6.805 6.207 1 98.69 164 VAL B C 1
ATOM 2921 O O . VAL B 1 164 ? 13.547 6.203 5.617 1 98.69 164 VAL B O 1
ATOM 2924 N N . LEU B 1 165 ? 14.273 7.414 7.383 1 98.88 165 LEU B N 1
ATOM 2925 C CA . LEU B 1 165 ? 12.953 7.582 7.984 1 98.88 165 LEU B CA 1
ATOM 2926 C C . LEU B 1 165 ? 12.469 9.023 7.848 1 98.88 165 LEU B C 1
ATOM 2928 O O . LEU B 1 165 ? 13.18 9.953 8.227 1 98.88 165 LEU B O 1
ATOM 2932 N N . LEU B 1 166 ? 11.336 9.195 7.234 1 98.94 166 LEU B N 1
ATOM 2933 C CA . LEU B 1 166 ? 10.672 10.492 7.145 1 98.94 166 LEU B CA 1
ATOM 2934 C C . LEU B 1 166 ? 9.43 10.523 8.023 1 98.94 166 LEU B C 1
ATOM 2936 O O . LEU B 1 166 ? 8.516 9.711 7.848 1 98.94 166 LEU B O 1
ATOM 2940 N N . VAL B 1 167 ? 9.359 11.414 8.984 1 98.94 167 VAL B N 1
ATOM 2941 C CA . VAL B 1 167 ? 8.211 11.594 9.867 1 98.94 167 VAL B CA 1
ATOM 2942 C C . VAL B 1 167 ? 7.434 12.844 9.453 1 98.94 167 VAL B C 1
ATOM 2944 O O . VAL B 1 167 ? 7.957 13.961 9.516 1 98.94 167 VAL B O 1
ATOM 2947 N N . ALA B 1 168 ? 6.207 12.633 9.07 1 98.94 168 ALA B N 1
ATOM 2948 C CA . ALA B 1 168 ? 5.488 13.766 8.484 1 98.94 168 ALA B CA 1
ATOM 2949 C C . ALA B 1 168 ? 3.979 13.578 8.617 1 98.94 168 ALA B C 1
ATOM 2951 O O . ALA B 1 168 ? 3.471 13.305 9.703 1 98.94 168 ALA B O 1
ATOM 2952 N N . HIS B 1 169 ? 3.291 13.828 7.523 1 98.88 169 HIS B N 1
ATOM 2953 C CA . HIS B 1 169 ? 1.846 14 7.625 1 98.88 169 HIS B CA 1
ATOM 2954 C C . HIS B 1 169 ? 1.113 13.148 6.594 1 98.88 169 HIS B C 1
ATOM 2956 O O . HIS B 1 169 ? 1.744 12.508 5.75 1 98.88 169 HIS B O 1
ATOM 2962 N N . ALA B 1 170 ? -0.201 13.133 6.734 1 98.38 170 ALA B N 1
ATOM 2963 C CA . ALA B 1 170 ? -1.021 12.203 5.969 1 98.38 170 ALA B CA 1
ATOM 2964 C C . ALA B 1 170 ? -0.929 12.492 4.473 1 98.38 170 ALA B C 1
ATOM 2966 O O . ALA B 1 170 ? -0.494 11.641 3.695 1 98.38 170 ALA B O 1
ATOM 2967 N N . HIS B 1 171 ? -1.235 13.703 4.055 1 98.69 171 HIS B N 1
ATOM 2968 C CA . HIS B 1 171 ? -1.368 13.961 2.627 1 98.69 171 HIS B CA 1
ATOM 2969 C C . HIS B 1 171 ? -0.003 14.07 1.957 1 98.69 171 HIS B C 1
ATOM 2971 O O . HIS B 1 171 ? 0.2 13.539 0.862 1 98.69 171 HIS B O 1
ATOM 2977 N N . ILE B 1 172 ? 0.967 14.688 2.611 1 98.94 172 ILE B N 1
ATOM 2978 C CA . ILE B 1 172 ? 2.248 14.914 1.95 1 98.94 172 ILE B CA 1
ATOM 2979 C C . ILE B 1 172 ? 2.975 13.578 1.772 1 98.94 172 ILE B C 1
ATOM 2981 O O . ILE B 1 172 ? 3.662 13.367 0.771 1 98.94 172 ILE B O 1
ATOM 2985 N N . LEU B 1 173 ? 2.846 12.664 2.734 1 98.94 173 LEU B N 1
ATOM 2986 C CA . LEU B 1 173 ? 3.506 11.367 2.605 1 98.94 173 LEU B CA 1
ATOM 2987 C C . LEU B 1 173 ? 2.867 10.539 1.493 1 98.94 173 LEU B C 1
ATOM 2989 O O . LEU B 1 173 ? 3.555 9.781 0.803 1 98.94 173 LEU B O 1
ATOM 2993 N N . ARG B 1 174 ? 1.55 10.68 1.33 1 98.94 174 ARG B N 1
ATOM 2994 C CA . ARG B 1 174 ? 0.858 10.023 0.226 1 98.94 174 ARG B CA 1
ATOM 2995 C C . ARG B 1 174 ? 1.286 10.602 -1.115 1 98.94 174 ARG B C 1
ATOM 2997 O O . ARG B 1 174 ? 1.518 9.867 -2.074 1 98.94 174 ARG B O 1
ATOM 3004 N N . ILE B 1 175 ? 1.427 11.914 -1.152 1 98.94 175 ILE B N 1
ATOM 3005 C CA . ILE B 1 175 ? 1.892 12.586 -2.361 1 98.94 175 ILE B CA 1
ATOM 3006 C C . ILE B 1 175 ? 3.338 12.188 -2.65 1 98.94 175 ILE B C 1
ATOM 3008 O O . ILE B 1 175 ? 3.689 11.891 -3.793 1 98.94 175 ILE B O 1
ATOM 3012 N N . LEU B 1 176 ? 4.172 12.203 -1.6 1 98.94 176 LEU B N 1
ATOM 3013 C CA . LEU B 1 176 ? 5.559 11.766 -1.729 1 98.94 176 LEU B CA 1
ATOM 3014 C C . LEU B 1 176 ? 5.633 10.359 -2.314 1 98.94 176 LEU B C 1
ATOM 3016 O O . LEU B 1 176 ? 6.477 10.078 -3.17 1 98.94 176 LEU B O 1
ATOM 3020 N N . THR B 1 177 ? 4.746 9.492 -1.93 1 98.94 177 THR B N 1
ATOM 3021 C CA . THR B 1 177 ? 4.703 8.117 -2.424 1 98.94 177 THR B CA 1
ATOM 3022 C C . THR B 1 177 ? 4.414 8.094 -3.922 1 98.94 177 THR B C 1
ATOM 3024 O O . THR B 1 177 ? 5.051 7.348 -4.672 1 98.94 177 THR B O 1
ATOM 3027 N N . SER B 1 178 ? 3.434 8.93 -4.348 1 98.88 178 SER B N 1
ATOM 3028 C CA . SER B 1 178 ? 3.152 9 -5.777 1 98.88 178 SER B CA 1
ATOM 3029 C C . SER B 1 178 ? 4.391 9.414 -6.566 1 98.88 178 SER B C 1
ATOM 3031 O O . SER B 1 178 ? 4.656 8.875 -7.641 1 98.88 178 SER B O 1
ATOM 3033 N N . GLN B 1 179 ? 5.176 10.336 -6.027 1 98.88 179 GLN B N 1
ATOM 3034 C CA . GLN B 1 179 ? 6.375 10.812 -6.703 1 98.88 179 GLN B CA 1
ATOM 3035 C C . GLN B 1 179 ? 7.48 9.758 -6.676 1 98.88 179 GLN B C 1
ATOM 3037 O O . GLN B 1 179 ? 8.211 9.594 -7.656 1 98.88 179 GLN B O 1
ATOM 3042 N N . TRP B 1 180 ? 7.602 9.078 -5.555 1 98.81 180 TRP B N 1
ATOM 3043 C CA . TRP B 1 180 ? 8.547 7.969 -5.461 1 98.81 180 TRP B CA 1
ATOM 3044 C C . TRP B 1 180 ? 8.273 6.93 -6.547 1 98.81 180 TRP B C 1
ATOM 3046 O O . TRP B 1 180 ? 9.203 6.461 -7.207 1 98.81 180 TRP B O 1
ATOM 3056 N N . LEU B 1 181 ? 7.043 6.637 -6.75 1 98.75 181 LEU B N 1
ATOM 3057 C CA . LEU B 1 181 ? 6.621 5.602 -7.688 1 98.75 181 LEU B CA 1
ATOM 3058 C C . LEU B 1 181 ? 6.699 6.105 -9.125 1 98.75 181 LEU B C 1
ATOM 3060 O O . LEU B 1 181 ? 6.664 5.312 -10.07 1 98.75 181 LEU B O 1
ATOM 3064 N N . GLY B 1 182 ? 6.75 7.422 -9.32 1 98.19 182 GLY B N 1
ATOM 3065 C CA . GLY B 1 182 ? 6.762 8.008 -10.656 1 98.19 182 GLY B CA 1
ATOM 3066 C C . GLY B 1 182 ? 5.398 8.016 -11.32 1 98.19 182 GLY B C 1
ATOM 3067 O O . GLY B 1 182 ? 5.293 7.84 -12.531 1 98.19 182 GLY B O 1
ATOM 3068 N N . VAL B 1 183 ? 4.328 8.164 -10.531 1 98.5 183 VAL B N 1
ATOM 3069 C CA . VAL B 1 183 ? 2.977 8.172 -11.078 1 98.5 183 VAL B CA 1
ATOM 3070 C C . VAL B 1 183 ? 2.322 9.523 -10.828 1 98.5 183 VAL B C 1
ATOM 3072 O O . VAL B 1 183 ? 2.895 10.383 -10.156 1 98.5 183 VAL B O 1
ATOM 3075 N N . ASP B 1 184 ? 1.139 9.766 -11.391 1 98.25 184 ASP B N 1
ATOM 3076 C CA . ASP B 1 184 ? 0.351 10.977 -11.227 1 98.25 184 ASP B CA 1
ATOM 3077 C C . ASP B 1 184 ? 0.091 11.266 -9.742 1 98.25 184 ASP B C 1
ATOM 3079 O O . ASP B 1 184 ? -0.278 10.359 -8.992 1 98.25 184 ASP B O 1
ATOM 3083 N N . PRO B 1 185 ? 0.328 12.516 -9.328 1 98.44 185 PRO B N 1
ATOM 3084 C CA . PRO B 1 185 ? 0.146 12.852 -7.914 1 98.44 185 PRO B CA 1
ATOM 3085 C C . PRO B 1 185 ? -1.267 12.555 -7.414 1 98.44 185 PRO B C 1
ATOM 3087 O O . PRO B 1 185 ? -1.466 12.32 -6.223 1 98.44 185 PRO B O 1
ATOM 3090 N N . HIS B 1 186 ? -2.279 12.531 -8.289 1 98.19 186 HIS B N 1
ATOM 3091 C CA . HIS B 1 186 ? -3.652 12.258 -7.883 1 98.19 186 HIS B CA 1
ATOM 3092 C C . HIS B 1 186 ? -3.797 10.828 -7.367 1 98.19 186 HIS B C 1
ATOM 3094 O O . HIS B 1 186 ? -4.781 10.5 -6.703 1 98.19 186 HIS B O 1
ATOM 3100 N N . PHE B 1 187 ? -2.838 9.961 -7.703 1 98.44 187 PHE B N 1
ATOM 3101 C CA . PHE B 1 187 ? -2.826 8.602 -7.172 1 98.44 187 PHE B CA 1
ATOM 3102 C C . PHE B 1 187 ? -2.852 8.617 -5.648 1 98.44 187 PHE B C 1
ATOM 3104 O O . PHE B 1 187 ? -3.42 7.719 -5.027 1 98.44 187 PHE B O 1
ATOM 3111 N N . ALA B 1 188 ? -2.291 9.656 -5.039 1 98.69 188 ALA B N 1
ATOM 3112 C CA . ALA B 1 188 ? -2.156 9.766 -3.588 1 98.69 188 ALA B CA 1
ATOM 3113 C C . ALA B 1 188 ? -3.516 9.664 -2.9 1 98.69 188 ALA B C 1
ATOM 3115 O O . ALA B 1 188 ? -3.609 9.188 -1.767 1 98.69 188 ALA B O 1
ATOM 3116 N N . ARG B 1 189 ? -4.559 10.07 -3.613 1 98.38 189 ARG B N 1
ATOM 3117 C CA . ARG B 1 189 ? -5.926 10.031 -3.104 1 98.38 189 ARG B CA 1
ATOM 3118 C C . ARG B 1 189 ? -6.348 8.594 -2.795 1 98.38 189 ARG B C 1
ATOM 3120 O O . ARG B 1 189 ? -7.258 8.375 -1.996 1 98.38 189 ARG B O 1
ATOM 3127 N N . LEU B 1 190 ? -5.66 7.594 -3.338 1 98.81 190 LEU B N 1
ATOM 3128 C CA . LEU B 1 190 ? -6.082 6.195 -3.289 1 98.81 190 LEU B CA 1
ATOM 3129 C C . LEU B 1 190 ? -5.344 5.445 -2.184 1 98.81 190 LEU B C 1
ATOM 3131 O O . LEU B 1 190 ? -5.465 4.223 -2.072 1 98.81 190 LEU B O 1
ATOM 3135 N N . LEU B 1 191 ? -4.578 6.129 -1.37 1 98.81 191 LEU B N 1
ATOM 3136 C CA . LEU B 1 191 ? -3.846 5.57 -0.237 1 98.81 191 LEU B CA 1
ATOM 3137 C C . LEU B 1 191 ? -4.383 6.121 1.08 1 98.81 191 LEU B C 1
ATOM 3139 O O . LEU B 1 191 ? -4.5 7.336 1.249 1 98.81 191 LEU B O 1
ATOM 3143 N N . ARG B 1 192 ? -4.746 5.246 1.947 1 98.69 192 ARG B N 1
ATOM 3144 C CA . ARG B 1 192 ? -5.086 5.664 3.303 1 98.69 192 ARG B CA 1
ATOM 3145 C C . ARG B 1 192 ? -3.873 5.582 4.223 1 98.69 192 ARG B C 1
ATOM 3147 O O . ARG B 1 192 ? -3.082 4.641 4.129 1 98.69 192 ARG B O 1
ATOM 3154 N N . LEU B 1 193 ? -3.674 6.535 5.074 1 98.62 193 LEU B N 1
ATOM 3155 C CA . LEU B 1 193 ? -2.566 6.523 6.023 1 98.62 193 LEU B CA 1
ATOM 3156 C C . LEU B 1 193 ? -3.016 7.02 7.391 1 98.62 193 LEU B C 1
ATOM 3158 O O . LEU B 1 193 ? -3.34 8.203 7.551 1 98.62 193 LEU B O 1
ATOM 3162 N N . ASP B 1 194 ? -3.021 6.145 8.352 1 98.44 194 ASP B N 1
ATOM 3163 C CA . ASP B 1 194 ? -3.529 6.453 9.68 1 98.44 194 ASP B CA 1
ATOM 3164 C C . ASP B 1 194 ? -2.455 7.125 10.539 1 98.44 194 ASP B C 1
ATOM 3166 O O . ASP B 1 194 ? -1.263 7.008 10.25 1 98.44 194 ASP B O 1
ATOM 3170 N N . THR B 1 195 ? -2.861 7.809 11.578 1 98.69 195 THR B N 1
ATOM 3171 C CA . THR B 1 195 ? -1.929 8.445 12.5 1 98.69 195 THR B CA 1
ATOM 3172 C C . THR B 1 195 ? -1.008 7.41 13.141 1 98.69 195 THR B C 1
ATOM 3174 O O . THR B 1 195 ? -1.444 6.309 13.477 1 98.69 195 THR B O 1
ATOM 3177 N N . ALA B 1 196 ? 0.246 7.738 13.195 1 98.75 196 ALA B N 1
ATOM 3178 C CA . ALA B 1 196 ? 1.297 6.977 13.859 1 98.75 196 ALA B CA 1
ATOM 3179 C C . ALA B 1 196 ? 1.477 5.602 13.219 1 98.75 196 ALA B C 1
ATOM 3181 O O . ALA B 1 196 ? 1.876 4.645 13.883 1 98.75 196 ALA B O 1
ATOM 3182 N N . HIS B 1 197 ? 1.105 5.445 12.039 1 98.69 197 HIS B N 1
ATOM 3183 C CA . HIS B 1 197 ? 1.406 4.25 11.25 1 98.69 197 HIS B CA 1
ATOM 3184 C C . HIS B 1 197 ? 2.549 4.508 10.273 1 98.69 197 HIS B C 1
ATOM 3186 O O . HIS B 1 197 ? 2.73 5.633 9.812 1 98.69 197 HIS B O 1
ATOM 3192 N N . TYR B 1 198 ? 3.309 3.473 10 1 98.62 198 TYR B N 1
ATOM 3193 C CA . TYR B 1 198 ? 4.453 3.646 9.109 1 98.62 198 TYR B CA 1
ATOM 3194 C C . TYR B 1 198 ? 4.258 2.875 7.812 1 98.62 198 TYR B C 1
ATOM 3196 O O . TYR B 1 198 ? 3.426 1.968 7.742 1 98.62 198 TYR B O 1
ATOM 3204 N N . SER B 1 199 ? 4.875 3.23 6.797 1 98.88 199 SER B N 1
ATOM 3205 C CA . SER B 1 199 ? 4.938 2.596 5.488 1 98.88 199 SER B CA 1
ATOM 3206 C C . SER B 1 199 ? 6.383 2.457 5.012 1 98.88 199 SER B C 1
ATOM 3208 O O . SER B 1 199 ? 7.266 3.174 5.48 1 98.88 199 SER B O 1
ATOM 3210 N N . VAL B 1 200 ? 6.594 1.514 4.156 1 98.81 200 VAL B N 1
ATOM 3211 C CA . VAL B 1 200 ? 7.934 1.263 3.633 1 98.81 200 VAL B CA 1
ATOM 3212 C C . VAL B 1 200 ? 7.922 1.353 2.109 1 98.81 200 VAL B C 1
ATOM 3214 O O . VAL B 1 200 ? 7.18 0.626 1.444 1 98.81 200 VAL B O 1
ATOM 3217 N N . LEU B 1 201 ? 8.625 2.27 1.575 1 98.81 201 LEU B N 1
ATOM 3218 C CA . LEU B 1 201 ? 8.945 2.365 0.156 1 98.81 201 LEU B CA 1
ATOM 3219 C C . LEU B 1 201 ? 10.344 1.812 -0.124 1 98.81 201 LEU B C 1
ATOM 3221 O O . LEU B 1 201 ? 11.281 2.084 0.624 1 98.81 201 LEU B O 1
ATOM 3225 N N . SER B 1 202 ? 10.492 1.003 -1.122 1 98.31 202 SER B N 1
ATOM 3226 C CA . SER B 1 202 ? 11.781 0.385 -1.415 1 98.31 202 SER B CA 1
ATOM 3227 C C . SER B 1 202 ? 11.984 0.205 -2.916 1 98.31 202 SER B C 1
ATOM 3229 O O . SER B 1 202 ? 11.211 0.732 -3.717 1 98.31 202 SER B O 1
ATOM 3231 N N . VAL B 1 203 ? 13.086 -0.313 -3.271 1 97.31 203 VAL B N 1
ATOM 3232 C CA . VAL B 1 203 ? 13.375 -0.726 -4.641 1 97.31 203 VAL B CA 1
ATOM 3233 C C . VAL B 1 203 ? 13.305 -2.246 -4.75 1 97.31 203 VAL B C 1
ATOM 3235 O O . VAL B 1 203 ? 13.898 -2.965 -3.941 1 97.31 203 VAL B O 1
ATOM 3238 N N . TYR B 1 204 ? 12.531 -2.688 -5.668 1 94.69 204 TYR B N 1
ATOM 3239 C CA . TYR B 1 204 ? 12.305 -4.113 -5.879 1 94.69 204 TYR B CA 1
ATOM 3240 C C . TYR B 1 204 ? 12.414 -4.469 -7.359 1 94.69 204 TYR B C 1
ATOM 3242 O O . TYR B 1 204 ? 11.609 -4.008 -8.172 1 94.69 204 TYR B O 1
ATOM 3250 N N . LYS B 1 205 ? 13.406 -5.301 -7.727 1 90.44 205 LYS B N 1
ATOM 3251 C CA . LYS B 1 205 ? 13.656 -5.742 -9.094 1 90.44 205 LYS B CA 1
ATOM 3252 C C . LYS B 1 205 ? 13.719 -4.555 -10.055 1 90.44 205 LYS B C 1
ATOM 3254 O O . LYS B 1 205 ? 13.102 -4.586 -11.125 1 90.44 205 LYS B O 1
ATOM 3259 N N . GLY B 1 206 ? 14.312 -3.439 -9.562 1 92.31 206 GLY B N 1
ATOM 3260 C CA . GLY B 1 206 ? 14.602 -2.289 -10.398 1 92.31 206 GLY B CA 1
ATOM 3261 C C . GLY B 1 206 ? 13.508 -1.232 -10.359 1 92.31 206 GLY B C 1
ATOM 3262 O O . GLY B 1 206 ? 13.68 -0.136 -10.898 1 92.31 206 GLY B O 1
ATOM 3263 N N . ASP B 1 207 ? 12.383 -1.548 -9.719 1 96.62 207 ASP B N 1
ATOM 3264 C CA . ASP B 1 207 ? 11.281 -0.595 -9.625 1 96.62 207 ASP B CA 1
ATOM 3265 C C . ASP B 1 207 ? 11.18 0.003 -8.227 1 96.62 207 ASP B C 1
ATOM 3267 O O . ASP B 1 207 ? 11.445 -0.68 -7.234 1 96.62 207 ASP B O 1
ATOM 3271 N N . ASN B 1 208 ? 10.898 1.318 -8.156 1 98.44 208 ASN B N 1
ATOM 3272 C CA . ASN B 1 208 ? 10.43 1.886 -6.891 1 98.44 208 ASN B CA 1
ATOM 3273 C C . ASN B 1 208 ? 9.047 1.372 -6.523 1 98.44 208 ASN B C 1
ATOM 3275 O O . ASN B 1 208 ? 8.109 1.473 -7.32 1 98.44 208 ASN B O 1
ATOM 3279 N N . VAL B 1 209 ? 8.891 0.778 -5.285 1 98.88 209 VAL B N 1
ATOM 3280 C CA . VAL B 1 209 ? 7.637 0.099 -4.992 1 98.88 209 VAL B CA 1
ATOM 3281 C C . VAL B 1 209 ? 7.145 0.501 -3.604 1 98.88 209 VAL B C 1
ATOM 3283 O O . VAL B 1 209 ? 7.91 1.039 -2.799 1 98.88 209 VAL B O 1
ATOM 3286 N N . ILE B 1 210 ? 5.863 0.317 -3.395 1 98.94 210 ILE B N 1
ATOM 3287 C CA . ILE B 1 210 ? 5.328 0.21 -2.043 1 98.94 210 ILE B CA 1
ATOM 3288 C C . ILE B 1 210 ? 5.582 -1.194 -1.497 1 98.94 210 ILE B C 1
ATOM 3290 O O . ILE B 1 210 ? 5.062 -2.178 -2.033 1 98.94 210 ILE B O 1
ATOM 3294 N N . GLU B 1 211 ? 6.352 -1.295 -0.502 1 98.75 211 GLU B N 1
ATOM 3295 C CA . GLU B 1 211 ? 6.652 -2.588 0.106 1 98.75 211 GLU B CA 1
ATOM 3296 C C . GLU B 1 211 ? 5.676 -2.904 1.236 1 98.75 211 GLU B C 1
ATOM 3298 O O . GLU B 1 211 ? 5.234 -4.047 1.379 1 98.75 211 GLU B O 1
ATOM 3303 N N . ARG B 1 212 ? 5.398 -1.934 1.977 1 98.75 212 ARG B N 1
ATOM 3304 C CA . ARG B 1 212 ? 4.426 -1.993 3.064 1 98.75 212 ARG B CA 1
ATOM 3305 C C . ARG B 1 212 ? 3.662 -0.679 3.189 1 98.75 212 ARG B C 1
ATOM 3307 O O . ARG B 1 212 ? 4.242 0.399 3.039 1 98.75 212 ARG B O 1
ATOM 3314 N N . TRP B 1 213 ? 2.436 -0.731 3.547 1 98.88 213 TRP B N 1
ATOM 3315 C CA . TRP B 1 213 ? 1.667 0.503 3.664 1 98.88 213 TRP B CA 1
ATOM 3316 C C . TRP B 1 213 ? 0.781 0.477 4.906 1 98.88 213 TRP B C 1
ATOM 3318 O O . TRP B 1 213 ? 0.042 -0.485 5.129 1 98.88 213 TRP B O 1
ATOM 3328 N N . ASN B 1 214 ? 0.911 1.515 5.723 1 98.62 214 ASN B N 1
ATOM 3329 C CA . ASN B 1 214 ? -0.01 1.808 6.816 1 98.62 214 ASN B CA 1
ATOM 3330 C C . ASN B 1 214 ? 0.006 0.706 7.875 1 98.62 214 ASN B C 1
ATOM 3332 O O . ASN B 1 214 ? -1.048 0.221 8.289 1 98.62 214 ASN B O 1
ATOM 3336 N N . ALA B 1 215 ? 1.213 0.219 8.242 1 95.56 215 ALA B N 1
ATOM 3337 C CA . ALA B 1 215 ? 1.436 -0.813 9.25 1 95.56 215 ALA B CA 1
ATOM 3338 C C . ALA B 1 215 ? 1.438 -0.217 10.648 1 95.56 215 ALA B C 1
ATOM 3340 O O . ALA B 1 215 ? 1.77 0.957 10.836 1 95.56 215 ALA B O 1
#

Secondary structure (DSSP, 8-state):
-EEE---BHHHHHT---SS--PPBPHHHHHHHHHHHHHHHHH-TT---TT-EEE-SSHHHHHHHHHTT-TT-EE-GGGS----GGGTT--HHHHHHHHTS---TTTT-GGGS-GGG-EEEEEEPTTS-EEEEEE-S---HHHHHHHHHHHHHHHHHHHHTT---EEEE-HHHHHHHHHHHHTS-GGGGGGB---TT-EEEEEEETTEEEEEEB--/-EEE---BHHHHHT---SS--PPBPHHHHHHHHHHHHHHHHH-TT---TT-EEE-SSHHHHHHHHHTT-TT-EE-GGGS----GGGTT--HHHHHHHHTS---TTTT-GGGS-GGG-EEEEEEPTTS-EEEEEE-S---HHHHHHHHHHHHHHHHHHHHTT---EEEE-HHHHHHHHHHHHTS-GGGGGGB---TT-EEEEEEETTEEEEEEB--

InterPro domains:
  IPR013078 Histidine phosphatase superfamily, clade-1 [PF00300] (2-214)
  IPR013078 Histidine phosphatase superfamily, clade-1 [SM00855] (1-176)
  IPR013078 Histidine phosphatase superfamily, clade-1 [cd07067] (2-214)
  IPR029033 Histidine phosphatase superfamily [G3DSA:3.40.50.1240] (1-215)
  IPR029033 Histidine phosphatase superfamily [SSF53254] (2-214)
  IPR050275 Phosphoglycerate Mutase/Phosphatase [PTHR48100] (2-189)

Sequence (430 aa):
MLLRHGQTVWSESGQHTGRTNIPLTAVGEQQAADAGRRLREAFPEGFSQGCVFSSPLKRACQTAELAGFADHGVLDGIAEWDYGRAEGRTRQQVSEASGFEWDVWRDGPRSLTPTLEGDWVETLPSGEQVPVHAGPGETLEEAAVRAKSAIDEITPLLKDGHNVLLVAHAHILRILTSQWLGVDPHFARLLRLDTAHYSVLSVYKGDNVIERWNAMLLRHGQTVWSESGQHTGRTNIPLTAVGEQQAADAGRRLREAFPEGFSQGCVFSSPLKRACQTAELAGFADHGVLDGIAEWDYGRAEGRTRQQVSEASGFEWDVWRDGPRSLTPTLEGDWVETLPSGEQVPVHAGPGETLEEAAVRAKSAIDEITPLLKDGHNVLLVAHAHILRILTSQWLGVDPHFARLLRLDTAHYSVLSVYKGDNVIERWNA

Nearest PDB structures (foldseek):
  2a6p-assembly1_B  TM=9.372E-01  e=5.639E-18  Mycobacterium tuberculosis H37Rv
  6e4b-assembly2_C  TM=8.344E-01  e=1.677E-15  Escherichia coli K-12
  6e4b-assembly2_D  TM=8.225E-01  e=1.514E-14  Escherichia coli K-12
  6nru-assembly5_E  TM=8.097E-01  e=8.689E-14  Shigella flexneri 2a
  3f3k-assembly1_A  TM=7.236E-01  e=1.771E-13  Saccharomyces cerevisiae

Organism: Bifidobacterium longum (strain NCC 2705) (NCBI:txid206672)

pLDDT: mean 97.76, std 1.35, range [90.38, 98.94]

Foldseek 3Di:
DEWEFFAFPCNVVQADAAQWQTAHDPRRLVLLLVLLVVCCVVPVVDFDQAQEEEAPGHRLQSSCVSSPNNNHHYDPLQGGFFLALRGRHHQVRQCVQQVHRDDCLVQNSQNGDCVSFDKDWDQDPVRDIIIDGRHNTDHLVRSLVSLLVSCVVCVVVVVVPTHHYYGYHQQSVLLNLCVQQPHDSSCSVVAGEDHRFGWDWDADPRGTDGPGHRD/DEWEFFAFPCNVVQADAAQWQTAHDPRRLVLLLVLLVVCCVVPVVDFDQAQEEEAPGHRLQSSCVSSPNNNHHYDPLQGGFWLALRGRHHQVRQCVQQVHRDDCLVQNSQNGDCVSFDKDWDQDPVRDIIIDGRHNTDHLVRSLVSLLVSCVVCVVVVVVPTHHYYGYHQQSVLLNLCVQQPHDSSCSVVAGEDHRFGWDWDADPRGTDGPGHRD

Radius of gyration: 23.32 Å; Cα contacts (8 Å, |Δi|>4): 984; chains: 2; bounding box: 49×71×56 Å